Protein AF-A0AAW2H650-F1 (afdb_monomer_lite)

Radius of gyration: 24.69 Å; chains: 1; bounding box: 56×72×64 Å

Structure (mmCIF, N/CA/C/O backbone):
data_AF-A0AAW2H650-F1
#
_entry.id   AF-A0AAW2H650-F1
#
loop_
_atom_site.group_PDB
_atom_site.id
_atom_site.type_symbol
_atom_site.label_atom_id
_atom_site.lab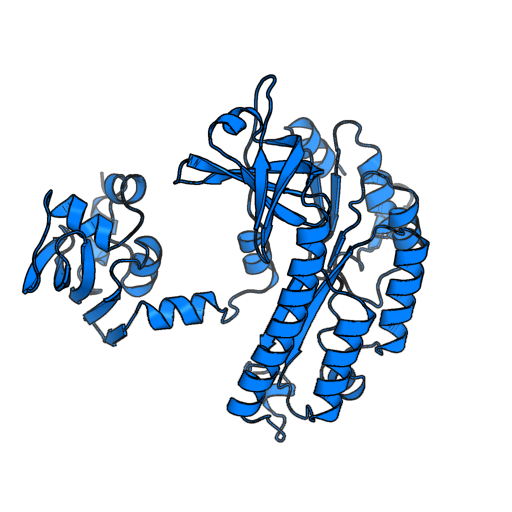el_alt_id
_atom_site.label_comp_id
_atom_site.label_asym_id
_atom_site.label_entity_id
_atom_site.label_seq_id
_atom_site.pdbx_PDB_ins_code
_atom_site.Cartn_x
_atom_site.Cartn_y
_atom_site.Cartn_z
_atom_site.occupancy
_atom_site.B_iso_or_equiv
_atom_site.auth_seq_id
_atom_site.auth_comp_id
_atom_site.auth_asym_id
_atom_site.auth_atom_id
_atom_site.pdbx_PDB_model_num
ATOM 1 N N . MET A 1 1 ? -2.030 -16.110 15.839 1.00 84.00 1 MET A N 1
ATOM 2 C CA . MET A 1 1 ? -3.203 -16.243 16.740 1.00 84.00 1 MET A CA 1
ATOM 3 C C . MET A 1 1 ? -2.916 -15.781 18.161 1.00 84.00 1 MET A C 1
ATOM 5 O O . MET A 1 1 ? -3.439 -14.735 18.487 1.00 84.00 1 MET A O 1
ATOM 9 N N . LEU A 1 2 ? -2.105 -16.467 18.986 1.00 85.56 2 LEU A N 1
ATOM 10 C CA . LEU A 1 2 ? -1.894 -16.082 20.402 1.00 85.56 2 LEU A CA 1
ATOM 11 C C . LEU A 1 2 ? -1.539 -14.591 20.595 1.00 85.56 2 LEU A C 1
ATOM 13 O O . LEU A 1 2 ? -2.184 -13.894 21.368 1.00 85.56 2 LEU A O 1
ATOM 17 N N . GLU A 1 3 ? -0.560 -14.110 19.835 1.00 87.19 3 GLU A N 1
ATOM 18 C CA . GLU A 1 3 ? -0.136 -12.707 19.761 1.00 87.19 3 GLU A CA 1
ATOM 19 C C . GLU A 1 3 ? -1.269 -11.756 19.338 1.00 87.19 3 GLU A C 1
ATOM 21 O O . GLU A 1 3 ? -1.586 -10.817 20.058 1.00 87.19 3 GLU A O 1
ATOM 26 N N . ALA A 1 4 ? -1.957 -12.049 18.230 1.00 85.62 4 ALA A N 1
ATOM 27 C CA . ALA A 1 4 ? -3.130 -11.293 17.785 1.00 85.62 4 ALA A CA 1
ATOM 28 C C . ALA A 1 4 ? -4.230 -11.212 18.863 1.00 85.62 4 ALA A C 1
ATOM 30 O O . ALA A 1 4 ? -4.793 -10.145 19.092 1.00 85.62 4 ALA A O 1
ATOM 31 N N . SER A 1 5 ? -4.506 -12.315 19.568 1.00 86.62 5 SER A N 1
ATOM 32 C CA . SER A 1 5 ? -5.451 -12.343 20.690 1.00 86.62 5 SER A CA 1
ATOM 33 C C . SER A 1 5 ? -4.983 -11.487 21.871 1.00 86.62 5 SER A C 1
ATOM 35 O O . SER A 1 5 ? -5.823 -10.886 22.536 1.00 86.62 5 SER A O 1
ATOM 37 N N . LYS A 1 6 ? -3.667 -11.413 22.125 1.00 90.50 6 LYS A N 1
ATOM 38 C CA . LYS A 1 6 ? -3.063 -10.553 23.152 1.00 90.50 6 LYS A CA 1
ATOM 39 C C . LYS A 1 6 ? -3.248 -9.071 22.793 1.00 90.50 6 LYS A C 1
ATOM 41 O O . LYS A 1 6 ? -3.895 -8.357 23.549 1.00 90.50 6 LYS A O 1
ATOM 46 N N . LEU A 1 7 ? -2.812 -8.651 21.603 1.00 87.06 7 LEU A N 1
ATOM 47 C CA . LEU A 1 7 ? -2.932 -7.264 21.122 1.00 87.06 7 LEU A CA 1
ATOM 48 C C . LEU A 1 7 ? -4.394 -6.774 21.115 1.00 87.06 7 LEU A C 1
ATOM 50 O O . LEU A 1 7 ? -4.699 -5.656 21.529 1.00 87.06 7 LEU A O 1
ATOM 54 N N . VAL A 1 8 ? -5.330 -7.635 20.704 1.00 91.06 8 VAL A N 1
ATOM 55 C CA . VAL A 1 8 ? -6.777 -7.345 20.687 1.00 91.06 8 VAL A CA 1
ATOM 56 C C . VAL A 1 8 ? -7.400 -7.333 22.094 1.00 91.06 8 VAL A C 1
ATOM 58 O O . VAL A 1 8 ? -8.424 -6.679 22.314 1.00 91.06 8 VAL A O 1
ATOM 61 N N . ALA A 1 9 ? -6.798 -8.021 23.069 1.00 89.25 9 ALA A N 1
ATOM 62 C CA . ALA A 1 9 ? -7.175 -7.904 24.476 1.00 89.25 9 ALA A CA 1
ATOM 63 C C . ALA A 1 9 ? -6.639 -6.609 25.110 1.00 89.25 9 ALA A C 1
ATOM 65 O O . ALA A 1 9 ? -7.365 -5.995 25.891 1.00 89.25 9 ALA A O 1
ATOM 66 N N . GLU A 1 10 ? -5.425 -6.192 24.734 1.00 90.56 10 GLU A N 1
ATOM 67 C CA . GLU A 1 10 ? -4.754 -4.960 25.181 1.00 90.56 10 GLU A CA 1
ATOM 68 C C . GLU A 1 10 ? -5.386 -3.692 24.585 1.00 90.56 10 GLU A C 1
ATOM 70 O O . GLU A 1 10 ? -5.426 -2.661 25.247 1.00 90.56 10 GLU A O 1
ATOM 75 N N . GLY A 1 11 ? -5.989 -3.779 23.394 1.00 89.19 11 GLY A N 1
ATOM 76 C CA . GLY A 1 11 ? -6.900 -2.745 22.889 1.00 89.19 11 GLY A CA 1
ATOM 77 C C . GLY A 1 11 ? -6.999 -2.618 21.369 1.00 89.19 11 GLY A C 1
ATOM 78 O O . GLY A 1 11 ? -7.921 -1.946 20.896 1.00 89.19 11 GLY A O 1
ATOM 79 N N . ALA A 1 12 ? -6.101 -3.254 20.611 1.00 88.94 12 ALA A N 1
ATOM 80 C CA . ALA A 1 12 ? -5.905 -3.020 19.181 1.00 88.94 12 ALA A CA 1
ATOM 81 C C . ALA A 1 12 ? -7.189 -3.209 18.347 1.00 88.94 12 ALA A C 1
ATOM 83 O O . ALA A 1 12 ? -7.848 -4.251 18.412 1.00 88.94 12 ALA A O 1
ATOM 84 N N . LYS A 1 13 ? -7.540 -2.198 17.536 1.00 91.75 13 LYS A N 1
ATOM 85 C CA . LYS A 1 13 ? -8.708 -2.242 16.629 1.00 91.75 13 LYS A CA 1
ATOM 86 C C . LYS A 1 13 ? -8.370 -2.812 15.253 1.00 91.75 13 LYS A C 1
ATOM 88 O O . LYS A 1 13 ? -9.243 -3.395 14.612 1.00 91.75 13 LYS A O 1
ATOM 93 N N . GLU A 1 14 ? -7.129 -2.634 14.809 1.00 93.81 14 GLU A N 1
ATOM 94 C CA . GLU A 1 14 ? -6.616 -3.065 13.509 1.00 93.81 14 GLU A CA 1
ATOM 95 C C . GLU A 1 14 ? -5.401 -3.981 13.708 1.00 93.81 14 GLU A C 1
ATOM 97 O O . GLU A 1 14 ? -4.569 -3.726 14.577 1.00 93.81 14 GLU A O 1
ATOM 102 N N . ILE A 1 15 ? -5.306 -5.049 12.913 1.00 92.00 15 ILE A N 1
ATOM 103 C CA . ILE A 1 15 ? -4.093 -5.865 12.767 1.00 92.00 15 ILE A CA 1
ATOM 104 C C . ILE A 1 15 ? -3.615 -5.740 11.326 1.00 92.00 15 ILE A C 1
ATOM 106 O O . ILE A 1 15 ? -4.370 -6.012 10.390 1.00 92.00 15 ILE A O 1
ATOM 110 N N . ILE A 1 16 ? -2.349 -5.367 11.157 1.00 93.00 16 ILE A N 1
ATOM 111 C CA . ILE A 1 16 ? -1.663 -5.351 9.866 1.00 93.00 16 ILE A CA 1
ATOM 112 C C . ILE A 1 16 ? -0.696 -6.537 9.846 1.00 93.00 16 ILE A C 1
ATOM 114 O O . ILE A 1 16 ? 0.168 -6.650 10.710 1.00 93.00 16 ILE A O 1
ATOM 118 N N . LEU A 1 17 ? -0.864 -7.444 8.885 1.00 87.38 17 LEU A N 1
ATOM 119 C CA . LEU A 1 17 ? 0.044 -8.569 8.665 1.00 87.38 17 LEU A CA 1
ATOM 120 C C . LEU A 1 17 ? 1.217 -8.125 7.781 1.00 87.38 17 LEU A C 1
ATOM 122 O O . LEU A 1 17 ? 1.014 -7.481 6.749 1.00 87.38 17 LEU A O 1
ATOM 126 N N . LEU A 1 18 ? 2.435 -8.462 8.207 1.00 84.19 18 LEU A N 1
ATOM 127 C CA . LEU A 1 18 ? 3.695 -7.910 7.699 1.00 84.19 18 LEU A CA 1
ATOM 128 C C . LEU A 1 18 ? 4.737 -9.014 7.472 1.00 84.19 18 LEU A C 1
ATOM 130 O O . LEU A 1 18 ? 4.644 -10.102 8.041 1.00 84.19 18 LEU A O 1
ATOM 134 N N . GLY A 1 19 ? 5.720 -8.733 6.616 1.00 73.12 19 GLY A N 1
ATOM 135 C CA . GLY A 1 19 ? 6.784 -9.660 6.229 1.00 73.12 19 GLY A CA 1
ATOM 136 C C . GLY A 1 19 ? 7.293 -9.392 4.810 1.00 73.12 19 GLY A C 1
ATOM 137 O O . GLY A 1 19 ? 6.791 -8.509 4.120 1.00 73.12 19 GLY A O 1
ATOM 138 N N . GLN A 1 20 ? 8.275 -10.175 4.351 1.00 71.56 20 GLN A N 1
ATOM 139 C CA . GLN A 1 20 ? 8.916 -9.989 3.035 1.00 71.56 20 GLN A CA 1
ATOM 140 C C . GLN A 1 20 ? 8.000 -10.311 1.835 1.00 71.56 20 GLN A C 1
ATOM 142 O O . GLN A 1 20 ? 8.214 -9.796 0.741 1.00 71.56 20 GLN A O 1
ATOM 147 N N . ASN A 1 21 ? 7.001 -11.179 2.024 1.00 78.06 21 ASN A N 1
ATOM 148 C CA . ASN A 1 21 ? 5.918 -11.454 1.073 1.00 78.06 21 ASN A CA 1
ATOM 149 C C . ASN A 1 21 ? 4.772 -12.148 1.826 1.00 78.06 21 ASN A C 1
ATOM 151 O O . ASN A 1 21 ? 4.746 -13.374 1.953 1.00 78.06 21 ASN A O 1
ATOM 155 N N . VAL A 1 22 ? 3.834 -11.364 2.354 1.00 83.94 22 VAL A N 1
ATOM 156 C CA . VAL A 1 22 ? 2.770 -11.860 3.241 1.00 83.94 22 VAL A CA 1
ATOM 157 C C . VAL A 1 22 ? 1.765 -12.729 2.487 1.00 83.94 22 VAL A C 1
ATOM 159 O O . VAL A 1 22 ? 1.269 -13.707 3.039 1.00 83.94 22 VAL A O 1
ATOM 162 N N . SER A 1 23 ? 1.520 -12.445 1.204 1.00 82.69 23 SER A N 1
ATOM 163 C CA . SER A 1 23 ? 0.672 -13.287 0.345 1.00 82.69 23 SER A CA 1
ATOM 164 C C . SER A 1 23 ? 1.218 -14.708 0.162 1.00 82.69 23 SER A C 1
ATOM 166 O O . SER A 1 23 ? 0.433 -15.644 0.094 1.00 82.69 23 SER A O 1
ATOM 168 N N . SER A 1 24 ? 2.542 -14.902 0.199 1.00 86.44 24 SER A N 1
ATOM 169 C CA . SER A 1 24 ? 3.152 -16.242 0.164 1.00 86.44 24 SER A CA 1
ATOM 170 C C . SER A 1 24 ? 3.111 -17.008 1.498 1.00 86.44 24 SER A C 1
ATOM 172 O O . SER A 1 24 ? 3.719 -18.075 1.602 1.00 86.44 24 SER A O 1
ATOM 174 N N . TYR A 1 25 ? 2.412 -16.509 2.529 1.00 86.88 25 TYR A N 1
ATOM 175 C CA . TYR A 1 25 ? 2.301 -17.195 3.820 1.00 86.88 25 TYR A CA 1
ATOM 176 C C . TYR A 1 25 ? 1.688 -18.595 3.671 1.00 86.88 25 TYR A C 1
ATOM 178 O O . TYR A 1 25 ? 0.523 -18.739 3.299 1.00 86.88 25 TYR A O 1
ATOM 186 N N . HIS A 1 26 ? 2.475 -19.606 4.040 1.00 86.56 26 HIS A N 1
ATOM 187 C CA . HIS A 1 26 ? 2.055 -20.995 4.190 1.00 86.56 26 HIS A CA 1
ATOM 188 C C . HIS A 1 26 ? 2.441 -21.474 5.594 1.00 86.56 26 HIS A C 1
ATOM 190 O O . HIS A 1 26 ? 3.575 -21.277 6.037 1.00 86.56 26 HIS A O 1
ATOM 196 N N . GLY A 1 27 ? 1.506 -22.099 6.308 1.00 84.81 27 GLY A N 1
ATOM 197 C CA . GLY A 1 27 ? 1.730 -22.609 7.661 1.00 84.81 27 GLY A CA 1
ATOM 198 C C . GLY A 1 27 ? 0.955 -23.892 7.943 1.00 84.81 27 GLY A C 1
ATOM 199 O O . GLY A 1 27 ? -0.164 -24.068 7.466 1.00 84.81 27 GLY A O 1
ATOM 200 N N . ILE A 1 28 ? 1.540 -24.791 8.737 1.00 86.75 28 ILE A N 1
ATOM 201 C CA . ILE A 1 28 ? 0.868 -26.012 9.199 1.00 86.75 28 ILE A CA 1
ATOM 202 C C . ILE A 1 28 ? 0.089 -25.704 10.482 1.00 86.75 28 ILE A C 1
ATOM 204 O O . ILE A 1 28 ? 0.648 -25.166 11.438 1.00 86.75 28 ILE A O 1
ATOM 208 N N . ASP A 1 29 ? -1.200 -26.043 10.514 1.00 84.69 29 ASP A N 1
ATOM 209 C CA . ASP A 1 29 ? -2.042 -25.875 11.698 1.00 84.69 29 ASP A CA 1
ATOM 210 C C . ASP A 1 29 ? -1.940 -27.046 12.697 1.00 84.69 29 ASP A C 1
ATOM 212 O O . ASP A 1 29 ? -1.278 -28.059 12.470 1.00 84.69 29 ASP A O 1
ATOM 216 N N . HIS A 1 30 ? -2.646 -26.927 13.824 1.00 83.62 30 HIS A N 1
ATOM 217 C CA . HIS A 1 30 ? -2.691 -27.948 14.878 1.00 83.62 30 HIS A CA 1
ATOM 218 C C . HIS A 1 30 ? -3.344 -29.283 14.456 1.00 83.62 30 HIS A C 1
ATOM 220 O O . HIS A 1 30 ? -3.296 -30.244 15.219 1.00 83.62 30 HIS A O 1
ATOM 226 N N . THR A 1 31 ? -3.962 -29.354 13.271 1.00 89.44 31 THR A N 1
ATOM 227 C CA . THR A 1 31 ? -4.502 -30.587 12.671 1.00 89.44 31 THR A CA 1
ATOM 228 C C . THR A 1 31 ? -3.524 -31.236 11.686 1.00 89.44 31 THR A C 1
ATOM 230 O O . THR A 1 31 ? -3.812 -32.304 11.149 1.00 89.44 31 THR A O 1
ATOM 233 N N . GLY A 1 32 ? -2.362 -30.614 11.452 1.00 89.19 32 GLY A N 1
ATOM 234 C CA . GLY A 1 32 ? -1.382 -31.044 10.457 1.00 89.19 32 GLY A CA 1
ATOM 235 C C . GLY A 1 32 ? -1.711 -30.597 9.030 1.00 89.19 32 GLY A C 1
ATOM 236 O O . GLY A 1 32 ? -1.061 -31.064 8.096 1.00 89.19 32 GLY A O 1
ATOM 237 N N . LYS A 1 33 ? -2.701 -29.713 8.836 1.00 91.12 33 LYS A N 1
ATOM 238 C CA . LYS A 1 33 ? -3.082 -29.207 7.512 1.00 91.12 33 LYS A CA 1
ATOM 239 C C . LYS A 1 33 ? -2.348 -27.902 7.190 1.00 91.12 33 LYS A C 1
ATOM 241 O O . LYS A 1 33 ? -2.283 -26.998 8.017 1.00 91.12 33 LYS A O 1
ATOM 246 N N . GLU A 1 34 ? -1.868 -27.795 5.954 1.00 91.19 34 GLU A N 1
ATOM 247 C CA . GLU A 1 34 ? -1.319 -26.570 5.366 1.00 91.19 34 GLU A CA 1
ATOM 248 C C . GLU A 1 34 ? -2.400 -25.508 5.095 1.00 91.19 34 GLU A C 1
ATOM 250 O O . GLU A 1 34 ? -3.506 -25.823 4.638 1.00 91.19 34 GLU A O 1
ATOM 255 N N . ARG A 1 35 ? -2.074 -24.250 5.411 1.00 91.62 35 ARG A N 1
ATOM 256 C CA . ARG A 1 35 ? -2.962 -23.081 5.414 1.00 91.62 35 ARG A CA 1
ATOM 257 C C . ARG A 1 35 ? -2.289 -21.863 4.790 1.00 91.62 35 ARG A C 1
ATOM 259 O O . ARG A 1 35 ? -1.118 -21.614 5.065 1.00 91.62 35 ARG A O 1
ATOM 266 N N . THR A 1 36 ? -3.063 -21.096 4.030 1.00 94.06 36 THR A N 1
ATOM 267 C CA . THR A 1 36 ? -2.637 -19.889 3.306 1.00 94.06 36 THR A CA 1
ATOM 268 C C . THR A 1 36 ? -2.891 -18.607 4.110 1.00 94.06 36 THR A C 1
ATOM 270 O O . THR A 1 36 ? -3.476 -18.638 5.203 1.00 94.06 36 THR A O 1
ATOM 273 N N . LEU A 1 37 ? -2.520 -17.447 3.551 1.00 94.19 37 LEU A N 1
ATOM 274 C CA . LEU A 1 37 ? -2.909 -16.139 4.093 1.00 94.19 37 LEU A CA 1
ATOM 275 C C . LEU A 1 37 ? -4.438 -15.981 4.186 1.00 94.19 37 LEU A C 1
ATOM 277 O O . LEU A 1 37 ? -4.940 -15.450 5.180 1.00 94.19 37 LEU A O 1
ATOM 281 N N . GLY A 1 38 ? -5.184 -16.463 3.184 1.00 95.75 38 GLY A N 1
ATOM 282 C CA . GLY A 1 38 ? -6.647 -16.387 3.158 1.00 95.75 38 GLY A CA 1
ATOM 283 C C . GLY A 1 38 ? -7.282 -17.081 4.364 1.00 95.75 38 GLY A C 1
ATOM 284 O O . GLY A 1 38 ? -8.153 -16.511 5.026 1.00 95.75 38 GLY A O 1
ATOM 285 N N . TYR A 1 39 ? -6.777 -18.264 4.729 1.00 94.94 39 TYR A N 1
ATOM 286 C CA . TYR A 1 39 ? -7.185 -18.950 5.956 1.00 94.94 39 TYR A CA 1
ATOM 287 C C . TYR A 1 39 ? -6.830 -18.155 7.220 1.00 94.94 39 TYR A C 1
ATOM 289 O O . TYR A 1 39 ? -7.676 -17.988 8.098 1.00 94.94 39 TYR A O 1
ATOM 297 N N . LEU A 1 40 ? -5.601 -17.633 7.325 1.00 94.62 40 LEU A N 1
ATOM 298 C CA . LEU A 1 40 ? -5.165 -16.866 8.499 1.00 94.62 40 LEU A CA 1
ATOM 299 C C . LEU A 1 40 ? -6.052 -15.631 8.738 1.00 94.62 40 LEU A C 1
ATOM 301 O O . LEU A 1 40 ? -6.428 -15.360 9.879 1.00 94.62 40 LEU A O 1
ATOM 305 N N . ILE A 1 41 ? -6.450 -14.923 7.678 1.00 97.19 41 ILE A N 1
ATOM 306 C CA . ILE A 1 41 ? -7.387 -13.792 7.760 1.00 97.19 41 ILE A CA 1
ATOM 307 C C . ILE A 1 41 ? -8.778 -14.258 8.226 1.00 97.19 41 ILE A C 1
ATOM 309 O O . ILE A 1 41 ? -9.357 -13.645 9.128 1.00 97.19 41 ILE A O 1
ATOM 313 N N . LYS A 1 42 ? -9.296 -15.366 7.673 1.00 96.81 42 LYS A N 1
ATOM 314 C CA . LYS A 1 42 ? -10.576 -15.976 8.086 1.00 96.81 42 LYS A CA 1
ATOM 315 C C . LYS A 1 42 ? -10.565 -16.425 9.562 1.00 96.81 42 LYS A C 1
ATOM 317 O O . LYS A 1 42 ? -11.599 -16.347 10.223 1.00 96.81 42 LYS A O 1
ATOM 322 N N . GLU A 1 43 ? -9.419 -16.837 10.115 1.00 95.38 43 GLU A N 1
ATOM 323 C CA . GLU A 1 43 ? -9.261 -17.136 11.550 1.00 95.38 43 GLU A CA 1
ATOM 324 C C . GLU A 1 43 ? -9.151 -15.875 12.423 1.00 95.38 43 GLU A C 1
ATOM 326 O O . GLU A 1 43 ? -9.817 -15.788 13.456 1.00 95.38 43 GLU A O 1
ATOM 331 N N . LEU A 1 44 ? -8.364 -14.873 12.013 1.00 95.38 44 LEU A N 1
ATOM 332 C CA . LEU A 1 44 ? -8.222 -13.599 12.737 1.00 95.38 44 LEU A CA 1
ATOM 333 C C . LEU A 1 44 ? -9.554 -12.850 12.862 1.00 95.38 44 LEU A C 1
ATOM 335 O O . LEU A 1 44 ? -9.838 -12.260 13.904 1.00 95.38 44 LEU A O 1
ATOM 339 N N . ALA A 1 45 ? -10.408 -12.923 11.839 1.00 97.50 45 ALA A N 1
ATOM 340 C CA . ALA A 1 45 ? -11.717 -12.274 11.831 1.00 97.50 45 ALA A CA 1
ATOM 341 C C . ALA A 1 45 ? -12.647 -12.725 12.975 1.00 97.50 45 ALA A C 1
ATOM 343 O O . ALA A 1 45 ? -13.513 -11.953 13.403 1.00 97.50 45 ALA A O 1
ATOM 344 N N . LYS A 1 46 ? -12.438 -13.937 13.510 1.00 96.38 46 LYS A N 1
ATOM 345 C CA . LYS A 1 46 ? -13.198 -14.513 14.633 1.00 96.38 46 LYS A CA 1
ATOM 346 C C . LYS A 1 46 ? -12.888 -13.863 15.985 1.00 96.38 46 LYS A C 1
ATOM 348 O O . LYS A 1 46 ? -13.566 -14.155 16.962 1.00 96.38 46 LYS A O 1
ATOM 353 N N . LEU A 1 47 ? -11.871 -13.003 16.074 1.00 95.31 47 LEU A N 1
ATOM 354 C CA . LEU A 1 47 ? -11.599 -12.223 17.281 1.00 95.31 47 LEU A CA 1
ATOM 355 C C . LEU A 1 47 ? -12.634 -11.092 17.385 1.00 95.31 47 LEU A C 1
ATOM 357 O O . LEU A 1 47 ? -12.537 -10.101 16.663 1.00 95.31 47 LEU A O 1
ATOM 361 N N . ASP A 1 48 ? -13.629 -11.230 18.267 1.00 93.31 48 ASP A N 1
ATOM 362 C CA . ASP A 1 48 ? -14.794 -10.327 18.354 1.00 93.31 48 ASP A CA 1
ATOM 363 C C . ASP A 1 48 ? -14.418 -8.838 18.398 1.00 93.31 48 ASP A C 1
ATOM 365 O O . ASP A 1 48 ? -14.935 -8.041 17.615 1.00 93.31 48 ASP A O 1
ATOM 369 N N . LYS A 1 49 ? -13.469 -8.477 19.273 1.00 93.88 49 LYS A N 1
ATOM 370 C CA . LYS A 1 49 ? -13.001 -7.095 19.473 1.00 93.88 49 LYS A CA 1
ATOM 371 C C . LYS A 1 49 ? -12.192 -6.529 18.297 1.00 93.88 49 LYS A C 1
ATOM 373 O O . LYS A 1 49 ? -12.147 -5.308 18.153 1.00 93.88 49 LYS A O 1
ATOM 378 N N . LEU A 1 50 ? -11.576 -7.369 17.461 1.00 95.75 50 LEU A N 1
ATOM 379 C CA . LEU A 1 50 ? -10.824 -6.921 16.284 1.00 95.75 50 LEU A CA 1
ATOM 380 C C . LEU A 1 50 ? -11.797 -6.350 15.247 1.00 95.75 50 LEU A C 1
ATOM 382 O O . LEU A 1 50 ? -12.751 -7.034 14.883 1.00 95.75 50 LEU A O 1
ATOM 386 N N . GLN A 1 51 ? -11.558 -5.132 14.762 1.00 95.94 51 GLN A N 1
ATOM 387 C CA . GLN A 1 51 ? -12.446 -4.458 13.806 1.00 95.94 51 GLN A CA 1
ATOM 388 C C . GLN A 1 51 ? -11.904 -4.506 12.376 1.00 95.94 51 GLN A C 1
ATOM 390 O O . GLN A 1 51 ? -12.670 -4.703 11.437 1.00 95.94 51 GLN A O 1
ATOM 395 N N . ARG A 1 52 ? -10.586 -4.356 12.206 1.00 97.06 52 ARG A N 1
ATOM 396 C CA . ARG A 1 52 ? -9.928 -4.270 10.897 1.00 97.06 52 ARG A CA 1
ATOM 397 C C . ARG A 1 52 ? -8.760 -5.247 10.773 1.00 97.06 52 ARG A C 1
ATOM 399 O O . ARG A 1 52 ? -8.018 -5.480 11.723 1.00 97.06 52 ARG A O 1
ATOM 406 N N . ILE A 1 53 ? -8.583 -5.788 9.576 1.00 97.12 53 ILE A N 1
ATOM 407 C CA . ILE A 1 53 ? -7.457 -6.619 9.159 1.00 97.12 53 ILE A CA 1
ATOM 408 C C . ILE A 1 53 ? -6.898 -6.018 7.872 1.00 97.12 53 ILE A C 1
ATOM 410 O O . ILE A 1 53 ? -7.652 -5.656 6.965 1.00 97.12 53 ILE A O 1
ATOM 414 N N . ARG A 1 54 ? -5.573 -5.945 7.782 1.00 95.38 54 ARG A N 1
ATOM 415 C CA . ARG A 1 54 ? -4.827 -5.621 6.563 1.00 95.38 54 ARG A CA 1
ATOM 416 C C . ARG A 1 54 ? -3.671 -6.593 6.391 1.00 95.38 54 ARG A C 1
ATOM 418 O O . ARG A 1 54 ? -3.262 -7.266 7.334 1.00 95.38 54 ARG A O 1
ATOM 425 N N . TYR A 1 55 ? -3.100 -6.597 5.198 1.00 89.56 55 TYR A N 1
ATOM 426 C CA . TYR A 1 55 ? -1.759 -7.101 4.952 1.00 89.56 55 TYR A CA 1
ATOM 427 C C . TYR A 1 55 ? -1.037 -6.134 4.010 1.00 89.56 55 TYR A C 1
ATOM 429 O O . TYR A 1 55 ? -1.668 -5.510 3.155 1.00 89.56 55 TYR A O 1
ATOM 437 N N . ILE A 1 56 ? 0.269 -5.983 4.200 1.00 81.31 56 ILE A N 1
ATOM 438 C CA . ILE A 1 56 ? 1.159 -5.195 3.333 1.00 81.31 56 ILE A CA 1
ATOM 439 C C . ILE A 1 56 ? 2.193 -6.167 2.734 1.00 81.31 56 ILE A C 1
ATOM 441 O O . ILE A 1 56 ? 2.265 -7.326 3.142 1.00 81.31 56 ILE A O 1
ATOM 445 N N . THR A 1 57 ? 2.938 -5.738 1.715 1.00 75.31 57 THR A N 1
ATOM 446 C CA . THR A 1 57 ? 3.951 -6.554 1.024 1.00 75.31 57 THR A CA 1
ATOM 447 C C . THR A 1 57 ? 3.353 -7.817 0.392 1.00 75.31 57 THR A C 1
ATOM 449 O O . THR A 1 57 ? 3.598 -8.947 0.825 1.00 75.31 57 THR A O 1
ATOM 452 N N . SER A 1 58 ? 2.539 -7.622 -0.651 1.00 84.38 58 SER A N 1
ATOM 453 C CA . SER A 1 58 ? 1.969 -8.712 -1.451 1.00 84.38 58 SER A CA 1
ATOM 454 C C . SER A 1 58 ? 2.623 -8.832 -2.834 1.00 84.38 58 SER A C 1
ATOM 456 O O . SER A 1 58 ? 3.321 -7.923 -3.281 1.00 84.38 58 SER A O 1
ATOM 458 N N . HIS A 1 59 ? 2.423 -9.959 -3.521 1.00 87.94 59 HIS A N 1
ATOM 459 C CA . HIS A 1 59 ? 2.982 -10.217 -4.850 1.00 87.94 59 HIS A CA 1
ATOM 460 C C . HIS A 1 59 ? 1.919 -10.820 -5.793 1.00 87.94 59 HIS A C 1
ATOM 462 O O . HIS A 1 59 ? 1.232 -11.756 -5.383 1.00 87.94 59 HIS A O 1
ATOM 468 N N . PRO A 1 60 ? 1.792 -10.358 -7.059 1.00 89.88 60 PRO A N 1
ATOM 469 C CA . PRO A 1 60 ? 0.713 -10.763 -7.975 1.00 89.88 60 PRO A CA 1
ATOM 470 C C . PRO A 1 60 ? 0.504 -12.271 -8.155 1.00 89.88 60 PRO A C 1
ATOM 472 O O . PRO A 1 60 ? -0.632 -12.711 -8.291 1.00 89.88 60 PRO A O 1
ATOM 475 N N . ASN A 1 61 ? 1.575 -13.068 -8.132 1.00 89.94 61 ASN A N 1
ATOM 476 C CA . ASN A 1 61 ? 1.492 -14.520 -8.341 1.00 89.94 61 ASN A CA 1
ATOM 477 C C . ASN A 1 61 ? 1.000 -15.292 -7.108 1.00 89.94 61 ASN A C 1
ATOM 479 O O . ASN A 1 61 ? 0.630 -16.453 -7.240 1.00 89.94 61 ASN A O 1
ATOM 483 N N . GLU A 1 62 ? 1.015 -14.665 -5.932 1.00 91.19 62 GLU A N 1
ATOM 484 C CA . GLU A 1 62 ? 0.700 -15.301 -4.646 1.00 91.19 62 GLU A CA 1
ATOM 485 C C . GLU A 1 62 ? -0.719 -14.936 -4.169 1.00 91.19 62 GLU A C 1
ATOM 487 O O . GLU A 1 62 ? -1.082 -15.165 -3.018 1.00 91.19 62 GLU A O 1
ATOM 492 N N . ILE A 1 63 ? -1.533 -14.333 -5.044 1.00 94.56 63 ILE A N 1
ATOM 493 C CA . ILE A 1 63 ? -2.952 -14.086 -4.787 1.00 94.56 63 ILE A CA 1
ATOM 494 C C . ILE A 1 63 ? -3.741 -15.351 -5.144 1.00 94.56 63 ILE A C 1
ATOM 496 O O . ILE A 1 63 ? -4.233 -15.512 -6.264 1.00 94.56 63 ILE A O 1
ATOM 500 N N . ASP A 1 64 ? -3.816 -16.271 -4.183 1.00 94.62 64 ASP A N 1
ATOM 501 C CA . ASP A 1 64 ? -4.591 -17.505 -4.306 1.00 94.62 64 ASP A CA 1
ATOM 502 C C . ASP A 1 64 ? -6.116 -17.279 -4.206 1.00 94.62 64 ASP A C 1
ATOM 504 O O . ASP A 1 64 ? -6.607 -16.199 -3.865 1.00 94.62 64 ASP A O 1
ATOM 508 N N . GLU A 1 65 ? -6.889 -18.322 -4.523 1.00 95.81 65 GLU A N 1
ATOM 509 C CA . GLU A 1 65 ? -8.352 -18.251 -4.490 1.00 95.81 65 GLU A CA 1
ATOM 510 C C . GLU A 1 65 ? -8.899 -18.100 -3.056 1.00 95.81 65 GLU A C 1
ATOM 512 O O . GLU A 1 65 ? -9.873 -17.383 -2.869 1.00 95.81 65 GLU A O 1
ATOM 517 N N . GLU A 1 66 ? -8.269 -18.683 -2.025 1.00 96.12 66 GLU A N 1
ATOM 518 C CA . GLU A 1 66 ? -8.719 -18.565 -0.625 1.00 96.12 66 GLU A CA 1
ATOM 519 C C . GLU A 1 66 ? -8.543 -17.132 -0.081 1.00 96.12 66 GLU A C 1
ATOM 521 O O . GLU A 1 66 ? -9.331 -16.681 0.757 1.00 96.12 66 GLU A O 1
ATOM 526 N N . LEU A 1 67 ? -7.553 -16.392 -0.589 1.00 97.12 67 LEU A N 1
ATOM 527 C CA . LEU A 1 67 ? -7.343 -14.967 -0.335 1.00 97.12 67 LEU A CA 1
ATOM 528 C C . LEU A 1 67 ? -8.346 -14.085 -1.099 1.00 97.12 67 LEU A C 1
ATOM 530 O O . LEU A 1 67 ? -8.852 -13.112 -0.539 1.00 97.12 67 LEU A O 1
ATOM 534 N N . ILE A 1 68 ? -8.696 -14.444 -2.338 1.00 97.81 68 ILE A N 1
ATOM 535 C CA . ILE A 1 68 ? -9.770 -13.781 -3.103 1.00 97.81 68 ILE A CA 1
ATOM 536 C C . ILE A 1 68 ? -11.127 -13.990 -2.407 1.00 97.81 68 ILE A C 1
ATOM 538 O O . ILE A 1 68 ? -11.897 -13.042 -2.253 1.00 97.81 68 ILE A O 1
ATOM 542 N N . GLU A 1 69 ? -11.396 -15.193 -1.893 1.00 98.12 69 GLU A N 1
ATOM 543 C CA . GLU A 1 69 ? -12.547 -15.450 -1.023 1.00 98.12 69 GLU A CA 1
ATOM 544 C C . GLU A 1 69 ? -12.510 -14.622 0.264 1.00 98.12 69 GLU A C 1
ATOM 546 O O . GLU A 1 69 ? -13.550 -14.142 0.704 1.00 98.12 69 GLU A O 1
ATOM 551 N N . ALA A 1 70 ? -11.340 -14.425 0.880 1.00 98.19 70 ALA A N 1
ATOM 552 C CA . ALA A 1 70 ? -11.238 -13.604 2.084 1.00 98.19 70 ALA A CA 1
ATOM 553 C C . ALA A 1 70 ? -11.657 -12.143 1.817 1.00 98.19 70 ALA A C 1
ATOM 555 O O . ALA A 1 70 ? -12.372 -11.569 2.635 1.00 98.19 70 ALA A O 1
ATOM 556 N N . HIS A 1 71 ? -11.308 -11.569 0.657 1.00 98.06 71 HIS A N 1
ATOM 557 C CA . HIS A 1 71 ? -11.777 -10.232 0.232 1.00 98.06 71 HIS A CA 1
ATOM 558 C C . HIS A 1 71 ? -13.293 -10.152 -0.001 1.00 98.06 71 HIS A C 1
ATOM 560 O O . HIS A 1 71 ? -13.880 -9.084 0.184 1.00 98.06 71 HIS A O 1
ATOM 566 N N . ARG A 1 72 ? -13.930 -11.267 -0.376 1.00 98.12 72 ARG A N 1
ATOM 567 C CA . ARG A 1 72 ? -15.387 -11.386 -0.560 1.00 98.12 72 ARG A CA 1
ATOM 568 C C . ARG A 1 72 ? -16.139 -11.560 0.763 1.00 98.12 72 ARG A C 1
ATOM 570 O O . ARG A 1 72 ? -17.158 -10.911 0.979 1.00 98.12 72 ARG A O 1
ATOM 577 N N . ASP A 1 73 ? -15.650 -12.452 1.624 1.00 97.88 73 ASP A N 1
ATOM 578 C CA . ASP A 1 73 ? -16.414 -13.003 2.751 1.00 97.88 73 ASP A CA 1
ATOM 579 C C . ASP A 1 73 ? -16.065 -12.369 4.110 1.00 97.88 73 ASP A C 1
ATOM 581 O O . ASP A 1 73 ? -16.853 -12.449 5.056 1.00 97.88 73 ASP A O 1
ATOM 585 N N . VAL A 1 74 ? -14.883 -11.755 4.252 1.00 98.38 74 VAL A N 1
ATOM 586 C CA . VAL A 1 74 ? -14.394 -11.236 5.538 1.00 98.38 74 VAL A CA 1
ATOM 587 C C . VAL A 1 74 ? -14.581 -9.722 5.611 1.00 98.38 74 VAL A C 1
ATOM 589 O O . VAL A 1 74 ? -13.677 -8.961 5.295 1.00 98.38 74 VAL A O 1
ATOM 592 N N . ASN A 1 75 ? -15.722 -9.271 6.143 1.00 96.31 75 ASN A N 1
ATOM 593 C CA . ASN A 1 75 ? -16.036 -7.840 6.336 1.00 96.31 75 ASN A CA 1
ATOM 594 C C . ASN A 1 75 ? -14.979 -7.042 7.136 1.00 96.31 75 ASN A C 1
ATOM 596 O O . ASN A 1 75 ? -14.946 -5.818 7.056 1.00 96.31 75 ASN A O 1
ATOM 600 N N . LYS A 1 76 ? -14.141 -7.721 7.934 1.00 97.88 76 LYS A N 1
ATOM 601 C CA . LYS A 1 76 ? -13.035 -7.105 8.686 1.00 97.88 76 LYS A CA 1
ATOM 602 C C . LYS A 1 76 ? -11.777 -6.896 7.834 1.00 97.88 76 LYS A C 1
ATOM 604 O O . LYS A 1 76 ? -10.936 -6.090 8.217 1.00 97.88 76 LYS A O 1
ATOM 609 N N . LEU A 1 77 ? -11.615 -7.599 6.711 1.00 98.19 77 LEU A N 1
ATOM 610 C CA . LEU A 1 77 ? -10.520 -7.364 5.772 1.00 98.19 77 LEU A CA 1
ATOM 611 C C . LEU A 1 77 ? -10.812 -6.070 5.011 1.00 98.19 77 LEU A C 1
ATOM 613 O O . LEU A 1 77 ? -11.858 -5.924 4.382 1.00 98.19 77 LEU A O 1
ATOM 617 N N . MET A 1 78 ? -9.909 -5.100 5.116 1.00 97.38 78 MET A N 1
ATOM 618 C CA . MET A 1 78 ? -10.150 -3.774 4.558 1.00 97.38 78 MET A CA 1
ATOM 619 C C . MET A 1 78 ? -10.078 -3.782 3.023 1.00 97.38 78 MET A C 1
ATOM 621 O O . MET A 1 78 ? -9.189 -4.432 2.469 1.00 97.38 78 MET A O 1
ATOM 625 N N . PRO A 1 79 ? -10.954 -3.030 2.322 1.00 97.06 79 PRO A N 1
ATOM 626 C CA . PRO A 1 79 ? -11.028 -2.980 0.859 1.00 97.06 79 PRO A CA 1
ATOM 627 C C . PRO A 1 79 ? -9.905 -2.122 0.246 1.00 97.06 79 PRO A C 1
ATOM 629 O O . PRO A 1 79 ? -10.139 -1.262 -0.601 1.00 97.06 79 PRO A O 1
ATOM 632 N N . PHE A 1 80 ? -8.666 -2.366 0.666 1.00 95.75 80 PHE A N 1
ATOM 633 C CA . PHE A 1 80 ? -7.451 -1.760 0.140 1.00 95.75 80 PHE A CA 1
ATOM 634 C C . PHE A 1 80 ? -6.365 -2.826 0.022 1.00 95.75 80 PHE A C 1
ATOM 636 O O . PHE A 1 80 ? -6.048 -3.496 1.006 1.00 95.75 80 PHE A O 1
ATOM 643 N N . LEU A 1 81 ? -5.766 -2.948 -1.162 1.00 95.62 81 LEU A N 1
ATOM 644 C CA . LEU A 1 81 ? -4.657 -3.860 -1.409 1.00 95.62 81 LEU A CA 1
ATOM 645 C C . LEU A 1 81 ? -3.495 -3.142 -2.098 1.00 95.62 81 LEU A C 1
ATOM 647 O O . LEU A 1 81 ? -3.622 -2.641 -3.213 1.00 95.62 81 LEU A O 1
ATOM 651 N N . HIS A 1 82 ? -2.333 -3.178 -1.453 1.00 93.25 82 HIS A N 1
ATOM 652 C CA . HIS A 1 82 ? -1.061 -2.804 -2.053 1.00 93.25 82 HIS A CA 1
ATOM 653 C C . HIS A 1 82 ? -0.430 -4.030 -2.739 1.00 93.25 82 HIS A C 1
ATOM 655 O O . HIS A 1 82 ? -0.002 -4.977 -2.071 1.00 93.25 82 HIS A O 1
ATOM 661 N N . LEU A 1 83 ? -0.425 -4.019 -4.076 1.00 94.44 83 LEU A N 1
ATOM 662 C CA . LEU A 1 83 ? -0.035 -5.111 -4.973 1.00 94.44 83 LEU A CA 1
ATOM 663 C C . LEU A 1 83 ? 0.954 -4.596 -6.040 1.00 94.44 83 LEU A C 1
ATOM 665 O O . LEU A 1 83 ? 0.532 -4.257 -7.150 1.00 94.44 83 LEU A O 1
ATOM 669 N N . PRO A 1 84 ? 2.262 -4.507 -5.741 1.00 92.00 84 PRO A N 1
ATOM 670 C CA . PRO A 1 84 ? 3.227 -3.891 -6.647 1.00 92.00 84 PRO A CA 1
ATOM 671 C C . PRO A 1 84 ? 3.444 -4.641 -7.964 1.00 92.00 84 PRO A C 1
ATOM 673 O O . PRO A 1 84 ? 3.813 -5.818 -7.963 1.00 92.00 84 PRO A O 1
ATOM 676 N N . ILE A 1 85 ? 3.319 -3.924 -9.087 1.00 95.50 85 ILE A N 1
ATOM 677 C CA . ILE A 1 85 ? 3.745 -4.401 -10.414 1.00 95.50 85 ILE A CA 1
ATOM 678 C C . ILE A 1 85 ? 5.122 -3.863 -10.835 1.00 95.50 85 ILE A C 1
ATOM 680 O O . ILE A 1 85 ? 5.833 -4.530 -11.577 1.00 95.50 85 ILE A O 1
ATOM 684 N N . GLN A 1 86 ? 5.558 -2.700 -10.334 1.00 93.75 86 GLN A N 1
ATOM 685 C CA . GLN A 1 86 ? 6.815 -2.008 -10.688 1.00 93.75 86 GLN A CA 1
ATOM 686 C C . GLN A 1 86 ? 6.880 -1.421 -12.115 1.00 93.75 86 GLN A C 1
ATOM 688 O O . GLN A 1 86 ? 7.484 -0.368 -12.302 1.00 93.75 86 GLN A O 1
ATOM 693 N N . SER A 1 87 ? 6.278 -2.047 -13.130 1.00 97.69 87 SER A N 1
ATOM 694 C CA . SER A 1 87 ? 6.212 -1.517 -14.504 1.00 97.69 87 SER A CA 1
ATOM 695 C C . SER A 1 87 ? 5.006 -2.073 -15.265 1.00 97.69 87 SER A C 1
ATOM 697 O O . SER A 1 87 ? 4.595 -3.204 -15.030 1.00 97.69 87 SER A O 1
ATOM 699 N N . GLY A 1 88 ? 4.462 -1.307 -16.214 1.00 97.94 88 GLY A N 1
ATOM 700 C CA . GLY A 1 88 ? 3.422 -1.775 -17.135 1.00 97.94 88 GLY A CA 1
ATOM 701 C C . GLY A 1 88 ? 3.956 -2.294 -18.471 1.00 97.94 88 GLY A C 1
ATOM 702 O O . GLY A 1 88 ? 3.219 -2.280 -19.449 1.00 97.94 88 GLY A O 1
ATOM 703 N N . SER A 1 89 ? 5.219 -2.730 -18.553 1.00 98.50 89 SER A N 1
ATOM 704 C CA . SER A 1 89 ? 5.750 -3.409 -19.742 1.00 98.50 89 SER A CA 1
ATOM 705 C C . SER A 1 89 ? 6.332 -4.780 -19.414 1.00 98.50 89 SER A C 1
ATOM 707 O O . SER A 1 89 ? 7.311 -4.878 -18.675 1.00 98.50 89 SER A O 1
ATOM 709 N N . ASP A 1 90 ? 5.813 -5.831 -20.054 1.00 98.31 90 ASP A N 1
ATOM 710 C CA . ASP A 1 90 ? 6.321 -7.210 -19.959 1.00 98.31 90 ASP A CA 1
ATOM 711 C C . ASP A 1 90 ? 7.828 -7.320 -20.255 1.00 98.31 90 ASP A C 1
ATOM 713 O O . ASP A 1 90 ? 8.528 -8.151 -19.675 1.00 98.31 90 ASP A O 1
ATOM 717 N N . ASN A 1 91 ? 8.351 -6.459 -21.132 1.00 97.06 91 ASN A N 1
ATOM 718 C CA . ASN A 1 91 ? 9.775 -6.384 -21.451 1.00 97.06 91 ASN A CA 1
ATOM 719 C C . ASN A 1 91 ? 10.613 -5.886 -20.257 1.00 97.06 91 ASN A C 1
ATOM 721 O O . ASN A 1 91 ? 11.680 -6.436 -19.979 1.00 97.06 91 ASN A O 1
ATOM 725 N N . VAL A 1 92 ? 10.126 -4.886 -19.519 1.00 96.38 92 VAL A N 1
ATOM 726 C CA . VAL A 1 92 ? 10.788 -4.367 -18.309 1.00 96.38 92 VAL A CA 1
ATOM 727 C C . VAL A 1 92 ? 10.575 -5.319 -17.132 1.00 96.38 92 VAL A C 1
ATOM 729 O O . VAL A 1 92 ? 11.544 -5.673 -16.466 1.00 96.38 92 VAL A O 1
ATOM 732 N N . LEU A 1 93 ? 9.356 -5.832 -16.935 1.00 95.94 93 LEU A N 1
ATOM 733 C CA . LEU A 1 93 ? 9.025 -6.842 -15.920 1.00 95.94 93 LEU A CA 1
ATOM 734 C C . LEU A 1 93 ? 9.943 -8.069 -16.016 1.00 95.94 93 LEU A C 1
ATOM 736 O O . LEU A 1 93 ? 10.545 -8.485 -15.023 1.00 95.94 93 LEU A O 1
ATOM 740 N N . LYS A 1 94 ? 10.134 -8.601 -17.228 1.00 94.69 94 LYS A N 1
ATOM 741 C CA . LYS A 1 94 ? 11.046 -9.719 -17.491 1.00 94.69 94 LYS A CA 1
ATOM 742 C C . LYS A 1 94 ? 12.505 -9.382 -17.166 1.00 94.69 94 LYS A C 1
ATOM 744 O O . LYS A 1 94 ? 13.206 -10.225 -16.609 1.00 94.69 94 LYS A O 1
ATOM 749 N N . GLN A 1 95 ? 12.971 -8.169 -17.474 1.00 91.44 95 GLN A N 1
ATOM 750 C CA . GLN A 1 95 ? 14.329 -7.721 -17.129 1.00 91.44 95 GLN A CA 1
ATOM 751 C C . GLN A 1 95 ? 14.505 -7.457 -15.619 1.00 91.44 95 GLN A C 1
ATOM 753 O O . GLN A 1 95 ? 15.587 -7.678 -15.080 1.00 91.44 95 GLN A O 1
ATOM 758 N N . MET A 1 96 ? 13.430 -7.094 -14.913 1.00 90.44 96 MET A N 1
ATOM 759 C CA . MET A 1 96 ? 13.341 -7.070 -13.446 1.00 90.44 96 MET A CA 1
ATOM 760 C C . MET A 1 96 ? 13.201 -8.475 -12.817 1.00 90.44 96 MET A C 1
ATOM 762 O O . MET A 1 96 ? 13.007 -8.582 -11.607 1.00 90.44 96 MET A O 1
ATOM 766 N N . ASN A 1 97 ? 13.286 -9.556 -13.607 1.00 89.38 97 ASN A N 1
ATOM 767 C CA . ASN A 1 97 ? 13.096 -10.949 -13.178 1.00 89.38 97 ASN A CA 1
ATOM 768 C C . ASN A 1 97 ? 11.717 -11.229 -12.532 1.00 89.38 97 ASN A C 1
ATOM 770 O O . ASN A 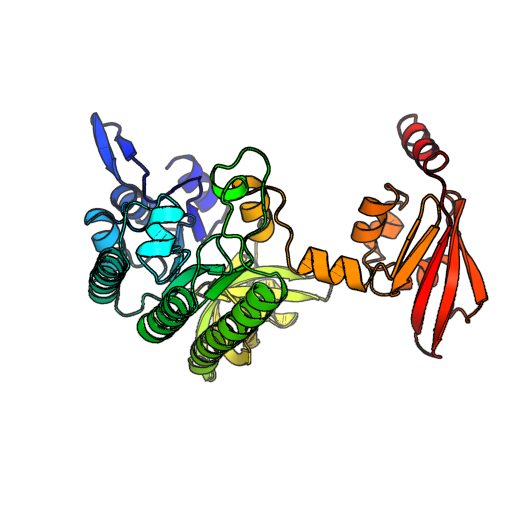1 97 ? 11.571 -12.136 -11.707 1.00 89.38 97 ASN A O 1
ATOM 774 N N . ARG A 1 98 ? 10.682 -10.462 -12.905 1.00 92.38 98 ARG A N 1
ATOM 775 C CA . ARG A 1 98 ? 9.292 -10.734 -12.514 1.00 92.38 98 ARG A CA 1
ATOM 776 C C . ARG A 1 98 ? 8.762 -11.938 -13.293 1.00 92.38 98 ARG A C 1
ATOM 778 O O . ARG A 1 98 ? 9.052 -12.115 -14.474 1.00 92.38 98 ARG A O 1
ATOM 785 N N . LYS A 1 99 ? 7.977 -12.777 -12.613 1.00 92.81 99 LYS A N 1
ATOM 786 C CA . LYS A 1 99 ? 7.395 -14.021 -13.154 1.00 92.81 99 LYS A CA 1
ATOM 787 C C . LYS A 1 99 ? 5.921 -13.845 -13.551 1.00 92.81 99 LYS A C 1
ATOM 789 O O . LYS A 1 99 ? 5.137 -14.780 -13.416 1.00 92.81 99 LYS A O 1
ATOM 794 N N . HIS A 1 100 ? 5.553 -12.644 -13.989 1.00 94.12 100 HIS A N 1
ATOM 795 C CA . HIS A 1 100 ? 4.214 -12.280 -14.450 1.00 94.12 100 HIS A CA 1
ATOM 796 C C . HIS A 1 100 ? 4.288 -11.271 -15.591 1.00 94.12 100 HIS A C 1
ATOM 798 O O . HIS A 1 100 ? 5.256 -10.518 -15.714 1.00 94.12 100 HIS A O 1
ATOM 804 N N . THR A 1 101 ? 3.227 -11.258 -16.385 1.00 97.69 101 THR A N 1
ATOM 805 C CA . THR A 1 101 ? 2.904 -10.227 -17.370 1.00 97.69 101 THR A CA 1
ATOM 806 C C . THR A 1 101 ? 1.882 -9.237 -16.813 1.00 97.69 101 THR A C 1
ATOM 808 O O . THR A 1 101 ? 1.198 -9.505 -15.820 1.00 97.69 101 THR A O 1
ATOM 811 N N . VAL A 1 102 ? 1.698 -8.117 -17.508 1.00 98.25 102 VAL A N 1
ATOM 812 C CA . VAL A 1 102 ? 0.585 -7.185 -17.277 1.00 98.25 102 VAL A CA 1
ATOM 813 C C . VAL A 1 102 ? -0.772 -7.893 -17.415 1.00 98.25 102 VAL A C 1
ATOM 815 O O . VAL A 1 102 ? -1.689 -7.627 -16.641 1.00 98.25 102 VAL A O 1
ATOM 818 N N . ALA A 1 103 ? -0.896 -8.862 -18.328 1.00 98.25 103 ALA A N 1
ATOM 819 C CA . ALA A 1 103 ? -2.116 -9.653 -18.501 1.00 98.25 103 ALA A CA 1
ATOM 820 C C . ALA A 1 103 ? -2.382 -10.641 -17.345 1.00 98.25 103 ALA A C 1
ATOM 822 O O . ALA A 1 103 ? -3.532 -10.991 -17.083 1.00 98.25 103 ALA A O 1
ATOM 823 N N . ASP A 1 104 ? -1.355 -11.098 -16.625 1.00 97.31 104 ASP A N 1
ATOM 824 C CA . ASP A 1 104 ? -1.537 -11.858 -15.379 1.0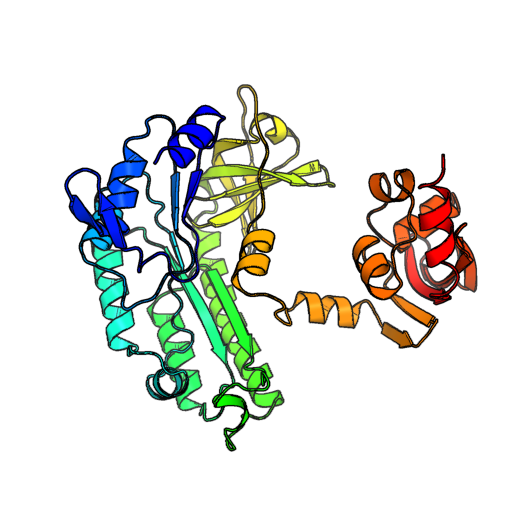0 97.31 104 ASP A CA 1
ATOM 825 C C . ASP A 1 104 ? -2.025 -10.934 -14.260 1.00 97.31 104 ASP A C 1
ATOM 827 O O . ASP A 1 104 ? -3.015 -11.231 -13.591 1.00 97.31 104 ASP A O 1
ATOM 831 N N . TYR A 1 105 ? -1.381 -9.773 -14.122 1.00 98.06 105 TYR A N 1
ATOM 832 C CA . TYR A 1 105 ? -1.712 -8.756 -13.126 1.00 98.06 105 TYR A CA 1
ATOM 833 C C . TYR A 1 105 ? -3.158 -8.249 -13.247 1.00 98.06 105 TYR A C 1
ATOM 835 O O . TYR A 1 105 ? -3.902 -8.239 -12.265 1.00 98.06 105 TYR A O 1
ATOM 843 N N . LEU A 1 106 ? -3.589 -7.893 -14.462 1.00 98.25 106 LEU A N 1
ATOM 844 C CA . LEU A 1 106 ? -4.951 -7.422 -14.726 1.00 98.25 106 LEU A CA 1
ATOM 845 C C . LEU A 1 106 ? -6.009 -8.488 -14.405 1.00 98.25 106 LEU A C 1
ATOM 847 O O . LEU A 1 106 ? -7.034 -8.153 -13.821 1.00 98.25 106 LEU A O 1
ATOM 851 N N . ARG A 1 107 ? -5.744 -9.773 -14.686 1.00 97.94 107 ARG A N 1
ATOM 852 C CA . ARG A 1 107 ? -6.654 -10.884 -14.334 1.00 97.94 107 ARG A CA 1
ATOM 853 C C . ARG A 1 107 ? -6.770 -11.107 -12.824 1.00 97.94 107 ARG A C 1
ATOM 855 O O . ARG A 1 107 ? -7.842 -11.466 -12.340 1.00 97.94 107 ARG A O 1
ATOM 862 N N . VAL A 1 108 ? -5.694 -10.875 -12.069 1.00 97.38 108 VAL A N 1
ATOM 863 C CA . VAL A 1 108 ? -5.729 -10.898 -10.596 1.00 97.38 108 VAL A CA 1
ATOM 864 C C . VAL A 1 108 ? -6.572 -9.735 -10.061 1.00 97.38 108 VAL A C 1
ATOM 866 O O . VAL A 1 108 ? -7.442 -9.954 -9.219 1.00 97.38 108 VAL A O 1
ATOM 869 N N . ILE A 1 109 ? -6.398 -8.522 -10.598 1.00 97.81 109 ILE A N 1
ATOM 870 C CA . ILE A 1 109 ? -7.226 -7.359 -10.234 1.00 97.81 109 ILE A CA 1
ATOM 871 C C . ILE A 1 109 ? -8.695 -7.546 -10.631 1.00 97.81 109 ILE A C 1
ATOM 873 O O . ILE A 1 109 ? -9.570 -7.180 -9.850 1.00 97.81 109 ILE A O 1
ATOM 877 N N . GLU A 1 110 ? -8.989 -8.132 -11.793 1.00 97.88 110 GLU A N 1
ATOM 878 C CA . GLU A 1 110 ? -10.355 -8.438 -12.233 1.00 97.88 110 GLU A CA 1
ATOM 879 C C . GLU A 1 110 ? -11.055 -9.366 -11.232 1.00 97.88 110 GLU A C 1
ATOM 881 O O . GLU A 1 110 ? -12.101 -9.002 -10.693 1.00 97.88 110 GLU A O 1
ATOM 886 N N . LYS A 1 111 ? -10.445 -10.515 -10.900 1.00 98.19 111 LYS A N 1
ATOM 887 C CA . LYS A 1 111 ? -10.973 -11.433 -9.876 1.00 98.19 111 LYS A CA 1
ATOM 888 C C . LYS A 1 111 ? -11.210 -10.734 -8.538 1.00 98.19 111 LYS A C 1
ATOM 890 O O . LYS A 1 111 ? -12.269 -10.898 -7.937 1.00 98.19 111 LYS A O 1
ATOM 895 N N . LEU A 1 112 ? -10.236 -9.951 -8.076 1.00 97.88 112 LEU A N 1
ATOM 896 C CA . LEU A 1 112 ? -10.313 -9.250 -6.798 1.00 97.88 112 LEU A CA 1
ATOM 897 C C . LEU A 1 112 ? -11.400 -8.161 -6.782 1.00 97.88 112 LEU A C 1
ATOM 899 O O . LEU A 1 112 ? -12.121 -8.056 -5.794 1.00 97.88 112 LEU A O 1
ATOM 903 N N . LYS A 1 113 ? -11.582 -7.393 -7.867 1.00 97.62 113 LYS A N 1
ATOM 904 C CA . LYS A 1 113 ? -12.669 -6.402 -7.992 1.00 97.62 113 LYS A CA 1
ATOM 905 C C . LYS A 1 113 ? -14.047 -7.061 -8.179 1.00 97.62 113 LYS A C 1
ATOM 907 O O . LYS A 1 113 ? -15.045 -6.484 -7.762 1.00 97.62 113 LYS A O 1
ATOM 912 N N . VAL A 1 114 ? -14.127 -8.273 -8.736 1.00 98.12 114 VAL A N 1
ATOM 913 C CA . VAL A 1 114 ? -15.367 -9.080 -8.751 1.00 98.12 114 VAL A CA 1
ATOM 914 C C . VAL A 1 114 ? -15.704 -9.610 -7.351 1.00 98.12 114 VAL A C 1
ATOM 916 O O . VAL A 1 114 ? -16.865 -9.571 -6.948 1.00 98.12 114 VAL A O 1
ATOM 919 N N . ALA A 1 115 ? -14.704 -10.071 -6.596 1.00 98.06 115 ALA A N 1
ATOM 920 C CA . ALA A 1 115 ? -14.862 -10.531 -5.216 1.00 98.06 115 ALA A CA 1
ATOM 921 C C . ALA A 1 115 ? -15.213 -9.387 -4.247 1.00 98.06 115 ALA A C 1
ATOM 923 O O . ALA A 1 115 ? -16.066 -9.554 -3.378 1.00 98.06 115 ALA A O 1
ATOM 924 N N . GLN A 1 116 ? -14.584 -8.223 -4.423 1.00 97.69 116 GLN A N 1
ATOM 925 C CA . GLN A 1 116 ? -14.763 -7.034 -3.598 1.00 97.69 116 GLN A CA 1
ATOM 926 C C . GLN A 1 116 ? -14.886 -5.777 -4.483 1.00 97.69 116 GLN A C 1
ATOM 928 O O . GLN A 1 116 ? -13.886 -5.115 -4.761 1.00 97.69 116 GLN A O 1
ATOM 933 N N . PRO A 1 117 ? -16.108 -5.388 -4.901 1.00 97.19 117 PRO A N 1
ATOM 934 C CA . PRO A 1 117 ? -16.326 -4.250 -5.805 1.00 97.19 117 PRO A CA 1
ATOM 935 C C . PRO A 1 117 ? -15.873 -2.882 -5.280 1.00 97.19 117 PRO A C 1
ATOM 937 O O . PRO A 1 117 ? -15.779 -1.935 -6.057 1.00 97.19 117 PRO A O 1
ATOM 940 N N . LYS A 1 118 ? -15.593 -2.758 -3.975 1.00 95.75 118 LYS A N 1
ATOM 941 C CA . LYS A 1 118 ? -15.019 -1.547 -3.366 1.00 95.75 118 LYS A CA 1
ATOM 942 C C . LYS A 1 118 ? -13.486 -1.554 -3.304 1.00 95.75 118 LYS A C 1
ATOM 944 O O . LYS A 1 118 ? -12.919 -0.595 -2.793 1.00 95.75 118 LYS A O 1
ATOM 949 N N . LEU A 1 119 ? -12.814 -2.617 -3.757 1.00 97.50 119 LEU A N 1
ATOM 950 C CA . LEU A 1 119 ? -11.376 -2.787 -3.558 1.00 97.50 119 LEU A CA 1
ATOM 951 C C . LEU A 1 119 ? -10.564 -1.712 -4.289 1.00 97.50 119 LEU A C 1
ATOM 953 O O . LEU A 1 119 ? -10.477 -1.685 -5.520 1.00 97.50 119 LEU A O 1
ATOM 957 N N . ALA A 1 120 ? -9.911 -0.874 -3.495 1.00 97.06 120 ALA A N 1
ATOM 958 C CA . ALA A 1 120 ? -8.934 0.091 -3.952 1.00 97.06 120 ALA A CA 1
ATOM 959 C C . ALA A 1 120 ? -7.547 -0.567 -4.080 1.00 97.06 120 ALA A C 1
ATOM 961 O O . ALA A 1 120 ? -7.145 -1.349 -3.216 1.00 97.06 120 ALA A O 1
ATOM 962 N N . ILE A 1 121 ? -6.812 -0.253 -5.152 1.00 96.81 121 ILE A N 1
ATOM 963 C CA . ILE A 1 121 ? -5.500 -0.851 -5.444 1.00 96.81 121 ILE A CA 1
ATOM 964 C C . ILE A 1 121 ? -4.388 0.194 -5.315 1.00 96.81 121 ILE A C 1
ATOM 966 O O . ILE A 1 121 ? -4.516 1.322 -5.797 1.00 96.81 121 ILE A O 1
ATOM 970 N N . SER A 1 122 ? -3.276 -0.222 -4.712 1.00 94.69 122 SER A N 1
ATOM 971 C CA . SER A 1 122 ? -2.007 0.503 -4.652 1.00 94.69 122 SER A CA 1
ATOM 972 C C . SER A 1 122 ? -0.874 -0.320 -5.283 1.00 94.69 122 SER A C 1
ATOM 974 O O . SER A 1 122 ? -0.941 -1.548 -5.299 1.00 94.69 122 SER A O 1
ATOM 976 N N . SER A 1 123 ? 0.157 0.335 -5.823 1.00 93.94 123 SER A N 1
ATOM 977 C CA . SER A 1 123 ? 1.341 -0.308 -6.421 1.00 93.94 123 SER A CA 1
ATOM 978 C C . SER A 1 123 ? 2.561 0.612 -6.363 1.00 93.94 123 SER A C 1
ATOM 980 O O . SER A 1 123 ? 2.417 1.834 -6.398 1.00 93.94 123 SER A O 1
ATOM 982 N N . ASP A 1 124 ? 3.755 0.020 -6.372 1.00 90.38 124 ASP A N 1
ATOM 983 C CA . ASP A 1 124 ? 4.997 0.724 -6.700 1.00 90.38 124 ASP A CA 1
ATOM 984 C C . ASP A 1 124 ? 5.222 0.792 -8.215 1.00 90.38 124 ASP A C 1
ATOM 986 O O . ASP A 1 124 ? 4.752 -0.076 -8.967 1.00 90.38 124 ASP A O 1
ATOM 990 N N . PHE A 1 125 ? 6.044 1.754 -8.635 1.00 91.81 125 PHE A N 1
ATOM 991 C CA . PHE A 1 125 ? 6.586 1.883 -9.985 1.00 91.81 125 PHE A CA 1
ATOM 992 C C . PHE A 1 125 ? 8.073 2.256 -9.966 1.00 91.81 125 PHE A C 1
ATOM 994 O O . PHE A 1 125 ? 8.508 3.068 -9.150 1.00 91.81 125 PHE A O 1
ATOM 1001 N N . ILE A 1 126 ? 8.853 1.711 -10.903 1.00 90.44 126 ILE A N 1
ATOM 1002 C CA . ILE A 1 126 ? 10.269 2.045 -11.106 1.00 90.44 126 ILE A CA 1
ATOM 1003 C C . ILE A 1 126 ? 10.470 2.462 -12.564 1.00 90.44 126 ILE A C 1
ATOM 1005 O O . ILE A 1 126 ? 10.443 1.617 -13.457 1.00 90.44 126 ILE A O 1
ATOM 1009 N N . VAL A 1 127 ? 10.721 3.754 -12.792 1.00 92.06 127 VAL A N 1
ATOM 1010 C CA . VAL A 1 127 ? 11.036 4.308 -14.120 1.00 92.06 127 VAL A CA 1
ATOM 1011 C C . VAL A 1 127 ? 12.540 4.345 -14.377 1.00 92.06 127 VAL A C 1
ATOM 1013 O O . VAL A 1 127 ? 13.360 4.417 -13.457 1.00 92.06 127 VAL A O 1
ATOM 1016 N N . GLY A 1 128 ? 12.935 4.346 -15.647 1.00 92.81 128 GLY A N 1
ATOM 1017 C CA . GLY A 1 128 ? 14.332 4.472 -16.050 1.00 92.81 128 GLY A CA 1
ATOM 1018 C C . GLY A 1 128 ? 15.166 3.213 -15.822 1.00 92.81 128 GLY A C 1
ATOM 1019 O O . GLY A 1 128 ? 16.395 3.307 -15.727 1.00 92.81 128 GLY A O 1
ATOM 1020 N N . PHE A 1 129 ? 14.520 2.048 -15.698 1.00 94.19 129 PHE A N 1
ATOM 1021 C CA . PHE A 1 129 ? 15.206 0.759 -15.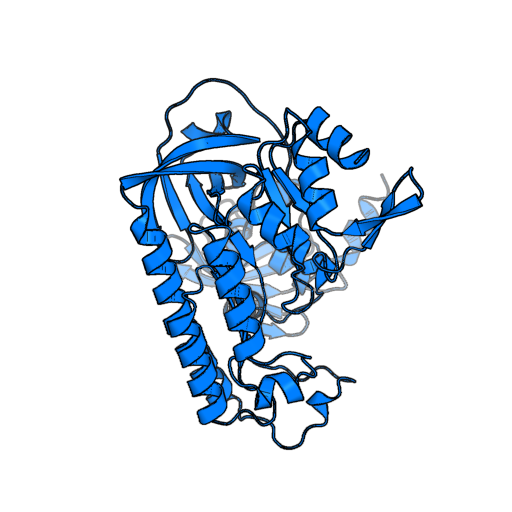614 1.00 94.19 129 PHE A CA 1
ATOM 1022 C C . PHE A 1 129 ? 16.092 0.547 -16.863 1.00 94.19 129 PHE A C 1
ATOM 1024 O O . PHE A 1 129 ? 15.702 0.973 -17.953 1.00 94.19 129 PHE A O 1
ATOM 1031 N N . PRO A 1 130 ? 17.286 -0.075 -16.771 1.00 92.25 130 PRO A N 1
ATOM 1032 C CA . PRO A 1 130 ? 18.185 -0.178 -17.919 1.00 92.25 130 PRO A CA 1
ATOM 1033 C C . PRO A 1 130 ? 17.532 -0.980 -19.052 1.00 92.25 130 PRO A C 1
ATOM 1035 O O . PRO A 1 130 ? 17.148 -2.130 -18.860 1.00 92.25 130 PRO A O 1
ATOM 1038 N N . GLY A 1 131 ? 17.391 -0.356 -20.222 1.00 93.38 131 GLY A N 1
ATOM 1039 C CA . GLY A 1 131 ? 16.660 -0.894 -21.370 1.00 93.38 131 GLY A CA 1
ATOM 1040 C C . GLY A 1 131 ? 15.211 -0.427 -21.531 1.00 93.38 131 GLY A C 1
ATOM 1041 O O . GLY A 1 131 ? 14.598 -0.799 -22.526 1.00 93.38 131 GLY A O 1
ATOM 1042 N N . GLU A 1 132 ? 14.665 0.386 -20.620 1.00 97.31 132 GLU A N 1
ATOM 1043 C CA . GLU A 1 132 ? 13.311 0.948 -20.738 1.00 97.31 132 GLU A CA 1
ATOM 1044 C C . GLU A 1 132 ? 13.215 1.950 -21.904 1.00 97.31 132 GLU A C 1
ATOM 1046 O O . GLU A 1 132 ? 13.771 3.056 -21.863 1.00 97.31 132 GLU A O 1
ATOM 1051 N N . THR A 1 133 ? 12.476 1.573 -22.945 1.00 98.06 133 THR A N 1
ATOM 1052 C CA . THR A 1 133 ? 12.162 2.425 -24.100 1.00 98.06 133 THR A CA 1
ATOM 1053 C C . THR A 1 133 ? 10.974 3.347 -23.817 1.00 98.06 133 THR A C 1
ATOM 1055 O O . THR A 1 133 ? 10.225 3.155 -22.859 1.00 98.06 133 THR A O 1
ATOM 1058 N N . ASP A 1 134 ? 10.740 4.332 -24.686 1.00 98.19 134 ASP A N 1
ATOM 1059 C CA . ASP A 1 134 ? 9.557 5.192 -24.570 1.00 98.19 134 ASP A CA 1
ATOM 1060 C C . ASP A 1 134 ? 8.250 4.403 -24.741 1.00 98.19 134 ASP A C 1
ATOM 1062 O O . ASP A 1 134 ? 7.231 4.779 -24.166 1.00 98.19 134 ASP A O 1
ATOM 1066 N N . GLN A 1 135 ? 8.259 3.276 -25.463 1.00 98.56 135 GLN A N 1
ATOM 1067 C CA . GLN A 1 135 ? 7.092 2.393 -25.538 1.00 98.56 135 GLN A CA 1
ATOM 1068 C C . GLN A 1 135 ? 6.858 1.659 -24.210 1.00 98.56 135 GLN A C 1
ATOM 1070 O O . GLN A 1 135 ? 5.714 1.548 -23.781 1.00 98.56 135 GLN A O 1
ATOM 1075 N N . ASP A 1 136 ? 7.915 1.209 -23.524 1.00 98.69 136 ASP A N 1
ATOM 1076 C CA . ASP A 1 136 ? 7.793 0.572 -22.204 1.00 98.69 136 ASP A CA 1
ATOM 1077 C C . ASP A 1 136 ? 7.211 1.540 -21.158 1.00 98.69 136 ASP A C 1
ATOM 1079 O O . ASP A 1 136 ? 6.343 1.175 -20.357 1.00 98.69 136 ASP A O 1
ATOM 1083 N N . PHE A 1 137 ? 7.650 2.801 -21.203 1.00 98.69 137 PHE A N 1
ATOM 1084 C CA . PHE A 1 137 ? 7.118 3.860 -20.352 1.00 98.69 137 PHE A CA 1
ATOM 1085 C C . PHE A 1 137 ? 5.662 4.211 -20.704 1.00 98.69 137 PHE A C 1
ATOM 1087 O O . PHE A 1 137 ? 4.811 4.267 -19.816 1.00 98.69 137 PHE A O 1
ATOM 1094 N N . ASN A 1 138 ? 5.328 4.345 -21.993 1.00 98.75 138 ASN A N 1
ATOM 1095 C CA . ASN A 1 138 ? 3.947 4.565 -22.439 1.00 98.75 138 ASN A CA 1
ATOM 1096 C C . ASN A 1 138 ? 3.004 3.417 -22.038 1.00 98.75 138 ASN A C 1
ATOM 1098 O O . ASN A 1 138 ? 1.871 3.680 -21.634 1.00 98.75 138 ASN A O 1
ATOM 1102 N N . ASN A 1 139 ? 3.467 2.162 -22.075 1.00 98.81 139 ASN A N 1
ATOM 1103 C CA . ASN A 1 139 ? 2.699 1.015 -21.580 1.00 98.81 139 ASN A CA 1
ATOM 1104 C C . ASN A 1 139 ? 2.462 1.116 -20.057 1.00 98.81 139 ASN A C 1
ATOM 1106 O O . ASN A 1 139 ? 1.367 0.829 -19.578 1.00 98.81 139 ASN A O 1
ATOM 1110 N N . THR A 1 140 ? 3.447 1.612 -19.298 1.00 98.75 140 THR A N 1
ATOM 1111 C CA . THR A 1 140 ? 3.300 1.892 -17.857 1.00 98.75 140 THR A CA 1
ATOM 1112 C C . THR A 1 140 ? 2.255 2.982 -17.592 1.00 98.75 140 THR A C 1
ATOM 1114 O O . THR A 1 140 ? 1.359 2.781 -16.774 1.00 98.75 140 THR A O 1
ATOM 1117 N N . LEU A 1 141 ? 2.278 4.087 -18.344 1.00 98.69 141 LEU A N 1
ATOM 1118 C CA . LEU A 1 141 ? 1.241 5.126 -18.269 1.00 98.69 141 LEU A CA 1
ATOM 1119 C C . LEU A 1 141 ? -0.147 4.631 -18.712 1.00 98.69 141 LEU A C 1
ATOM 1121 O O . LEU A 1 141 ? -1.155 5.163 -18.245 1.00 98.69 141 LEU A O 1
ATOM 1125 N N . ALA A 1 142 ? -0.226 3.652 -19.618 1.00 98.69 142 ALA A N 1
ATOM 1126 C CA . ALA A 1 142 ? -1.484 3.033 -20.033 1.00 98.69 142 ALA A CA 1
ATOM 1127 C C . ALA A 1 142 ? -2.073 2.153 -18.919 1.00 98.69 142 ALA A C 1
ATOM 1129 O O . ALA A 1 142 ? -3.229 2.349 -18.551 1.00 98.69 142 ALA A O 1
ATOM 1130 N N . LEU A 1 143 ? -1.264 1.277 -18.311 1.00 98.62 143 LEU A N 1
ATOM 1131 C CA . LEU A 1 143 ? -1.687 0.429 -17.193 1.00 98.62 143 LEU A CA 1
ATOM 1132 C C . LEU A 1 143 ? -2.183 1.251 -15.993 1.00 98.62 143 LEU A C 1
ATOM 1134 O O . LEU A 1 143 ? -3.190 0.913 -15.373 1.00 98.62 143 LEU A O 1
ATOM 1138 N N . VAL A 1 144 ? -1.502 2.357 -15.679 1.00 98.38 144 VAL A N 1
ATOM 1139 C CA . VAL A 1 144 ? -1.925 3.273 -14.609 1.00 98.38 144 VAL A CA 1
ATOM 1140 C C . VAL A 1 144 ? -3.313 3.860 -14.895 1.00 98.38 144 VAL A C 1
ATOM 1142 O O . VAL A 1 144 ? -4.176 3.863 -14.014 1.00 98.38 144 VAL A O 1
ATOM 1145 N N . LYS A 1 145 ? -3.579 4.279 -16.141 1.00 98.31 145 LYS A N 1
ATOM 1146 C CA . LYS A 1 145 ? -4.904 4.766 -16.579 1.00 98.31 145 LYS A CA 1
ATOM 1147 C C . LYS A 1 145 ? -5.984 3.681 -16.515 1.00 98.31 145 LYS A C 1
ATOM 1149 O O . LYS A 1 145 ? -7.120 4.005 -16.188 1.00 98.31 145 LYS A O 1
ATOM 1154 N N . GLU A 1 146 ? -5.636 2.431 -16.814 1.00 97.69 146 GLU A N 1
ATOM 1155 C CA . GLU A 1 146 ? -6.558 1.288 -16.837 1.00 97.69 146 GLU A CA 1
ATOM 1156 C C . GLU A 1 146 ? -6.968 0.811 -15.433 1.00 97.69 146 GLU A C 1
ATOM 1158 O O . GLU A 1 146 ? -8.151 0.597 -15.170 1.00 97.69 146 GLU A O 1
ATOM 1163 N N . VAL A 1 147 ? -6.012 0.665 -14.508 1.00 97.69 147 VAL A N 1
ATOM 1164 C CA . VAL A 1 147 ? -6.284 0.113 -13.167 1.00 97.69 147 VAL A CA 1
ATOM 1165 C C . VAL A 1 147 ? -6.953 1.128 -12.237 1.00 97.69 147 VAL A C 1
ATOM 1167 O O . VAL A 1 147 ? -7.815 0.736 -11.437 1.00 97.69 147 VAL A O 1
ATOM 1170 N N . GLY A 1 148 ? -6.556 2.403 -12.335 1.00 96.38 148 GLY A N 1
ATOM 1171 C CA . GLY A 1 148 ? -6.966 3.467 -11.414 1.00 96.38 148 GLY A CA 1
ATOM 1172 C C . GLY A 1 148 ? -6.358 3.280 -10.024 1.00 96.38 148 GLY A C 1
ATOM 1173 O O . GLY A 1 148 ? -7.069 2.937 -9.081 1.00 96.38 148 GLY A O 1
ATOM 1174 N N . PHE A 1 149 ? -5.039 3.457 -9.905 1.00 95.62 149 PHE A N 1
ATOM 1175 C CA . PHE A 1 149 ? -4.345 3.339 -8.620 1.00 95.62 149 PHE A CA 1
ATOM 1176 C C . PHE A 1 149 ? -4.712 4.505 -7.696 1.00 95.62 149 PHE A C 1
ATOM 1178 O O . PHE A 1 149 ? -4.734 5.657 -8.123 1.00 95.62 149 PHE A O 1
ATOM 1185 N N . VAL A 1 150 ? -5.003 4.202 -6.429 1.00 91.81 150 VAL A N 1
ATOM 1186 C CA . VAL A 1 150 ? -5.498 5.203 -5.460 1.00 91.81 150 VAL A CA 1
ATOM 1187 C C . VAL A 1 150 ? -4.403 5.787 -4.574 1.00 91.81 150 VAL A C 1
ATOM 1189 O O . VAL A 1 150 ? -4.578 6.850 -3.992 1.00 91.81 150 VAL A O 1
ATOM 1192 N N . GLN A 1 151 ? -3.304 5.046 -4.439 1.00 88.31 151 GLN A N 1
ATOM 1193 C CA . GLN A 1 151 ? -2.090 5.381 -3.704 1.00 88.31 151 GLN A CA 1
ATOM 1194 C C . GLN A 1 151 ? -0.935 4.644 -4.374 1.00 88.31 151 GLN A C 1
ATOM 1196 O O . GLN A 1 151 ? -1.088 3.482 -4.761 1.00 88.31 151 GLN A O 1
ATOM 1201 N N . SER A 1 152 ? 0.230 5.262 -4.495 1.00 87.06 152 SER A N 1
ATOM 1202 C CA . SER A 1 152 ? 1.353 4.649 -5.211 1.00 87.06 152 SER A CA 1
ATOM 1203 C C . SER A 1 152 ? 2.682 5.276 -4.843 1.00 87.06 152 SER A C 1
ATOM 1205 O O . SER A 1 152 ? 2.757 6.492 -4.684 1.00 87.06 152 SER A O 1
ATOM 1207 N N . PHE A 1 153 ? 3.732 4.463 -4.837 1.00 82.06 153 PHE A N 1
ATOM 1208 C CA . PHE A 1 153 ? 5.108 4.937 -4.750 1.00 82.06 153 PHE A CA 1
ATOM 1209 C C . PHE A 1 153 ? 5.760 4.871 -6.134 1.00 82.06 153 PHE A C 1
ATOM 1211 O O . PHE A 1 153 ? 5.483 3.967 -6.924 1.00 82.06 153 PHE A O 1
ATOM 1218 N N . SER A 1 154 ? 6.606 5.842 -6.467 1.00 83.19 154 SER A N 1
ATOM 1219 C CA . SER A 1 154 ? 7.231 5.933 -7.790 1.00 83.19 154 SER A CA 1
ATOM 1220 C C . SER A 1 154 ? 8.687 6.354 -7.665 1.00 83.19 154 SER A C 1
ATOM 1222 O O . SER A 1 154 ? 8.976 7.442 -7.169 1.00 83.19 154 SER A O 1
ATOM 1224 N N . PHE A 1 155 ? 9.597 5.516 -8.149 1.00 84.25 155 PHE A N 1
ATOM 1225 C CA . PHE A 1 155 ? 11.036 5.682 -7.975 1.00 84.25 155 PHE A CA 1
ATOM 1226 C C . PHE A 1 155 ? 11.754 5.740 -9.326 1.00 84.25 155 PHE A C 1
ATOM 1228 O O . PHE A 1 155 ? 11.330 5.126 -10.304 1.00 84.25 155 PHE A O 1
ATOM 1235 N N . MET A 1 156 ? 12.899 6.423 -9.381 1.00 85.88 156 MET A N 1
ATOM 1236 C CA . MET A 1 156 ? 13.850 6.237 -10.481 1.00 85.88 156 MET A CA 1
ATOM 1237 C C . MET A 1 156 ? 14.761 5.049 -10.178 1.00 85.88 156 MET A C 1
ATOM 1239 O O . MET A 1 156 ? 15.277 4.926 -9.068 1.00 85.88 156 MET A O 1
ATOM 1243 N N . TYR A 1 157 ? 15.041 4.212 -11.178 1.00 86.69 157 TYR A N 1
ATOM 1244 C CA . TYR A 1 157 ? 16.038 3.154 -11.044 1.00 86.69 157 TYR A CA 1
ATOM 1245 C C . TYR A 1 157 ? 17.419 3.737 -10.696 1.00 86.69 157 TYR A C 1
ATOM 1247 O O . TYR A 1 157 ? 18.033 4.448 -11.503 1.00 86.69 157 TYR A O 1
ATOM 1255 N N . SER A 1 158 ? 17.932 3.371 -9.520 1.00 78.88 158 SER A N 1
ATOM 1256 C CA . SER A 1 158 ? 19.296 3.659 -9.073 1.00 78.88 158 SER A CA 1
ATOM 1257 C C . SER A 1 158 ? 20.167 2.400 -9.133 1.00 78.88 158 SER A C 1
ATOM 1259 O O . SER A 1 158 ? 19.716 1.292 -8.829 1.00 78.88 158 SER A O 1
ATOM 1261 N N . LYS A 1 159 ? 21.439 2.555 -9.521 1.00 77.00 159 LYS A N 1
ATOM 1262 C CA . LYS A 1 159 ? 22.397 1.443 -9.588 1.00 77.00 159 LYS A CA 1
ATOM 1263 C C . LYS A 1 159 ? 22.840 1.027 -8.185 1.00 77.00 159 LYS A C 1
ATOM 1265 O O . LYS A 1 159 ? 23.680 1.692 -7.588 1.00 77.00 159 LYS A O 1
ATOM 1270 N N . ARG A 1 160 ? 22.367 -0.123 -7.700 1.00 74.44 160 ARG A N 1
ATOM 1271 C CA . ARG A 1 160 ? 22.893 -0.762 -6.479 1.00 74.44 160 ARG A CA 1
ATOM 1272 C C . ARG A 1 160 ? 24.058 -1.711 -6.831 1.00 74.44 160 ARG A C 1
ATOM 1274 O O . ARG A 1 160 ? 23.836 -2.629 -7.630 1.00 74.44 160 ARG A O 1
ATOM 1281 N N . PRO A 1 161 ? 25.282 -1.525 -6.292 1.00 74.69 161 PRO A N 1
ATOM 1282 C CA . PRO A 1 161 ? 26.409 -2.437 -6.514 1.00 74.69 161 PRO A CA 1
ATOM 1283 C C . PRO A 1 161 ? 26.054 -3.902 -6.218 1.00 74.69 161 PRO A C 1
ATOM 1285 O O . PRO A 1 161 ? 25.226 -4.188 -5.359 1.00 74.69 161 PRO A O 1
ATOM 1288 N N . GLY A 1 162 ? 26.647 -4.839 -6.960 1.00 71.81 162 GLY A N 1
ATOM 1289 C CA . GLY A 1 162 ? 26.367 -6.277 -6.829 1.00 71.81 162 GLY A CA 1
ATOM 1290 C C . GLY A 1 162 ? 25.051 -6.763 -7.460 1.00 71.81 162 GLY A C 1
ATOM 1291 O O . GLY A 1 162 ? 24.902 -7.964 -7.672 1.00 71.81 162 GLY A O 1
ATOM 1292 N N . THR A 1 163 ? 24.117 -5.877 -7.826 1.00 72.75 163 THR A N 1
ATOM 1293 C CA . THR A 1 163 ? 22.878 -6.288 -8.517 1.00 72.75 163 THR A CA 1
ATOM 1294 C C . THR A 1 163 ? 23.111 -6.595 -10.006 1.00 72.75 163 THR A C 1
ATOM 1296 O O . THR A 1 163 ? 23.918 -5.917 -10.647 1.00 72.75 163 THR A O 1
ATOM 1299 N N . PRO A 1 164 ? 22.377 -7.551 -10.619 1.00 75.50 164 PRO A N 1
ATOM 1300 C CA . PRO A 1 164 ? 22.520 -7.858 -12.047 1.00 75.50 164 PRO A CA 1
ATOM 1301 C C . PRO A 1 164 ? 22.313 -6.640 -12.964 1.00 75.50 164 PRO A C 1
ATOM 1303 O O . PRO A 1 164 ? 23.087 -6.435 -13.897 1.00 75.50 164 PRO A O 1
ATOM 1306 N N . ALA A 1 165 ? 21.319 -5.797 -12.659 1.00 74.12 165 ALA A N 1
ATOM 1307 C CA . ALA A 1 165 ? 20.967 -4.615 -13.450 1.00 74.12 165 ALA A CA 1
ATOM 1308 C C . ALA A 1 165 ? 22.035 -3.499 -13.424 1.00 74.12 165 ALA A C 1
ATOM 1310 O O . ALA A 1 165 ? 22.104 -2.690 -14.351 1.00 74.12 165 ALA A O 1
ATOM 1311 N N . ALA A 1 166 ? 22.919 -3.461 -12.417 1.00 73.94 166 ALA A N 1
ATOM 1312 C CA . ALA A 1 166 ? 24.011 -2.482 -12.373 1.00 73.94 166 ALA A CA 1
ATOM 1313 C C . ALA A 1 166 ? 25.030 -2.675 -13.517 1.00 73.94 166 ALA A C 1
ATOM 1315 O O . ALA A 1 166 ? 25.634 -1.696 -13.977 1.00 73.94 166 ALA A O 1
ATOM 1316 N N . ASN A 1 167 ? 25.156 -3.920 -13.998 1.00 77.81 167 ASN A N 1
ATOM 1317 C CA . ASN A 1 167 ? 26.037 -4.348 -15.089 1.00 77.81 167 ASN A CA 1
ATOM 1318 C C . ASN A 1 167 ? 25.392 -4.223 -16.484 1.00 77.81 167 ASN A C 1
ATOM 1320 O O . ASN A 1 167 ? 26.020 -4.572 -17.482 1.00 77.81 167 ASN A O 1
ATOM 1324 N N . TYR A 1 168 ? 24.139 -3.766 -16.585 1.00 81.81 168 TYR A N 1
ATOM 1325 C CA . TYR A 1 168 ? 23.464 -3.605 -17.875 1.00 81.81 168 TYR A CA 1
ATOM 1326 C C . TYR A 1 168 ? 24.004 -2.350 -18.585 1.00 81.81 168 TYR A C 1
ATOM 1328 O O . TYR A 1 168 ? 24.050 -1.268 -17.998 1.00 81.81 168 TYR A O 1
ATOM 1336 N N . ASN A 1 169 ? 24.423 -2.475 -19.848 1.00 81.44 169 ASN A N 1
ATOM 1337 C CA . ASN A 1 169 ? 25.077 -1.381 -20.588 1.00 81.44 169 ASN A CA 1
ATOM 1338 C C . ASN A 1 169 ? 24.092 -0.307 -21.094 1.00 81.44 169 ASN A C 1
ATOM 1340 O O . ASN A 1 169 ? 24.462 0.851 -21.263 1.00 81.44 169 ASN A O 1
ATOM 1344 N N . ASN A 1 170 ? 22.832 -0.682 -21.315 1.00 87.56 170 ASN A N 1
ATOM 1345 C CA . ASN A 1 170 ? 21.732 0.136 -21.840 1.00 87.56 170 ASN A CA 1
ATOM 1346 C C . ASN A 1 170 ? 21.068 1.011 -20.754 1.00 87.56 170 ASN A C 1
ATOM 1348 O O . ASN A 1 170 ? 19.851 1.007 -20.585 1.00 87.56 170 ASN A O 1
ATOM 1352 N N . GLN A 1 171 ? 21.868 1.749 -19.986 1.00 88.19 171 GLN A N 1
ATOM 1353 C CA . GLN A 1 171 ? 21.370 2.633 -18.927 1.00 88.19 171 GLN A CA 1
ATOM 1354 C C . GLN A 1 171 ? 20.588 3.822 -19.507 1.00 88.19 171 GLN A C 1
ATOM 1356 O O . GLN A 1 171 ? 21.056 4.475 -20.437 1.00 88.19 171 GLN A O 1
ATOM 1361 N N . VAL A 1 172 ? 19.424 4.127 -18.928 1.00 92.00 172 VAL A N 1
ATOM 1362 C CA . VAL A 1 172 ? 18.612 5.293 -19.318 1.00 92.00 172 VAL A CA 1
ATOM 1363 C C . VAL A 1 172 ? 19.275 6.590 -18.807 1.00 92.00 172 VAL A C 1
ATOM 1365 O O . VAL A 1 172 ? 19.651 6.631 -17.630 1.00 92.00 172 VAL A O 1
ATOM 1368 N N . PRO A 1 173 ? 19.426 7.638 -19.645 1.00 93.06 173 PRO A N 1
ATOM 1369 C CA . PRO A 1 173 ? 19.902 8.964 -19.235 1.00 93.06 173 PRO A CA 1
ATOM 1370 C C . PRO A 1 173 ? 19.086 9.580 -18.090 1.00 93.06 173 PRO A C 1
ATOM 1372 O O . PRO A 1 173 ? 17.872 9.396 -18.016 1.00 93.06 173 PRO A O 1
ATOM 1375 N N . GLN A 1 174 ? 19.753 10.303 -17.186 1.00 89.94 174 GLN A N 1
ATOM 1376 C CA . GLN A 1 174 ? 19.151 10.790 -15.937 1.00 89.94 174 GLN A CA 1
ATOM 1377 C C . GLN A 1 174 ? 18.007 11.789 -16.171 1.00 89.94 174 GLN A C 1
ATOM 1379 O O . GLN A 1 174 ? 16.970 11.692 -15.523 1.00 89.94 174 GLN A O 1
ATOM 1384 N N . ASP A 1 175 ? 18.162 12.680 -17.145 1.00 91.94 175 ASP A N 1
ATOM 1385 C CA . ASP A 1 175 ? 17.142 13.618 -17.616 1.00 91.94 175 ASP A CA 1
ATOM 1386 C C . ASP A 1 175 ? 15.884 12.896 -18.127 1.00 91.94 175 ASP A C 1
ATOM 1388 O O . ASP A 1 175 ? 14.762 13.287 -17.808 1.00 91.94 175 ASP A O 1
ATOM 1392 N N . ILE A 1 176 ? 16.050 11.783 -18.849 1.00 94.75 176 ILE A N 1
ATOM 1393 C CA . ILE A 1 176 ? 14.926 10.950 -19.295 1.00 94.75 176 ILE A CA 1
ATOM 1394 C C . ILE A 1 176 ? 14.232 10.294 -18.092 1.00 94.75 176 ILE A C 1
ATOM 1396 O O . ILE A 1 176 ? 13.003 10.268 -18.054 1.00 94.75 176 ILE A O 1
ATOM 1400 N N . LYS A 1 177 ? 14.975 9.823 -17.078 1.00 89.75 177 LYS A N 1
ATOM 1401 C CA . LYS A 1 177 ? 14.363 9.280 -15.849 1.00 89.75 177 LYS A CA 1
ATOM 1402 C C . LYS A 1 177 ? 13.564 10.332 -15.083 1.00 89.75 177 LYS A C 1
ATOM 1404 O O . LYS A 1 177 ? 12.476 10.027 -14.607 1.00 89.75 177 LYS A O 1
ATOM 1409 N N . GLU A 1 178 ? 14.090 11.549 -14.969 1.00 88.94 178 GLU A N 1
ATOM 1410 C CA . GLU A 1 178 ? 13.444 12.647 -14.243 1.00 88.94 178 GLU A CA 1
ATOM 1411 C C . GLU A 1 178 ? 12.170 13.117 -14.950 1.00 88.94 178 GLU A C 1
ATOM 1413 O O . GLU A 1 178 ? 11.137 13.264 -14.299 1.00 88.94 178 GLU A O 1
ATOM 1418 N N . ASN A 1 179 ? 12.201 13.247 -16.280 1.00 92.06 179 ASN A N 1
ATOM 1419 C CA . ASN A 1 179 ? 11.010 13.539 -17.083 1.00 92.06 179 ASN A CA 1
ATOM 1420 C C . ASN A 1 179 ? 9.947 12.429 -16.952 1.00 92.06 179 ASN A C 1
ATOM 1422 O O . ASN A 1 179 ? 8.778 12.724 -16.698 1.00 92.06 179 ASN A O 1
ATOM 1426 N N . ARG A 1 180 ? 10.350 11.151 -17.058 1.00 97.25 180 ARG A N 1
ATOM 1427 C CA . ARG A 1 180 ? 9.448 9.995 -16.892 1.00 97.25 180 ARG A CA 1
ATOM 1428 C C . ARG A 1 180 ? 8.849 9.925 -15.484 1.00 97.25 180 ARG A C 1
ATOM 1430 O O . ARG A 1 180 ? 7.658 9.655 -15.347 1.00 97.25 180 ARG A O 1
ATOM 1437 N N . LEU A 1 181 ? 9.635 10.208 -14.441 1.00 92.12 181 LEU A N 1
ATOM 1438 C CA . LEU A 1 181 ? 9.140 10.260 -13.063 1.00 92.12 181 LEU A CA 1
ATOM 1439 C C . LEU A 1 181 ? 8.091 11.368 -12.901 1.00 92.12 181 LEU A C 1
ATOM 1441 O O . LEU A 1 181 ? 7.012 11.093 -12.389 1.00 92.12 181 LEU A O 1
ATOM 1445 N N . GLN A 1 182 ? 8.370 12.585 -13.379 1.00 89.06 182 GLN A N 1
ATOM 1446 C CA . GLN A 1 182 ? 7.445 13.719 -13.265 1.00 89.06 182 GLN A CA 1
ATOM 1447 C C . GLN A 1 182 ? 6.123 13.481 -14.011 1.00 89.06 182 GLN A C 1
ATOM 1449 O O . GLN A 1 182 ? 5.056 13.806 -13.488 1.00 89.06 182 GLN A O 1
ATOM 1454 N N . GLU A 1 183 ? 6.160 12.901 -15.216 1.00 95.75 183 GLU A N 1
ATOM 1455 C CA . GLU A 1 183 ? 4.940 12.574 -15.967 1.00 95.75 183 GLU A CA 1
ATOM 1456 C C . GLU A 1 183 ? 4.115 11.476 -15.273 1.00 95.75 183 GLU A C 1
ATOM 1458 O O . GLU A 1 183 ? 2.891 11.597 -15.163 1.00 95.75 183 GLU A O 1
ATOM 1463 N N . LEU A 1 184 ? 4.779 10.444 -14.741 1.00 94.25 184 LEU A N 1
ATOM 1464 C CA . LEU A 1 184 ? 4.133 9.370 -13.988 1.00 94.25 184 LEU A CA 1
ATOM 1465 C C . LEU A 1 184 ? 3.530 9.875 -12.665 1.00 94.25 184 LEU A C 1
ATOM 1467 O O . LEU A 1 184 ? 2.350 9.638 -12.413 1.00 94.25 184 LEU A O 1
ATOM 1471 N N . GLN A 1 185 ? 4.294 10.622 -11.859 1.00 89.31 185 GLN A N 1
ATOM 1472 C CA . GLN A 1 185 ? 3.821 11.253 -10.619 1.00 89.31 185 GLN A CA 1
ATOM 1473 C C . GLN A 1 185 ? 2.616 12.161 -10.886 1.00 89.31 185 GLN A C 1
ATOM 1475 O O . GLN A 1 185 ? 1.630 12.102 -10.160 1.00 89.31 185 GLN A O 1
ATOM 1480 N N . LYS A 1 186 ? 2.636 12.960 -11.961 1.00 89.62 186 LYS A N 1
ATOM 1481 C CA . LYS A 1 186 ? 1.507 13.825 -12.337 1.00 89.62 186 LYS A CA 1
ATOM 1482 C C . LYS A 1 186 ? 0.222 13.035 -12.619 1.00 89.62 186 LYS A C 1
ATOM 1484 O O . LYS A 1 186 ? -0.859 13.493 -12.255 1.00 89.62 186 LYS A O 1
ATOM 1489 N N . LEU A 1 187 ? 0.329 11.872 -13.263 1.00 94.31 187 LEU A N 1
ATOM 1490 C CA . LEU A 1 187 ? -0.808 10.989 -13.536 1.00 94.31 187 LEU A CA 1
ATOM 1491 C C . LEU A 1 187 ? -1.327 10.308 -12.259 1.00 94.31 187 LEU A C 1
ATOM 1493 O O . LEU A 1 187 ? -2.534 10.307 -12.022 1.00 94.31 187 LEU A O 1
ATOM 1497 N N . LEU A 1 188 ? -0.423 9.765 -11.440 1.00 89.69 188 LEU A N 1
ATOM 1498 C CA . LEU A 1 188 ? -0.754 9.078 -10.188 1.00 89.69 188 LEU A CA 1
ATOM 1499 C C . LEU A 1 188 ? -1.384 10.039 -9.170 1.00 89.69 188 LEU A C 1
ATOM 1501 O O . LEU A 1 188 ? -2.471 9.769 -8.665 1.00 89.69 188 LEU A O 1
ATOM 1505 N N . ASN A 1 189 ? -0.776 11.209 -8.958 1.00 86.19 189 ASN A N 1
ATOM 1506 C CA . ASN A 1 189 ? -1.295 12.243 -8.060 1.00 86.19 189 ASN A CA 1
ATOM 1507 C C . ASN A 1 189 ? -2.687 12.723 -8.492 1.00 86.19 189 ASN A C 1
ATOM 1509 O O . ASN A 1 189 ? -3.539 12.946 -7.639 1.00 86.19 189 ASN A O 1
ATOM 1513 N N . TYR A 1 190 ? -2.947 12.835 -9.801 1.00 87.88 190 TYR A N 1
ATOM 1514 C CA . TYR A 1 190 ? -4.279 13.161 -10.312 1.00 87.88 190 TYR A CA 1
ATOM 1515 C C . TYR A 1 190 ? -5.303 12.057 -10.000 1.00 87.88 190 TYR A C 1
ATOM 1517 O O . TYR A 1 190 ? -6.393 12.361 -9.524 1.00 87.88 190 TYR A O 1
ATOM 1525 N N . GLN A 1 191 ? -4.969 10.777 -10.208 1.00 91.62 191 GLN A N 1
ATOM 1526 C CA . GLN A 1 191 ? -5.872 9.666 -9.866 1.00 91.62 191 GLN A CA 1
ATOM 1527 C C . GLN A 1 191 ? -6.152 9.585 -8.358 1.00 91.62 191 GLN A C 1
ATOM 1529 O O . GLN A 1 191 ? -7.309 9.439 -7.961 1.00 91.62 191 GLN A O 1
ATOM 1534 N N . GLN A 1 192 ? -5.122 9.756 -7.528 1.00 89.44 192 GLN A N 1
ATOM 1535 C CA . GLN A 1 192 ? -5.224 9.817 -6.069 1.00 89.44 192 GLN A CA 1
ATOM 1536 C C . GLN A 1 192 ? -6.059 11.023 -5.602 1.00 89.44 192 GLN A C 1
ATOM 1538 O O . GLN A 1 192 ? -6.917 10.875 -4.735 1.00 89.44 192 GLN A O 1
ATOM 1543 N N . GLU A 1 193 ? -5.902 12.198 -6.222 1.00 85.50 193 GLU A N 1
ATOM 1544 C CA . GLU A 1 193 ? -6.752 13.367 -5.964 1.00 85.50 193 GLU A CA 1
ATOM 1545 C C . GLU A 1 193 ? -8.218 13.102 -6.333 1.00 85.50 193 GLU A C 1
ATOM 1547 O O . GLU A 1 193 ? -9.097 13.353 -5.513 1.00 85.50 193 GLU A O 1
ATOM 1552 N N . GLN A 1 194 ? -8.509 12.542 -7.515 1.00 91.31 194 GLN A N 1
ATOM 1553 C CA . GLN A 1 194 ? -9.891 12.207 -7.890 1.00 91.31 194 GLN A CA 1
ATOM 1554 C C . GLN A 1 194 ? -10.502 11.162 -6.939 1.00 91.31 194 GLN A C 1
ATOM 1556 O O . GLN A 1 194 ? -11.658 11.303 -6.535 1.00 91.31 194 GLN A O 1
ATOM 1561 N N . PHE A 1 195 ? -9.727 10.148 -6.532 1.00 93.38 195 PHE A N 1
ATOM 1562 C CA . PHE A 1 195 ? -10.169 9.147 -5.560 1.00 93.38 195 PHE A CA 1
ATOM 1563 C C . PHE A 1 195 ? -10.434 9.755 -4.175 1.00 93.38 195 PHE A C 1
ATOM 1565 O O . PHE A 1 195 ? -11.395 9.364 -3.518 1.00 93.38 195 PHE A O 1
ATOM 1572 N N . ASN A 1 196 ? -9.632 10.722 -3.733 1.00 87.56 196 ASN A N 1
ATOM 1573 C CA . ASN A 1 196 ? -9.818 11.400 -2.450 1.00 87.56 196 ASN A CA 1
ATOM 1574 C C . ASN A 1 196 ? -11.014 12.366 -2.480 1.00 87.56 196 ASN A C 1
ATOM 1576 O O . ASN A 1 196 ? -11.859 12.337 -1.584 1.00 87.56 196 ASN A O 1
ATOM 1580 N N . CYS A 1 197 ? -11.135 13.173 -3.534 1.00 88.88 197 CYS A N 1
ATOM 1581 C CA . CYS A 1 197 ? -12.188 14.177 -3.677 1.00 88.88 197 CYS A CA 1
ATOM 1582 C C . CYS A 1 197 ? -13.600 13.582 -3.807 1.00 88.88 197 CYS A C 1
ATOM 1584 O O . CYS A 1 197 ? -14.559 14.238 -3.405 1.00 88.88 197 CYS A O 1
ATOM 1586 N N . GLN A 1 198 ? -13.753 12.335 -4.279 1.00 94.31 198 GLN A N 1
ATOM 1587 C CA . GLN A 1 198 ? -15.066 11.667 -4.331 1.00 94.31 198 GLN A CA 1
ATOM 1588 C C . GLN A 1 198 ? -15.714 11.480 -2.943 1.00 94.31 198 GLN A C 1
ATOM 1590 O O . GLN A 1 198 ? -16.919 11.252 -2.859 1.00 94.31 198 GLN A O 1
ATOM 1595 N N . PHE A 1 199 ? -14.926 11.549 -1.861 1.00 89.94 199 PHE A N 1
ATOM 1596 C CA . PHE A 1 199 ? -15.409 11.382 -0.490 1.00 89.94 199 PHE A CA 1
ATOM 1597 C C . PHE A 1 199 ? -15.817 12.698 0.187 1.00 89.94 199 PHE A C 1
ATOM 1599 O O . PHE A 1 199 ? -16.387 12.642 1.278 1.00 89.94 199 PHE A O 1
ATOM 1606 N N . ILE A 1 200 ? -15.575 13.868 -0.418 1.00 86.94 200 ILE A N 1
ATOM 1607 C CA . ILE A 1 200 ? -15.990 15.160 0.153 1.00 86.94 200 ILE A CA 1
ATOM 1608 C C . ILE A 1 200 ? -17.520 15.183 0.318 1.00 86.94 200 ILE A C 1
ATOM 1610 O O . ILE A 1 200 ? -18.267 14.880 -0.610 1.00 86.94 200 ILE A O 1
ATOM 1614 N N . GLY A 1 201 ? -17.991 15.537 1.515 1.00 81.69 201 GLY A N 1
ATOM 1615 C CA . GLY A 1 201 ? -19.408 15.502 1.885 1.00 81.69 201 GLY A CA 1
ATOM 1616 C C . GLY A 1 201 ? -19.940 14.114 2.265 1.00 81.69 201 GLY A C 1
ATOM 1617 O O . GLY A 1 201 ? -21.113 14.002 2.615 1.00 81.69 201 GLY A O 1
ATOM 1618 N N . SER A 1 202 ? -19.107 13.068 2.231 1.00 86.75 202 SER A N 1
ATOM 1619 C CA . SER A 1 202 ? -19.454 11.724 2.709 1.00 86.75 202 SER A CA 1
ATOM 1620 C C . SER A 1 202 ? -18.928 11.459 4.124 1.00 86.75 202 SER A C 1
ATOM 1622 O O . SER A 1 202 ? -17.965 12.082 4.581 1.00 86.75 202 SER A O 1
ATOM 1624 N N . THR A 1 203 ? -19.556 10.505 4.812 1.00 86.94 203 THR A N 1
ATOM 1625 C CA . THR A 1 203 ? -19.081 9.977 6.095 1.00 86.94 203 THR A CA 1
ATOM 1626 C C . THR A 1 203 ? -18.160 8.780 5.857 1.00 86.94 203 THR A C 1
ATOM 1628 O O . THR A 1 203 ? -18.529 7.853 5.135 1.00 86.94 203 THR A O 1
ATOM 1631 N N . MET A 1 204 ? -16.981 8.770 6.480 1.00 90.00 204 MET A N 1
ATOM 1632 C CA . MET A 1 204 ? -16.012 7.672 6.407 1.00 90.00 204 MET A CA 1
ATOM 1633 C C . MET A 1 204 ? -15.623 7.164 7.796 1.00 90.00 204 MET A C 1
ATOM 1635 O O . MET A 1 204 ? -15.475 7.944 8.734 1.00 90.00 204 MET A O 1
ATOM 1639 N N . GLU A 1 205 ? -15.367 5.861 7.907 1.00 91.94 205 GLU A N 1
ATOM 1640 C CA . GLU A 1 205 ? -14.757 5.274 9.100 1.00 91.94 205 GLU A CA 1
ATOM 1641 C C . GLU A 1 205 ? -13.251 5.584 9.153 1.00 91.94 205 GLU A C 1
ATOM 1643 O O . GLU A 1 205 ? -12.469 5.119 8.311 1.00 91.94 205 GLU A O 1
ATOM 1648 N N . VAL A 1 206 ? -12.817 6.292 10.191 1.00 90.88 206 VAL A N 1
ATOM 1649 C CA . VAL A 1 206 ? -11.428 6.708 10.413 1.00 90.88 206 VAL A CA 1
ATOM 1650 C C . VAL A 1 206 ? -10.920 6.105 11.717 1.00 90.88 206 VAL A C 1
ATOM 1652 O O . VAL A 1 206 ? -11.515 6.332 12.765 1.00 90.88 206 VAL A O 1
ATOM 1655 N N . LEU A 1 207 ? -9.815 5.354 11.662 1.00 91.50 207 LEU A N 1
ATOM 1656 C CA . LEU A 1 207 ? -9.067 4.955 12.857 1.00 91.50 207 LEU A CA 1
ATOM 1657 C C . LEU A 1 207 ? -8.153 6.118 13.250 1.00 91.50 207 LEU A C 1
ATOM 1659 O O . LEU A 1 207 ? -7.182 6.366 12.541 1.00 91.50 207 LEU A O 1
ATOM 1663 N N . VAL A 1 208 ? -8.468 6.843 14.324 1.00 87.25 208 VAL A N 1
ATOM 1664 C CA . VAL A 1 208 ? -7.635 7.948 14.833 1.00 87.25 208 VAL A CA 1
ATOM 1665 C C . VAL A 1 208 ? -6.481 7.354 15.626 1.00 87.25 208 VAL A C 1
ATOM 1667 O O . VAL A 1 208 ? -6.700 6.584 16.561 1.00 87.25 208 VAL A O 1
ATOM 1670 N N . ASN A 1 209 ? -5.252 7.652 15.211 1.00 75.00 209 ASN A N 1
ATOM 1671 C CA . ASN A 1 209 ? -4.111 6.784 15.502 1.00 75.00 209 ASN A CA 1
ATOM 1672 C C . ASN A 1 209 ? -2.838 7.519 15.949 1.00 75.00 209 ASN A C 1
ATOM 1674 O O . ASN A 1 209 ? -1.885 6.859 16.347 1.00 75.00 209 ASN A O 1
ATOM 1678 N N . GLN A 1 210 ? -2.806 8.851 15.865 1.00 72.75 210 GLN A N 1
ATOM 1679 C CA . GLN A 1 210 ? -1.656 9.670 16.249 1.00 72.75 210 GLN A CA 1
ATOM 1680 C C . GLN A 1 210 ? -2.125 11.062 16.695 1.00 72.75 210 GLN A C 1
ATOM 1682 O O . GLN A 1 210 ? -2.978 11.663 16.041 1.00 72.75 210 GLN A O 1
ATOM 1687 N N . LEU A 1 211 ? -1.539 11.587 17.771 1.00 68.94 211 LEU A N 1
ATOM 1688 C CA . LEU A 1 211 ? -1.512 13.019 18.086 1.00 68.94 211 LEU A CA 1
ATOM 1689 C C . LEU A 1 211 ? -0.166 13.570 17.591 1.00 68.94 211 LEU A C 1
ATOM 1691 O O . LEU A 1 211 ? 0.859 12.926 17.803 1.00 68.94 211 LEU A O 1
ATOM 1695 N N . LYS A 1 212 ? -0.163 14.715 16.908 1.00 65.69 212 LYS A N 1
ATOM 1696 C CA . LYS A 1 212 ? 1.055 15.407 16.464 1.00 65.69 212 LYS A CA 1
ATOM 1697 C C . LYS A 1 212 ? 1.485 16.471 17.472 1.00 65.69 212 LYS A C 1
ATOM 1699 O O . LYS A 1 212 ? 0.662 16.957 18.248 1.00 65.69 212 LYS A O 1
ATOM 1704 N N . THR A 1 213 ? 2.761 16.858 17.414 1.00 56.84 213 THR A N 1
ATOM 1705 C CA . THR A 1 213 ? 3.345 17.946 18.221 1.00 56.84 213 THR A CA 1
ATOM 1706 C C . THR A 1 213 ? 2.580 19.262 18.050 1.00 56.84 213 THR A C 1
ATOM 1708 O O . THR A 1 213 ? 2.338 19.968 19.022 1.00 56.84 213 THR A O 1
ATOM 1711 N N . ASP A 1 214 ? 2.053 19.534 16.850 1.00 63.84 214 ASP A N 1
ATOM 1712 C CA . ASP A 1 214 ? 1.212 20.704 16.552 1.00 63.84 214 ASP A CA 1
ATOM 1713 C C . ASP A 1 214 ? -0.250 20.621 17.057 1.00 63.84 214 ASP A C 1
ATOM 1715 O O . ASP A 1 214 ? -1.113 21.377 16.600 1.00 63.84 214 ASP A O 1
ATOM 1719 N N . GLY A 1 215 ? -0.542 19.697 17.980 1.00 65.38 215 GLY A N 1
ATOM 1720 C CA . GLY A 1 215 ? -1.828 19.532 18.670 1.00 65.38 215 GLY A CA 1
ATOM 1721 C C . GLY A 1 215 ? -2.930 18.832 17.864 1.00 65.38 215 GLY A C 1
ATOM 1722 O O . GLY A 1 215 ? -3.945 18.426 18.438 1.00 65.38 215 GLY A O 1
ATOM 1723 N N . LYS A 1 216 ? -2.738 18.653 16.553 1.00 70.12 216 LYS A N 1
ATOM 1724 C CA . LYS A 1 216 ? -3.702 18.017 15.640 1.00 70.12 216 LYS A CA 1
ATOM 1725 C C . LYS A 1 216 ? -3.621 16.501 15.729 1.00 70.12 216 LYS A C 1
ATOM 1727 O O . LYS A 1 216 ? -2.568 15.946 16.039 1.00 70.12 216 LYS A O 1
ATOM 1732 N N . LEU A 1 217 ? -4.702 15.810 15.370 1.00 76.00 217 LEU A N 1
ATOM 1733 C CA . LEU A 1 217 ? -4.662 14.351 15.238 1.00 76.00 217 LEU A CA 1
ATOM 1734 C C . LEU A 1 217 ? -4.609 13.906 13.783 1.00 76.00 217 LEU A C 1
ATOM 1736 O O . LEU A 1 217 ? -5.119 14.565 12.876 1.00 76.00 217 LEU A O 1
ATOM 1740 N N . ASN A 1 218 ? -4.013 12.736 13.602 1.00 84.06 218 ASN A N 1
ATOM 1741 C CA . ASN A 1 218 ? -3.980 11.974 12.370 1.00 84.06 218 ASN A CA 1
ATOM 1742 C C . ASN A 1 218 ? -4.790 10.676 12.558 1.00 84.06 218 ASN A C 1
ATOM 1744 O O . ASN A 1 218 ? -4.809 10.069 13.635 1.00 84.06 218 ASN A O 1
ATOM 1748 N N . GLY A 1 219 ? -5.449 10.238 11.489 1.00 87.00 219 GLY A N 1
ATOM 1749 C CA . GLY A 1 219 ? -6.145 8.956 11.409 1.00 87.00 219 GLY A CA 1
ATOM 1750 C C . GLY A 1 219 ? -6.081 8.343 10.011 1.00 87.00 219 GLY A C 1
ATOM 1751 O O . GLY A 1 219 ? -5.671 9.006 9.058 1.00 87.00 219 GLY A O 1
ATOM 1752 N N . LYS A 1 220 ? -6.497 7.078 9.863 1.00 90.12 220 LYS A N 1
ATOM 1753 C CA . LYS A 1 220 ? -6.492 6.352 8.576 1.00 90.12 220 LYS A CA 1
ATOM 1754 C C . LYS A 1 220 ? -7.870 5.784 8.208 1.00 90.12 220 LYS A C 1
ATOM 1756 O O . LYS A 1 220 ? -8.528 5.108 9.013 1.00 90.12 220 LYS A O 1
ATOM 1761 N N . THR A 1 221 ? -8.314 6.045 6.975 1.00 93.38 221 THR A N 1
ATOM 1762 C CA . THR A 1 221 ? -9.579 5.506 6.436 1.00 93.38 221 THR A CA 1
ATOM 1763 C C . THR A 1 221 ? -9.500 3.993 6.190 1.00 93.38 221 THR A C 1
ATOM 1765 O O . THR A 1 221 ? -8.440 3.364 6.283 1.00 93.38 221 THR A O 1
ATOM 1768 N N . ILE A 1 222 ? -10.620 3.376 5.803 1.00 94.62 222 ILE A N 1
ATOM 1769 C CA . ILE A 1 222 ? -10.616 2.004 5.262 1.00 94.62 222 ILE A CA 1
ATOM 1770 C C . ILE A 1 222 ? -9.682 1.851 4.039 1.00 94.62 222 ILE A C 1
ATOM 1772 O O . ILE A 1 222 ? -9.132 0.769 3.841 1.00 94.62 222 ILE A O 1
ATOM 1776 N N . TYR A 1 223 ? -9.402 2.935 3.301 1.00 93.81 223 TYR A N 1
ATOM 1777 C CA . TYR A 1 223 ? -8.518 2.972 2.126 1.00 93.81 223 TYR A CA 1
ATOM 1778 C C . TYR A 1 223 ? -7.117 3.553 2.394 1.00 93.81 223 TYR A C 1
ATOM 1780 O O . TYR A 1 223 ? -6.475 4.019 1.460 1.00 93.81 223 TYR A O 1
ATOM 1788 N N . MET A 1 224 ? -6.643 3.563 3.648 1.00 89.44 224 MET A N 1
ATOM 1789 C CA . MET A 1 224 ? -5.297 4.048 4.028 1.00 89.44 224 MET A CA 1
ATOM 1790 C C . MET A 1 224 ? -5.022 5.536 3.739 1.00 89.44 224 MET A C 1
ATOM 1792 O O . MET A 1 224 ? -3.885 5.993 3.868 1.00 89.44 224 MET A O 1
ATOM 1796 N N . GLN A 1 225 ? -6.043 6.323 3.396 1.00 86.81 225 GLN A N 1
ATOM 1797 C CA . GLN A 1 225 ? -5.915 7.774 3.244 1.00 86.81 225 GLN A CA 1
ATOM 1798 C C . GLN A 1 225 ? -5.677 8.391 4.627 1.00 86.81 225 GLN A C 1
ATOM 1800 O O . GLN A 1 225 ? -6.384 8.034 5.577 1.00 86.81 225 GLN A O 1
ATOM 1805 N N . GLN A 1 226 ? -4.714 9.312 4.746 1.00 86.81 226 GLN A N 1
ATOM 1806 C CA . GLN A 1 226 ? -4.556 10.083 5.978 1.00 86.81 226 GLN A CA 1
ATOM 1807 C C . GLN A 1 226 ? -5.724 11.062 6.125 1.00 86.81 226 GLN A C 1
ATOM 1809 O O . GLN A 1 226 ? -6.097 11.751 5.175 1.00 86.81 226 GLN A O 1
ATOM 1814 N N . VAL A 1 227 ? -6.278 11.135 7.330 1.00 82.56 227 VAL A N 1
ATOM 1815 C CA . VAL A 1 227 ? -7.285 12.116 7.730 1.00 82.56 227 VAL A CA 1
ATOM 1816 C C . VAL A 1 227 ? -6.690 12.973 8.831 1.00 82.56 227 VAL A C 1
ATOM 1818 O O . VAL A 1 227 ? -6.287 12.443 9.864 1.00 82.56 227 VAL A O 1
ATOM 1821 N N . GLN A 1 228 ? -6.649 14.283 8.616 1.00 84.19 228 GLN A N 1
ATOM 1822 C CA . GLN A 1 228 ? -6.287 15.262 9.631 1.00 84.19 228 GLN A CA 1
ATOM 1823 C C . GLN A 1 228 ? -7.550 15.696 10.387 1.00 84.19 228 GLN A C 1
ATOM 1825 O O . GLN A 1 228 ? -8.564 16.051 9.774 1.00 84.19 228 GLN A O 1
ATOM 1830 N N . LEU A 1 229 ? -7.467 15.692 11.715 1.00 78.69 229 LEU A N 1
ATOM 1831 C CA . LEU A 1 229 ? -8.520 16.100 12.638 1.00 78.69 229 LEU A CA 1
ATOM 1832 C C . LEU A 1 229 ? -8.041 17.278 13.497 1.00 78.69 229 LEU A C 1
ATOM 1834 O O . LEU A 1 229 ? -6.840 17.453 13.719 1.00 78.69 229 LEU A O 1
ATOM 1838 N N . GLN A 1 230 ? -8.991 18.067 13.993 1.00 75.12 230 GLN A N 1
ATOM 1839 C CA . GLN A 1 230 ? -8.719 19.152 14.938 1.00 75.12 230 GLN A CA 1
ATOM 1840 C C . GLN A 1 230 ? -8.509 18.619 16.366 1.00 75.12 230 GLN A C 1
ATOM 1842 O O . GLN A 1 230 ? -8.826 17.464 16.659 1.00 75.12 230 GLN A O 1
ATOM 1847 N N . GLU A 1 231 ? -7.963 19.455 17.248 1.00 69.81 231 GLU A N 1
ATOM 1848 C CA . GLU A 1 231 ? -7.573 19.090 18.617 1.00 69.81 231 GLU A CA 1
ATOM 1849 C C . GLU A 1 231 ? -8.739 18.560 19.473 1.00 69.81 231 GLU A C 1
ATOM 1851 O O . GLU A 1 231 ? -8.552 17.656 20.288 1.00 69.81 231 GLU A O 1
ATOM 1856 N N . GLU A 1 232 ? -9.963 19.038 19.246 1.00 69.12 232 GLU A N 1
ATOM 1857 C CA . GLU A 1 232 ? -11.170 18.604 19.963 1.00 69.12 232 GLU A CA 1
ATOM 1858 C C . GLU A 1 232 ? -11.491 17.113 19.735 1.00 69.12 232 GLU A C 1
ATOM 1860 O O . GLU A 1 232 ? -12.290 16.519 20.454 1.00 69.12 232 GLU A O 1
ATOM 1865 N N . ALA A 1 233 ? -10.837 16.472 18.761 1.00 71.69 233 ALA A N 1
ATOM 1866 C CA . ALA A 1 233 ? -10.938 15.043 18.511 1.00 71.69 233 ALA A CA 1
ATOM 1867 C C . ALA A 1 233 ? -10.040 14.167 19.413 1.00 71.69 233 ALA A C 1
ATOM 1869 O O . ALA A 1 233 ? -10.083 12.944 19.247 1.00 71.69 233 ALA A O 1
ATOM 1870 N N . LYS A 1 234 ? -9.243 14.740 20.339 1.00 75.25 234 LYS A N 1
ATOM 1871 C CA . LYS A 1 234 ? -8.266 14.016 21.193 1.00 75.25 234 LYS A CA 1
ATOM 1872 C C . LYS A 1 234 ? -8.842 12.763 21.868 1.00 75.25 234 LYS A C 1
ATOM 1874 O O . LYS A 1 234 ? -8.204 11.712 21.831 1.00 75.25 234 LYS A O 1
ATOM 1879 N N . ASP A 1 235 ? -10.077 12.828 22.367 1.00 77.00 235 ASP A N 1
ATOM 1880 C CA . ASP A 1 235 ? -10.778 11.705 23.018 1.00 77.00 235 ASP A CA 1
ATOM 1881 C C . ASP A 1 235 ? -11.063 10.495 22.108 1.00 77.00 235 ASP A C 1
ATOM 1883 O O . ASP A 1 235 ? -11.551 9.463 22.579 1.00 77.00 235 ASP A O 1
ATOM 1887 N N . ASN A 1 236 ? -10.786 10.587 20.805 1.00 79.62 236 ASN A N 1
ATOM 1888 C CA . ASN A 1 236 ? -10.979 9.498 19.848 1.00 79.62 236 ASN A CA 1
ATOM 1889 C C . ASN A 1 236 ? -9.696 8.744 19.485 1.00 79.62 236 ASN A C 1
ATOM 1891 O O . ASN A 1 236 ? -9.766 7.791 18.709 1.00 79.62 236 ASN A O 1
ATOM 1895 N N . LEU A 1 237 ? -8.544 9.112 20.054 1.00 83.88 237 LEU A N 1
ATOM 1896 C CA . LEU A 1 237 ? -7.294 8.376 19.868 1.00 83.88 237 LEU A CA 1
ATOM 1897 C C . LEU A 1 237 ? -7.463 6.889 20.246 1.00 83.88 237 LEU A C 1
ATOM 1899 O O . LEU A 1 237 ? -7.980 6.557 21.313 1.00 83.88 237 LEU A O 1
ATOM 1903 N N . GLY A 1 238 ? -7.067 5.991 19.340 1.00 83.00 238 GLY A N 1
ATOM 1904 C CA . GLY A 1 238 ? -7.252 4.541 19.466 1.00 83.00 238 GLY A CA 1
ATOM 1905 C C . GLY A 1 238 ? -8.618 4.014 18.993 1.00 83.00 238 GLY A C 1
ATOM 1906 O O . GLY A 1 238 ? -8.854 2.802 19.042 1.00 83.00 238 GLY A O 1
ATOM 1907 N N . LYS A 1 239 ? -9.533 4.872 18.513 1.00 85.94 239 LYS A N 1
ATOM 1908 C CA . LYS A 1 239 ? -10.882 4.482 18.057 1.00 85.94 239 LYS A CA 1
ATOM 1909 C C . LYS A 1 239 ? -11.062 4.548 16.549 1.00 85.94 239 LYS A C 1
ATOM 1911 O O . LYS A 1 239 ? -10.455 5.363 15.861 1.00 85.94 239 LYS A O 1
ATOM 1916 N N . ILE A 1 240 ? -12.011 3.747 16.067 1.00 90.94 240 ILE A N 1
ATOM 1917 C CA . ILE A 1 240 ? -12.651 3.945 14.766 1.00 90.94 240 ILE A CA 1
ATOM 1918 C C . ILE A 1 240 ? -13.884 4.827 14.985 1.00 90.94 240 ILE A C 1
ATOM 1920 O O . ILE A 1 240 ? -14.751 4.478 15.784 1.00 90.94 240 ILE A O 1
ATOM 1924 N N . VAL A 1 241 ? -13.957 5.951 14.277 1.00 88.25 241 VAL A N 1
ATOM 1925 C CA . VAL A 1 241 ? -15.056 6.926 14.341 1.00 88.25 241 VAL A CA 1
ATOM 1926 C C . VAL A 1 241 ? -15.572 7.260 12.944 1.00 88.25 241 VAL A C 1
ATOM 1928 O O . VAL A 1 241 ? -14.824 7.220 11.969 1.00 88.25 241 VAL A O 1
ATOM 1931 N N . ASN A 1 242 ? -16.864 7.574 12.839 1.00 86.38 242 ASN A N 1
ATOM 1932 C CA . ASN A 1 242 ? -17.517 7.947 11.583 1.00 86.38 242 ASN A CA 1
ATOM 1933 C C . ASN A 1 242 ? -17.464 9.464 11.402 1.00 86.38 242 ASN A C 1
ATOM 1935 O O . ASN A 1 242 ? -18.160 10.191 12.108 1.00 86.38 242 ASN A O 1
ATOM 1939 N N . LEU A 1 243 ? -16.635 9.937 10.472 1.00 83.56 243 LEU A N 1
ATOM 1940 C CA . LEU A 1 243 ? -16.329 11.356 10.302 1.00 83.56 243 LEU A CA 1
ATOM 1941 C C . LEU A 1 243 ? -16.762 11.866 8.932 1.00 83.56 243 LEU A C 1
ATOM 1943 O O . LEU A 1 243 ? -16.566 11.193 7.922 1.00 83.56 243 LEU A O 1
ATOM 1947 N N . ASN A 1 244 ? -17.305 13.080 8.891 1.00 79.25 244 ASN A N 1
ATOM 1948 C CA . ASN A 1 244 ? -17.660 13.738 7.638 1.00 79.25 244 ASN A CA 1
ATOM 1949 C C . ASN A 1 244 ? -16.420 14.404 7.035 1.00 79.25 244 ASN A C 1
ATOM 1951 O O . ASN A 1 244 ? -15.832 15.293 7.658 1.00 79.25 244 ASN A O 1
ATOM 1955 N N . ILE A 1 245 ? -16.037 13.985 5.827 1.00 83.06 245 ILE A N 1
ATOM 1956 C CA . ILE A 1 245 ? -14.919 14.574 5.083 1.00 83.06 245 ILE A CA 1
ATOM 1957 C C . ILE A 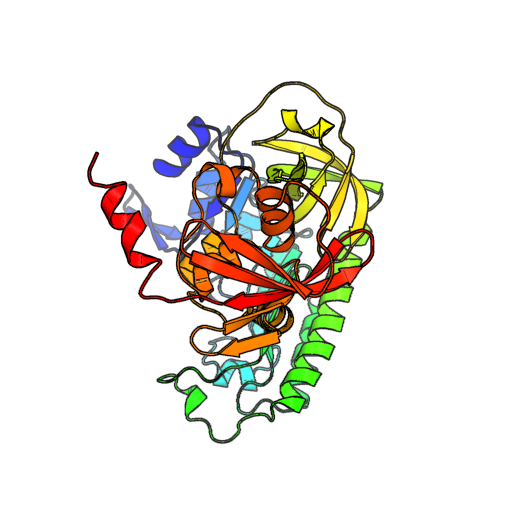1 245 ? -15.361 15.927 4.521 1.00 83.06 245 ILE A C 1
ATOM 1959 O O . ILE A 1 245 ? -16.340 16.009 3.777 1.00 83.06 245 ILE A O 1
ATOM 1963 N N . THR A 1 246 ? -14.650 16.996 4.872 1.00 75.50 246 THR A N 1
ATOM 1964 C CA . THR A 1 246 ? -15.003 18.377 4.500 1.00 75.50 246 THR A CA 1
ATOM 1965 C C . THR A 1 246 ? -14.135 18.947 3.383 1.00 75.50 246 THR A C 1
ATOM 1967 O O . THR A 1 246 ? -14.571 19.859 2.686 1.00 75.50 246 THR A O 1
ATOM 1970 N N . ASP A 1 247 ? -12.927 18.413 3.202 1.00 67.88 247 ASP A N 1
ATOM 1971 C CA . ASP A 1 247 ? -11.929 18.861 2.227 1.00 67.88 247 ASP A CA 1
ATOM 1972 C C . ASP A 1 247 ? -10.944 17.714 1.930 1.00 67.88 247 ASP A C 1
ATOM 1974 O O . ASP A 1 247 ? -10.760 16.818 2.761 1.00 67.88 247 ASP A O 1
ATOM 1978 N N . ALA A 1 248 ? -10.315 17.725 0.755 1.00 75.00 248 ALA A N 1
ATOM 1979 C CA . ALA A 1 248 ? -9.405 16.676 0.305 1.00 75.00 248 ALA A CA 1
ATOM 1980 C C . ALA A 1 248 ? -8.317 17.214 -0.634 1.00 75.00 248 ALA A C 1
ATOM 1982 O O . ALA A 1 248 ? -8.557 18.080 -1.469 1.00 75.00 248 ALA A O 1
ATOM 1983 N N . ASN A 1 249 ? -7.117 16.647 -0.527 1.00 67.75 249 ASN A N 1
ATOM 1984 C CA . ASN A 1 249 ? -6.037 16.780 -1.507 1.00 67.75 249 ASN A CA 1
ATOM 1985 C C . ASN A 1 249 ? -5.354 15.414 -1.708 1.00 67.75 249 ASN A C 1
ATOM 1987 O O . ASN A 1 249 ? -5.797 14.412 -1.145 1.00 67.75 249 ASN A O 1
ATOM 1991 N N . VAL A 1 250 ? -4.271 15.361 -2.492 1.00 51.97 250 VAL A N 1
ATOM 1992 C CA . VAL A 1 250 ? -3.505 14.128 -2.770 1.00 51.97 250 VAL A CA 1
ATOM 1993 C C . VAL A 1 250 ? -3.109 13.386 -1.482 1.00 51.97 250 VAL A C 1
ATOM 1995 O O . VAL A 1 250 ? -3.305 12.176 -1.385 1.00 51.97 250 VAL A O 1
ATOM 1998 N N . ASN A 1 251 ? -2.597 14.097 -0.474 1.00 53.12 251 ASN A N 1
ATOM 1999 C CA . ASN A 1 251 ? -1.939 13.480 0.682 1.00 53.12 251 ASN A CA 1
ATOM 2000 C C . ASN A 1 251 ? -2.857 13.353 1.909 1.00 53.12 251 ASN A C 1
ATOM 2002 O O . ASN A 1 251 ? -2.669 12.447 2.719 1.00 53.12 251 ASN A O 1
ATOM 2006 N N . VAL A 1 252 ? -3.820 14.269 2.069 1.00 54.66 252 VAL A N 1
ATOM 2007 C CA . VAL A 1 252 ? -4.608 14.432 3.303 1.00 54.66 252 VAL A CA 1
ATOM 2008 C C . VAL A 1 252 ? -6.078 14.738 2.997 1.00 54.66 252 VAL A C 1
ATOM 2010 O O . VAL A 1 252 ? -6.391 15.664 2.247 1.00 54.66 252 VAL A O 1
ATOM 2013 N N . LEU A 1 253 ? -6.981 14.007 3.651 1.00 52.03 253 LEU A N 1
ATOM 2014 C CA . LEU A 1 253 ? -8.381 14.387 3.858 1.00 52.03 253 LEU A CA 1
ATOM 2015 C C . LEU A 1 253 ? -8.504 15.223 5.142 1.00 52.03 253 LEU A C 1
ATOM 2017 O O . LEU A 1 253 ? -7.773 14.986 6.102 1.00 52.03 253 LEU A O 1
ATOM 2021 N N . LYS A 1 254 ? -9.458 16.152 5.216 1.00 48.66 254 LYS A N 1
ATOM 2022 C CA . LYS A 1 254 ? -9.815 16.848 6.467 1.00 48.66 254 LYS A CA 1
ATOM 2023 C C . LYS A 1 254 ? -11.221 16.454 6.890 1.00 48.66 254 LYS A C 1
ATOM 2025 O O . LYS A 1 254 ? -12.098 16.292 6.042 1.00 48.66 254 LYS A O 1
ATOM 2030 N N . ALA A 1 255 ? -11.438 16.323 8.194 1.00 48.72 255 ALA A N 1
ATOM 2031 C CA . ALA A 1 255 ? -12.736 15.954 8.741 1.00 48.72 255 ALA A CA 1
ATOM 2032 C C . ALA A 1 255 ? -13.071 16.717 10.029 1.00 48.72 255 ALA A C 1
ATOM 2034 O O . ALA A 1 255 ? -12.187 17.222 10.722 1.00 48.72 255 ALA A O 1
ATOM 2035 N N . MET A 1 256 ? -14.364 16.777 10.351 1.00 39.84 256 MET A N 1
ATOM 2036 C CA . MET A 1 256 ? -14.877 17.295 11.624 1.00 39.84 256 MET A CA 1
ATOM 2037 C C . MET A 1 256 ? -15.445 16.165 12.486 1.00 39.84 256 MET A C 1
ATOM 2039 O O . MET A 1 256 ? -15.924 15.155 11.967 1.00 39.84 256 MET A O 1
ATOM 2043 N N . VAL A 1 257 ? -15.395 16.365 13.803 1.00 48.41 257 VAL A N 1
ATOM 2044 C CA . VAL A 1 257 ? -15.752 15.379 14.831 1.00 48.41 257 VAL A CA 1
ATOM 2045 C C . VAL A 1 257 ? -16.910 15.895 15.686 1.00 48.41 257 VAL A C 1
ATOM 2047 O O . VAL A 1 257 ? -17.057 17.099 15.882 1.00 48.41 257 VAL A O 1
ATOM 2050 N N . VAL A 1 258 ? -17.722 14.963 16.181 1.00 42.97 258 VAL A N 1
ATOM 2051 C CA . VAL A 1 258 ? -18.705 15.138 17.259 1.00 42.97 258 VAL A CA 1
ATOM 2052 C C . VAL A 1 258 ? -18.466 13.969 18.224 1.00 42.97 258 VAL A C 1
ATOM 2054 O O . VAL A 1 258 ? -18.154 12.871 17.755 1.00 42.97 258 VAL A O 1
ATOM 2057 N N . ASP A 1 259 ? -18.480 14.206 19.535 1.00 37.97 259 ASP A N 1
ATOM 2058 C CA . ASP A 1 259 ? -17.871 13.298 20.517 1.00 37.97 259 ASP A CA 1
ATOM 2059 C C . ASP A 1 259 ? -18.813 12.231 21.110 1.00 37.97 259 ASP A C 1
ATOM 2061 O O . ASP A 1 259 ? -20.028 12.301 20.952 1.00 37.97 259 ASP A O 1
ATOM 2065 N N . GLU A 1 260 ? -18.209 11.222 21.758 1.00 29.45 260 GLU A N 1
ATOM 2066 C CA . GLU A 1 260 ? -18.548 10.797 23.132 1.00 29.45 260 GLU A CA 1
ATOM 2067 C C . GLU A 1 260 ? -17.488 9.776 23.669 1.00 29.45 260 GLU A C 1
ATOM 2069 O O . GLU A 1 260 ? -17.276 8.696 23.114 1.00 29.45 260 GLU A O 1
ATOM 2074 N N . PHE A 1 261 ? -16.805 10.142 24.768 1.00 30.69 261 PHE A N 1
ATOM 2075 C CA . PHE A 1 261 ? -16.028 9.322 25.741 1.00 30.69 261 PHE A CA 1
ATOM 2076 C C . PHE A 1 261 ? -14.799 8.459 25.337 1.00 30.69 261 PHE A C 1
ATOM 2078 O O . PHE A 1 261 ? -14.937 7.313 24.911 1.00 30.69 261 PHE A O 1
ATOM 2085 N N . GLY A 1 262 ? -13.576 8.929 25.647 1.00 30.23 262 GLY A N 1
ATOM 2086 C CA . GLY A 1 262 ? -12.481 8.139 26.283 1.00 30.23 262 GLY A CA 1
ATOM 2087 C C . GLY A 1 262 ? -11.544 7.235 25.442 1.00 30.23 262 GLY A C 1
ATOM 2088 O O . GLY A 1 262 ? -12.006 6.387 24.685 1.00 30.23 262 GLY A O 1
ATOM 2089 N N . GLY A 1 263 ? -10.220 7.370 25.636 1.00 26.33 263 GLY A N 1
ATOM 2090 C CA . GLY A 1 263 ? -9.153 6.596 24.957 1.00 26.33 263 GLY A CA 1
ATOM 2091 C C . GLY A 1 263 ? -8.931 5.151 25.462 1.00 26.33 263 GLY A C 1
ATOM 2092 O O . GLY A 1 263 ? -9.746 4.607 26.204 1.00 26.33 263 GLY A O 1
ATOM 2093 N N . ILE A 1 264 ? -7.840 4.458 25.111 1.00 34.69 264 ILE A N 1
ATOM 2094 C CA . ILE A 1 264 ? -6.621 4.881 24.376 1.00 34.69 264 ILE A CA 1
ATOM 2095 C C . ILE A 1 264 ? -6.183 3.724 23.403 1.00 34.69 264 ILE A C 1
ATOM 2097 O O . ILE A 1 264 ? -7.073 2.991 22.966 1.00 34.69 264 ILE A O 1
ATOM 2101 N N . ASP A 1 265 ? -4.949 3.444 22.938 1.00 24.44 265 ASP A N 1
ATOM 2102 C CA . ASP A 1 265 ? -3.563 3.801 23.331 1.00 24.44 265 ASP A CA 1
ATOM 2103 C C . ASP A 1 265 ? -2.543 3.619 22.160 1.00 24.44 265 ASP A C 1
ATOM 2105 O O . ASP A 1 265 ? -2.953 3.308 21.040 1.00 24.44 265 ASP A O 1
ATOM 2109 N N . GLY A 1 266 ? -1.242 3.811 22.449 1.00 25.48 266 GLY A N 1
ATOM 2110 C CA . GLY A 1 266 ? 0.003 3.631 21.664 1.00 25.48 266 GLY A CA 1
ATOM 2111 C C . GLY A 1 266 ? -0.003 2.944 20.282 1.00 25.48 266 GLY A C 1
ATOM 2112 O O . GLY A 1 266 ? -0.537 1.848 20.105 1.00 25.48 266 GLY A O 1
ATOM 2113 N N . LEU A 1 267 ? 0.713 3.543 19.312 1.00 28.84 267 LEU A N 1
ATOM 2114 C CA . LEU A 1 267 ? 0.896 2.999 17.957 1.00 28.84 267 LEU A CA 1
ATOM 2115 C C . LEU A 1 267 ? 2.244 3.387 17.305 1.00 28.84 267 LEU A C 1
ATOM 2117 O O . LEU A 1 267 ? 2.735 4.492 17.506 1.00 28.84 267 LEU A O 1
ATOM 2121 N N . ILE A 1 268 ? 2.773 2.487 16.468 1.00 26.19 268 ILE A N 1
ATOM 2122 C CA . ILE A 1 268 ? 3.922 2.666 15.555 1.00 26.19 268 ILE A CA 1
ATOM 2123 C C . ILE A 1 268 ? 3.404 3.082 14.160 1.00 26.19 268 ILE A C 1
ATOM 2125 O O . ILE A 1 268 ? 2.268 2.753 13.797 1.00 26.19 268 ILE A O 1
ATOM 2129 N N . THR A 1 269 ? 4.186 3.833 13.382 1.00 37.12 269 THR A N 1
ATOM 2130 C CA . THR A 1 269 ? 3.787 4.361 12.065 1.00 37.12 269 THR A CA 1
ATOM 2131 C C . THR A 1 269 ? 3.887 3.309 10.945 1.00 37.12 269 THR A C 1
ATOM 2133 O O . THR A 1 269 ? 3.989 2.108 11.189 1.00 37.12 269 THR A O 1
ATOM 2136 N N . ILE A 1 270 ? 3.765 3.743 9.683 1.00 38.28 270 ILE A N 1
ATOM 2137 C CA . ILE A 1 270 ? 4.068 2.900 8.511 1.00 38.28 270 ILE A CA 1
ATOM 2138 C C . ILE A 1 270 ? 5.408 3.288 7.879 1.00 38.28 270 ILE A C 1
ATOM 2140 O O . ILE A 1 270 ? 5.981 2.467 7.170 1.00 38.28 270 ILE A O 1
ATOM 2144 N N . GLU A 1 271 ? 5.940 4.472 8.190 1.00 37.28 271 GLU A N 1
ATOM 2145 C CA . GLU A 1 271 ? 7.312 4.834 7.851 1.00 37.28 271 GLU A CA 1
ATOM 2146 C C . GLU A 1 271 ? 8.291 3.857 8.550 1.00 37.28 271 GLU A C 1
ATOM 2148 O O . GLU A 1 271 ? 9.037 3.158 7.860 1.00 37.28 271 GLU A O 1
ATOM 2153 N N . ASP A 1 272 ? 8.139 3.646 9.868 1.00 32.38 272 ASP A N 1
ATOM 2154 C CA . ASP A 1 272 ? 8.924 2.682 10.678 1.00 32.38 272 ASP A CA 1
ATOM 2155 C C . ASP A 1 272 ? 8.910 1.245 10.105 1.00 32.38 272 ASP A C 1
ATOM 2157 O O . ASP A 1 272 ? 9.879 0.491 10.181 1.00 32.38 272 ASP A O 1
ATOM 2161 N N . LEU A 1 273 ? 7.775 0.842 9.520 1.00 36.38 273 LEU A N 1
ATOM 2162 C CA . LEU A 1 273 ? 7.565 -0.506 8.979 1.00 36.38 273 LEU A CA 1
ATOM 2163 C C . LEU A 1 273 ? 8.117 -0.686 7.561 1.00 36.38 273 LEU A C 1
ATOM 2165 O O . LEU A 1 273 ? 8.274 -1.821 7.110 1.00 36.38 273 LEU A O 1
ATOM 2169 N N . ILE A 1 274 ? 8.380 0.405 6.843 1.00 41.28 274 ILE A N 1
ATOM 2170 C CA . ILE A 1 274 ? 9.043 0.373 5.536 1.00 41.28 274 ILE A CA 1
ATOM 2171 C C . ILE A 1 274 ? 10.561 0.338 5.737 1.00 41.28 274 ILE A C 1
ATOM 2173 O O . ILE A 1 274 ? 11.241 -0.412 5.037 1.00 41.28 274 ILE A O 1
ATOM 2177 N N . GLU A 1 275 ? 11.081 1.066 6.724 1.00 36.03 275 GLU A N 1
ATOM 2178 C CA . GLU A 1 275 ? 12.511 1.113 7.037 1.00 36.03 275 GLU A CA 1
ATOM 2179 C C . GLU A 1 275 ? 13.069 -0.274 7.415 1.00 36.03 275 GLU A C 1
ATOM 2181 O O . GLU A 1 275 ? 13.971 -0.773 6.740 1.00 36.03 275 GLU A O 1
ATOM 2186 N N . GLU A 1 276 ? 12.440 -0.974 8.368 1.00 31.91 276 GLU A N 1
ATOM 2187 C CA . GLU A 1 276 ? 12.793 -2.355 8.763 1.00 31.91 276 GLU A CA 1
ATOM 2188 C C . GLU A 1 276 ? 12.658 -3.396 7.627 1.00 31.91 276 GLU A C 1
ATOM 2190 O O . GLU A 1 276 ? 13.382 -4.394 7.592 1.00 31.91 276 GLU A O 1
ATOM 2195 N N . ILE A 1 277 ? 11.734 -3.202 6.675 1.00 36.62 277 ILE A N 1
ATOM 2196 C CA . ILE A 1 277 ? 11.494 -4.167 5.581 1.00 36.62 277 ILE A CA 1
ATOM 2197 C C . ILE A 1 277 ? 12.422 -3.931 4.378 1.00 36.62 277 ILE A C 1
ATOM 2199 O O . ILE A 1 277 ? 12.722 -4.878 3.642 1.00 36.62 277 ILE A O 1
ATOM 2203 N N . VAL A 1 278 ? 12.858 -2.689 4.145 1.00 35.28 278 VAL A N 1
ATOM 2204 C CA . VAL A 1 278 ? 13.483 -2.274 2.878 1.00 35.28 278 VAL A CA 1
ATOM 2205 C C . VAL A 1 278 ? 14.921 -1.761 3.048 1.00 35.28 278 VAL A C 1
ATOM 2207 O O . VAL A 1 278 ? 15.738 -1.968 2.140 1.00 35.28 278 VAL A O 1
ATOM 2210 N N . GLY A 1 279 ? 15.242 -1.147 4.193 1.00 38.78 279 GLY A N 1
ATOM 2211 C CA . GLY A 1 279 ? 16.491 -0.418 4.447 1.00 38.78 279 GLY A CA 1
ATOM 2212 C C . GLY A 1 279 ? 16.683 0.806 3.539 1.00 38.78 279 GLY A C 1
ATOM 2213 O O . GLY A 1 279 ? 15.936 0.991 2.576 1.00 38.78 279 GLY A O 1
ATOM 2214 N N . ASP A 1 280 ? 17.713 1.613 3.823 1.00 29.59 280 ASP A N 1
ATOM 2215 C CA . ASP A 1 280 ? 18.033 2.900 3.181 1.00 29.59 280 ASP A CA 1
ATOM 2216 C C . ASP A 1 280 ? 17.614 2.999 1.698 1.00 29.59 280 ASP A C 1
ATOM 2218 O O . ASP A 1 280 ? 18.296 2.530 0.769 1.00 29.59 280 ASP A O 1
ATOM 2222 N N . ILE A 1 281 ? 16.483 3.667 1.456 1.00 36.59 281 ILE A N 1
ATOM 2223 C CA . ILE A 1 281 ? 16.088 4.138 0.131 1.00 36.59 281 ILE A CA 1
ATOM 2224 C C . ILE A 1 281 ? 16.298 5.645 0.074 1.00 36.59 281 ILE A C 1
ATOM 2226 O O . ILE A 1 281 ? 15.883 6.398 0.944 1.00 36.59 281 ILE A O 1
ATOM 2230 N N . THR A 1 282 ? 16.944 6.072 -1.006 1.00 35.19 282 THR A N 1
ATOM 2231 C CA . THR A 1 282 ? 17.226 7.467 -1.351 1.00 35.19 282 THR A CA 1
ATOM 2232 C C . THR A 1 282 ? 15.917 8.184 -1.727 1.00 35.19 282 THR A C 1
ATOM 2234 O O . THR A 1 282 ? 15.584 8.303 -2.909 1.00 35.19 282 THR A O 1
ATOM 2237 N N . ASP A 1 283 ? 15.138 8.569 -0.717 1.00 42.28 283 ASP A N 1
ATOM 2238 C CA . ASP A 1 283 ? 13.773 9.094 -0.848 1.00 42.28 283 ASP A CA 1
ATOM 2239 C C . ASP A 1 283 ? 13.705 10.565 -1.334 1.00 42.28 283 ASP A C 1
ATOM 2241 O O . ASP A 1 283 ? 14.719 11.250 -1.507 1.00 42.28 283 ASP A O 1
ATOM 2245 N N . GLU A 1 284 ? 12.499 11.090 -1.569 1.00 41.19 284 GLU A N 1
ATOM 2246 C CA . GLU A 1 284 ? 12.282 12.524 -1.756 1.00 41.19 284 GLU A CA 1
ATOM 2247 C C . GLU A 1 284 ? 12.552 13.354 -0.484 1.00 41.19 284 GLU A C 1
ATOM 2249 O O . GLU A 1 284 ? 12.988 14.500 -0.631 1.00 41.19 284 GLU A O 1
ATOM 2254 N N . TYR A 1 285 ? 12.459 12.788 0.729 1.00 39.69 285 TYR A N 1
ATOM 2255 C CA . TYR A 1 285 ? 13.041 13.385 1.947 1.00 39.69 285 TYR A CA 1
ATOM 2256 C C . TYR A 1 285 ? 14.546 13.634 1.792 1.00 39.69 285 TYR A C 1
ATOM 2258 O O . TYR A 1 285 ? 15.025 14.745 2.015 1.00 39.69 285 TYR A O 1
ATOM 2266 N N . ASP A 1 286 ? 15.290 12.668 1.251 1.00 40.38 286 ASP A N 1
ATOM 2267 C CA . ASP A 1 286 ? 16.727 12.798 0.979 1.00 40.38 286 ASP A CA 1
ATOM 2268 C C . ASP A 1 286 ? 17.036 13.765 -0.201 1.00 40.38 286 ASP A C 1
ATOM 2270 O O . ASP A 1 286 ? 18.187 14.132 -0.464 1.00 40.38 286 ASP A O 1
ATOM 2274 N N . LYS A 1 287 ? 16.010 14.271 -0.905 1.00 41.03 287 LYS A N 1
ATOM 2275 C CA . LYS A 1 287 ? 16.096 15.452 -1.797 1.00 41.03 287 LYS A CA 1
ATOM 2276 C C . LYS A 1 287 ? 15.624 16.753 -1.136 1.00 41.03 287 LYS A C 1
ATOM 2278 O O . LYS A 1 287 ? 15.968 17.828 -1.632 1.00 41.03 287 LYS A O 1
ATOM 2283 N N . PHE A 1 288 ? 14.823 16.684 -0.077 1.00 38.06 288 PHE A N 1
ATOM 2284 C CA . PHE A 1 288 ? 14.368 17.824 0.720 1.00 38.06 288 PHE A CA 1
ATOM 2285 C C . PHE A 1 288 ? 15.483 18.284 1.669 1.00 38.06 288 PHE A C 1
ATOM 2287 O O . PHE A 1 288 ? 15.893 19.444 1.602 1.00 38.06 288 PHE A O 1
ATOM 2294 N N . LEU A 1 289 ? 16.102 17.343 2.386 1.00 38.88 289 LEU A N 1
ATOM 2295 C CA . LEU A 1 289 ? 17.351 17.511 3.135 1.00 38.88 289 LEU A CA 1
ATOM 2296 C C . LEU A 1 289 ? 18.454 18.146 2.275 1.00 38.88 289 LEU A C 1
ATOM 2298 O O . LEU A 1 289 ? 19.023 19.166 2.650 1.00 38.88 289 LEU A O 1
ATOM 2302 N N . LYS A 1 290 ? 18.685 17.649 1.050 1.00 46.28 290 LYS A N 1
ATOM 2303 C CA . LYS A 1 290 ? 19.653 18.240 0.094 1.00 46.28 290 LYS A CA 1
ATOM 2304 C C . LYS A 1 290 ? 19.268 19.625 -0.462 1.00 46.28 290 LYS A C 1
ATOM 2306 O O . LYS A 1 290 ? 20.055 20.214 -1.201 1.00 46.28 290 LYS A O 1
ATOM 2311 N N . LYS A 1 291 ? 18.079 20.152 -0.148 1.00 49.72 291 LYS A N 1
ATOM 2312 C CA . LYS A 1 291 ? 17.690 21.556 -0.399 1.00 49.72 291 LYS A CA 1
ATOM 2313 C C . LYS A 1 291 ? 17.788 22.417 0.861 1.00 49.72 291 LYS A C 1
ATOM 2315 O O . LYS A 1 291 ? 18.002 23.620 0.732 1.00 49.72 291 LYS A O 1
ATOM 2320 N N . MET A 1 292 ? 17.624 21.823 2.044 1.00 57.72 292 MET A N 1
ATOM 2321 C CA . MET A 1 292 ? 17.786 22.505 3.329 1.00 57.72 292 MET A CA 1
ATOM 2322 C C . MET A 1 292 ? 19.252 22.621 3.745 1.00 57.72 292 MET A C 1
ATOM 2324 O O . MET A 1 292 ? 19.637 23.672 4.238 1.00 57.72 292 MET A O 1
ATOM 2328 N N . VAL A 1 293 ? 20.091 21.617 3.483 1.00 64.44 293 VAL A N 1
ATOM 2329 C CA . VAL A 1 293 ? 21.550 21.680 3.658 1.00 64.44 293 VAL A CA 1
ATOM 2330 C C . VAL A 1 293 ? 22.176 22.254 2.385 1.00 64.44 293 VAL A C 1
ATOM 2332 O O . VAL A 1 293 ? 22.411 21.554 1.401 1.00 64.44 293 VAL A O 1
ATOM 2335 N N . ILE A 1 294 ? 22.423 23.562 2.400 1.00 69.25 294 ILE A N 1
ATOM 2336 C CA . ILE A 1 294 ? 22.866 24.365 1.251 1.00 69.25 294 ILE A CA 1
ATOM 2337 C C . ILE A 1 294 ? 24.376 24.210 1.013 1.00 69.25 294 ILE A C 1
ATOM 2339 O O . ILE A 1 294 ? 24.841 24.222 -0.128 1.00 69.25 294 ILE A O 1
ATOM 2343 N N . VAL A 1 295 ? 25.151 24.037 2.089 1.00 73.75 295 VAL A N 1
ATOM 2344 C CA . VAL A 1 295 ? 26.584 23.714 2.045 1.00 73.75 295 VAL A CA 1
ATOM 2345 C C . VAL A 1 295 ? 26.881 22.659 3.106 1.00 73.75 295 VAL A C 1
ATOM 2347 O O . VAL A 1 295 ? 26.479 22.809 4.253 1.00 73.75 295 VAL A O 1
ATOM 2350 N N . ASN A 1 296 ? 27.646 21.628 2.747 1.00 76.94 296 ASN A N 1
ATOM 2351 C CA . ASN A 1 296 ? 28.214 20.674 3.698 1.00 76.94 296 ASN A CA 1
ATOM 2352 C C . ASN A 1 296 ? 29.729 20.572 3.463 1.00 76.94 296 ASN A C 1
ATOM 2354 O O . ASN A 1 296 ? 30.175 20.269 2.352 1.00 76.94 296 ASN A O 1
ATOM 2358 N N . LYS A 1 297 ? 30.521 20.893 4.490 1.00 75.88 297 LYS A N 1
ATOM 2359 C CA . LYS A 1 297 ? 31.986 20.807 4.518 1.00 75.88 297 LYS A CA 1
ATOM 2360 C C . LYS A 1 297 ? 32.435 20.309 5.901 1.00 75.88 297 LYS A C 1
ATOM 2362 O O . LYS A 1 297 ? 31.745 20.560 6.887 1.00 75.88 297 LYS A O 1
ATOM 2367 N N . PRO A 1 298 ? 33.611 19.666 6.027 1.00 73.50 298 PRO A N 1
ATOM 2368 C CA . PRO A 1 298 ? 34.133 19.259 7.331 1.00 73.50 298 PRO A CA 1
ATOM 2369 C C . PRO A 1 298 ? 34.239 20.448 8.303 1.00 73.50 298 PRO A C 1
ATOM 2371 O O . PRO A 1 298 ? 35.020 21.369 8.072 1.00 73.50 298 PRO A O 1
ATOM 2374 N N . GLY A 1 299 ? 33.438 20.422 9.373 1.00 76.00 299 GLY A N 1
ATOM 2375 C CA . GLY A 1 299 ? 33.385 21.470 10.401 1.00 76.00 299 GLY A CA 1
ATOM 2376 C C . GLY A 1 299 ? 32.581 22.728 10.039 1.00 76.00 299 GLY A C 1
ATOM 2377 O O . GLY A 1 299 ? 32.597 23.684 10.815 1.00 76.00 299 GLY A O 1
ATOM 2378 N 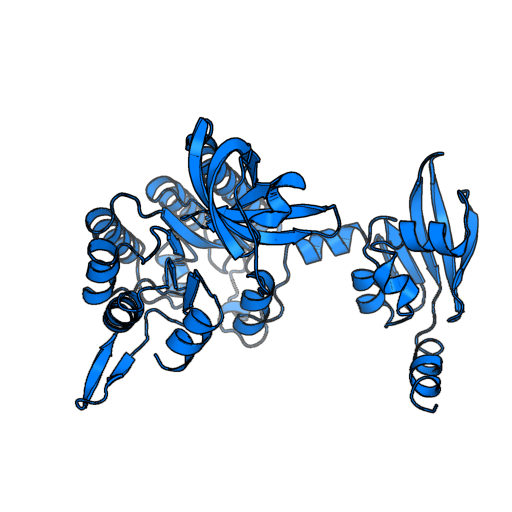N . TYR A 1 300 ? 31.885 22.750 8.893 1.00 85.50 300 TYR A N 1
ATOM 2379 C CA . TYR A 1 300 ? 30.973 23.838 8.525 1.00 85.50 300 TYR A CA 1
ATOM 2380 C C . TYR A 1 300 ? 29.780 23.367 7.684 1.00 85.50 300 TYR A C 1
ATOM 2382 O O . TYR A 1 300 ? 29.960 22.855 6.573 1.00 85.50 300 TYR A O 1
ATOM 2390 N N . LEU A 1 301 ? 28.565 23.632 8.165 1.00 88.25 301 LEU A N 1
ATOM 2391 C CA . LEU A 1 301 ? 27.339 23.546 7.367 1.00 88.25 301 LEU A CA 1
ATOM 2392 C C . LEU A 1 301 ? 26.800 24.946 7.047 1.00 88.25 301 LEU A C 1
ATOM 2394 O O . LEU A 1 301 ? 26.999 25.882 7.814 1.00 88.25 301 LEU A O 1
ATOM 2398 N N . GLU A 1 302 ? 26.046 25.067 5.958 1.00 87.19 302 GLU A N 1
ATOM 2399 C CA . GLU A 1 302 ? 25.036 26.117 5.801 1.00 87.19 302 GLU A CA 1
ATOM 2400 C C . GLU A 1 302 ? 23.672 25.453 5.614 1.00 87.19 302 GLU A C 1
ATOM 2402 O O . GLU A 1 302 ? 23.532 24.585 4.748 1.00 87.19 302 GLU A O 1
ATOM 2407 N N . VAL A 1 303 ? 22.677 25.875 6.397 1.00 86.75 303 VAL A N 1
ATOM 2408 C CA . VAL A 1 303 ? 21.332 25.287 6.414 1.00 86.75 303 VAL A CA 1
ATOM 2409 C C . VAL A 1 303 ? 20.219 26.338 6.324 1.00 86.75 303 VAL A C 1
ATOM 2411 O O . VAL A 1 303 ? 20.397 27.499 6.704 1.00 86.75 303 VAL A O 1
ATOM 2414 N N . ASP A 1 304 ? 19.054 25.928 5.829 1.00 88.50 304 ASP A N 1
ATOM 2415 C CA . ASP A 1 304 ? 17.778 26.625 6.018 1.00 88.50 304 ASP A CA 1
ATOM 2416 C C . ASP A 1 304 ? 17.345 26.518 7.489 1.00 88.50 304 ASP A C 1
ATOM 2418 O O . ASP A 1 304 ? 17.488 25.467 8.112 1.00 88.50 304 ASP A O 1
ATOM 2422 N N . ALA A 1 305 ? 16.792 27.592 8.053 1.00 83.75 305 ALA A N 1
ATOM 2423 C CA . ALA A 1 305 ? 16.406 27.641 9.466 1.00 83.75 305 ALA A CA 1
ATOM 2424 C C . ALA A 1 305 ? 15.270 26.676 9.868 1.00 83.75 305 ALA A C 1
ATOM 2426 O O . ALA A 1 305 ? 14.978 26.546 11.055 1.00 83.75 305 ALA A O 1
ATOM 2427 N N . ARG A 1 306 ? 14.623 26.026 8.893 1.00 84.56 306 ARG A N 1
ATOM 2428 C CA . ARG A 1 306 ? 13.542 25.047 9.088 1.00 84.56 306 ARG A CA 1
ATOM 2429 C C . ARG A 1 306 ? 14.006 23.585 9.060 1.00 84.56 306 ARG A C 1
ATOM 2431 O O . ARG A 1 306 ? 13.144 22.719 9.134 1.00 84.56 306 ARG A O 1
ATOM 2438 N N . LEU A 1 307 ? 15.309 23.322 8.915 1.00 85.00 307 LEU A N 1
ATOM 2439 C CA . LEU A 1 307 ? 15.878 21.994 9.177 1.00 85.00 307 LEU A CA 1
ATOM 2440 C C . LEU A 1 307 ? 15.520 21.580 10.616 1.00 85.00 307 LEU A C 1
ATOM 2442 O O . LEU A 1 307 ? 15.548 22.439 11.512 1.00 85.00 307 LEU A O 1
ATOM 2446 N N . SER A 1 308 ? 15.175 20.313 10.838 1.00 88.12 308 SER A N 1
ATOM 2447 C CA . SER A 1 308 ? 14.860 19.832 12.182 1.00 88.12 308 SER A CA 1
ATOM 2448 C C . SER A 1 308 ? 16.111 19.767 13.066 1.00 88.12 308 SER A C 1
ATOM 2450 O O . SER A 1 308 ? 17.255 19.804 12.597 1.00 88.12 308 SER A O 1
ATOM 2452 N N . THR A 1 309 ? 15.896 19.736 14.376 1.00 85.69 309 THR A N 1
ATOM 2453 C CA . THR A 1 309 ? 16.942 19.482 15.375 1.00 85.69 309 THR A CA 1
ATOM 2454 C C . THR A 1 309 ? 17.525 18.074 15.222 1.00 85.69 309 THR A C 1
ATOM 2456 O O . THR A 1 309 ? 18.746 17.930 15.179 1.00 85.69 309 THR A O 1
ATOM 2459 N N . GLU A 1 310 ? 16.675 17.065 15.028 1.00 81.75 310 GLU A N 1
ATOM 2460 C CA . GLU A 1 310 ? 17.049 15.661 14.792 1.00 81.75 310 GLU A CA 1
ATOM 2461 C C . GLU A 1 310 ? 17.877 15.496 13.501 1.00 81.75 310 GLU A C 1
ATOM 2463 O O . GLU A 1 310 ? 18.986 14.960 13.538 1.00 81.75 310 GLU A O 1
ATOM 2468 N N . GLU A 1 311 ? 17.407 16.064 12.380 1.00 81.25 311 GLU A N 1
ATOM 2469 C CA . GLU A 1 311 ? 18.105 16.083 11.082 1.00 81.25 311 GLU A CA 1
ATOM 2470 C C . GLU A 1 311 ? 19.502 16.728 11.192 1.00 81.25 311 GLU A C 1
ATOM 2472 O O . GLU A 1 311 ? 20.417 16.400 10.432 1.00 81.25 311 GLU A O 1
ATOM 2477 N N . LEU A 1 312 ? 19.701 17.658 12.136 1.00 84.38 312 LEU A N 1
ATOM 2478 C CA . LEU A 1 312 ? 21.013 18.237 12.417 1.00 84.38 312 LEU A CA 1
ATOM 2479 C C . LEU A 1 312 ? 21.886 17.309 13.281 1.00 84.38 312 LEU A C 1
ATOM 2481 O O . LEU A 1 312 ? 23.075 17.161 12.967 1.00 84.38 312 LEU A O 1
ATOM 2485 N N . GLU A 1 313 ? 21.330 16.680 14.327 1.00 85.00 313 GLU A N 1
ATOM 2486 C CA . GLU A 1 313 ? 22.039 15.699 15.169 1.00 85.00 313 GLU A CA 1
ATOM 2487 C C . GLU A 1 313 ? 22.577 14.520 14.332 1.00 85.00 313 GLU A C 1
ATOM 2489 O O . GLU A 1 313 ? 23.713 14.092 14.550 1.00 85.00 313 GLU A O 1
ATOM 2494 N N . GLU A 1 314 ? 21.853 14.063 13.303 1.00 80.31 314 GLU A N 1
ATOM 2495 C CA . GLU A 1 314 ? 22.344 13.051 12.348 1.00 80.31 314 GLU A CA 1
ATOM 2496 C C . GLU A 1 314 ? 23.624 13.486 11.607 1.00 80.31 314 GLU A C 1
ATOM 2498 O O . GLU A 1 314 ? 24.584 12.720 11.460 1.00 80.31 314 GLU A O 1
ATOM 2503 N N . ILE A 1 315 ? 23.672 14.735 11.127 1.00 80.31 315 ILE A N 1
ATOM 2504 C CA . ILE A 1 315 ? 24.763 15.223 10.269 1.00 80.31 315 ILE A CA 1
ATOM 2505 C C . ILE A 1 315 ? 26.032 15.497 11.092 1.00 80.31 315 ILE A C 1
ATOM 2507 O O . ILE A 1 315 ? 27.154 15.121 10.698 1.00 80.31 315 ILE A O 1
ATOM 2511 N N . ILE A 1 316 ? 25.894 16.183 12.232 1.00 82.94 316 ILE A N 1
ATOM 2512 C CA . ILE A 1 316 ? 27.047 16.630 13.030 1.00 82.94 316 ILE A CA 1
ATOM 2513 C C . ILE A 1 316 ? 27.415 15.656 14.157 1.00 82.94 316 ILE A C 1
ATOM 2515 O O . ILE A 1 316 ? 28.610 15.519 14.443 1.00 82.94 316 ILE A O 1
ATOM 2519 N N . GLY A 1 317 ? 26.448 14.888 14.660 1.00 83.19 317 GLY A N 1
ATOM 2520 C CA . GLY A 1 317 ? 26.493 14.103 15.896 1.00 83.19 317 GLY A CA 1
ATOM 2521 C C . GLY A 1 317 ? 25.560 14.717 16.954 1.00 83.19 317 GLY A C 1
ATOM 2522 O O . GLY A 1 317 ? 25.328 15.926 16.897 1.00 83.19 317 GLY A O 1
ATOM 2523 N N . PRO A 1 318 ? 25.045 13.929 17.918 1.00 84.06 318 PRO A N 1
ATOM 2524 C CA . PRO A 1 318 ? 24.167 14.449 18.960 1.00 84.06 318 PRO A CA 1
ATOM 2525 C C . PRO A 1 318 ? 24.876 15.498 19.823 1.00 84.06 318 PRO A C 1
ATOM 2527 O O . PRO A 1 318 ? 26.083 15.416 20.072 1.00 84.06 318 PRO A O 1
ATOM 2530 N N . PHE A 1 319 ? 24.114 16.505 20.236 1.00 88.69 319 PHE A N 1
ATOM 2531 C CA . PHE A 1 319 ? 24.583 17.688 20.949 1.00 88.69 319 PHE A CA 1
ATOM 2532 C C . PHE A 1 319 ? 23.505 18.379 21.806 1.00 88.69 319 PHE A C 1
ATOM 2534 O O . PHE A 1 319 ? 23.865 19.247 22.598 1.00 88.69 319 PHE A O 1
ATOM 2541 N N . LEU A 1 320 ? 22.222 18.035 21.645 1.00 85.88 320 LEU A N 1
ATOM 2542 C CA . LEU A 1 320 ? 21.116 18.603 22.420 1.00 85.88 320 LEU A CA 1
ATOM 2543 C C . LEU A 1 320 ? 20.941 17.872 23.752 1.00 85.88 320 LEU A C 1
ATOM 2545 O O . LEU A 1 320 ? 21.151 16.655 23.835 1.00 85.88 320 LEU A O 1
ATOM 2549 N N . ASN A 1 321 ? 20.529 18.618 24.775 1.00 86.88 321 ASN A N 1
ATOM 2550 C CA . ASN A 1 321 ? 20.062 18.055 26.041 1.00 86.88 321 ASN A CA 1
ATOM 2551 C C . ASN A 1 321 ? 18.545 17.768 26.007 1.00 86.88 321 ASN A C 1
ATOM 2553 O O . ASN A 1 321 ? 17.855 18.153 25.066 1.00 86.88 321 ASN A O 1
ATOM 2557 N N . GLU A 1 322 ? 18.017 17.087 27.024 1.00 75.69 322 GLU A N 1
ATOM 2558 C CA . GLU A 1 322 ? 16.616 16.637 27.030 1.00 75.69 322 GLU A CA 1
ATOM 2559 C C . GLU A 1 322 ? 15.597 17.798 27.044 1.00 75.69 322 GLU A C 1
ATOM 2561 O O . GLU A 1 322 ? 14.592 17.711 26.348 1.00 75.69 322 GLU A O 1
ATOM 2566 N N . GLU A 1 323 ? 15.873 18.918 27.731 1.00 79.25 323 GLU A N 1
ATOM 2567 C CA . GLU A 1 323 ? 15.011 20.121 27.711 1.00 79.25 323 GLU A CA 1
ATOM 2568 C C . GLU A 1 323 ? 14.982 20.752 26.307 1.00 79.25 323 GLU A C 1
ATOM 2570 O O . GLU A 1 323 ? 13.935 21.171 25.817 1.00 79.25 323 GLU A O 1
ATOM 2575 N N . GLU A 1 324 ? 16.123 20.750 25.610 1.00 82.94 324 GLU A N 1
ATOM 2576 C CA . GLU A 1 324 ? 16.214 21.210 24.219 1.00 82.94 324 GLU A CA 1
ATOM 2577 C C . GLU A 1 324 ? 15.515 20.254 23.237 1.00 82.94 324 GLU A C 1
ATOM 2579 O O . GLU A 1 324 ? 14.984 20.720 22.232 1.00 82.94 324 GLU A O 1
ATOM 2584 N N . ARG A 1 325 ? 15.478 18.940 23.509 1.00 81.38 325 ARG A N 1
ATOM 2585 C CA . ARG A 1 325 ? 14.725 17.969 22.692 1.00 81.38 325 ARG A CA 1
ATOM 2586 C C . ARG A 1 325 ? 13.213 18.044 22.916 1.00 81.38 325 ARG A C 1
ATOM 2588 O O . ARG A 1 325 ? 12.470 17.839 21.962 1.00 81.38 325 ARG A O 1
ATOM 2595 N N . GLU A 1 326 ? 12.751 18.337 24.132 1.00 72.81 326 GLU A N 1
ATOM 2596 C CA . GLU A 1 326 ? 11.314 18.460 24.428 1.00 72.81 326 GLU A CA 1
ATOM 2597 C C . GLU A 1 326 ? 10.703 19.782 23.915 1.00 72.81 326 GLU A C 1
ATOM 2599 O O . GLU A 1 326 ? 9.551 19.785 23.481 1.00 72.81 326 GLU A O 1
ATOM 2604 N N . GLU A 1 327 ? 11.455 20.891 23.910 1.00 75.12 327 GLU A N 1
ATOM 2605 C CA . GLU A 1 327 ? 10.934 22.232 23.570 1.00 75.12 327 GLU A CA 1
ATOM 2606 C C . GLU A 1 327 ? 11.273 22.729 22.140 1.00 75.12 327 GLU A C 1
ATOM 2608 O O . GLU A 1 327 ? 10.816 23.810 21.752 1.00 75.12 327 GLU A O 1
ATOM 2613 N N . VAL A 1 328 ? 12.082 22.013 21.334 1.00 82.50 328 VAL A N 1
ATOM 2614 C CA . VAL A 1 328 ? 12.620 22.560 20.065 1.00 82.50 328 VAL A CA 1
ATOM 2615 C C . VAL A 1 328 ? 12.626 21.592 18.866 1.00 82.50 328 VAL A C 1
ATOM 2617 O O . VAL A 1 328 ? 13.536 20.782 18.701 1.00 82.50 328 VAL A O 1
ATOM 2620 N N . ASP A 1 329 ? 11.716 21.810 17.903 1.00 76.88 329 ASP A N 1
ATOM 2621 C CA . ASP A 1 329 ? 11.653 21.038 16.642 1.00 76.88 329 ASP A CA 1
ATOM 2622 C C . ASP A 1 329 ? 12.714 21.411 15.573 1.00 76.88 329 ASP A C 1
ATOM 2624 O O . ASP A 1 329 ? 12.929 20.654 14.628 1.00 76.88 329 ASP A O 1
ATOM 2628 N N . THR A 1 330 ? 13.306 22.618 15.600 1.00 90.75 330 THR A N 1
ATOM 2629 C CA . THR A 1 330 ? 14.098 23.155 14.459 1.00 90.75 330 THR A CA 1
ATOM 2630 C C . THR A 1 330 ? 15.310 23.987 14.861 1.00 90.75 330 THR A C 1
ATOM 2632 O O . THR A 1 330 ? 15.301 24.663 15.889 1.00 90.75 330 THR A O 1
ATOM 2635 N N . VAL A 1 331 ? 16.331 24.049 13.995 1.00 89.31 331 VAL A N 1
ATOM 2636 C CA . VAL A 1 331 ? 17.549 24.855 14.237 1.00 89.31 331 VAL A CA 1
ATOM 2637 C C . VAL A 1 331 ? 17.228 26.354 14.393 1.00 89.31 331 VAL A C 1
ATOM 2639 O O . VAL A 1 331 ? 17.858 27.055 15.185 1.00 89.31 331 VAL A O 1
ATOM 2642 N N . GLY A 1 332 ? 16.219 26.867 13.680 1.00 85.69 332 GLY A N 1
ATOM 2643 C CA . GLY A 1 332 ? 15.719 28.232 13.867 1.00 85.69 332 GLY A CA 1
ATOM 2644 C C . GLY A 1 332 ? 15.045 28.452 15.227 1.00 85.69 332 GLY A C 1
ATOM 2645 O O . GLY A 1 332 ? 15.244 29.504 15.836 1.00 85.69 332 GLY A O 1
ATOM 2646 N N . GLY A 1 333 ? 14.300 27.456 15.720 1.00 84.19 333 GLY A N 1
ATOM 2647 C CA . GLY A 1 333 ? 13.744 27.442 17.075 1.00 84.19 333 GLY A CA 1
ATOM 2648 C C . GLY A 1 333 ? 14.837 27.410 18.144 1.00 84.19 333 GLY A C 1
ATOM 2649 O O . GLY A 1 333 ? 14.812 28.223 19.062 1.00 84.19 333 GLY A O 1
ATOM 2650 N N . LEU A 1 334 ? 15.858 26.567 17.962 1.00 90.25 334 LEU A N 1
ATOM 2651 C CA . LEU A 1 334 ? 16.977 26.405 18.897 1.00 90.25 334 LEU A CA 1
ATOM 2652 C C . LEU A 1 334 ? 17.714 27.723 19.138 1.00 90.25 334 LEU A C 1
ATOM 2654 O O . LEU A 1 334 ? 18.011 28.096 20.268 1.00 90.25 334 LEU A O 1
ATOM 2658 N N . ILE A 1 335 ? 17.970 28.478 18.071 1.00 89.06 335 ILE A N 1
ATOM 2659 C CA . ILE A 1 335 ? 18.624 29.784 18.173 1.00 89.06 335 ILE A CA 1
ATOM 2660 C C . ILE A 1 335 ? 17.726 30.806 18.888 1.00 89.06 335 ILE A C 1
ATOM 2662 O O . ILE A 1 335 ? 18.236 31.650 19.629 1.00 89.06 335 ILE A O 1
ATOM 2666 N N . ALA A 1 336 ? 16.403 30.745 18.703 1.00 85.88 336 ALA A N 1
ATOM 2667 C CA . ALA A 1 336 ? 15.464 31.594 19.438 1.00 85.88 336 ALA A CA 1
ATOM 2668 C C . ALA A 1 336 ? 15.412 31.230 20.935 1.00 85.88 336 ALA A C 1
ATOM 2670 O O . ALA A 1 336 ? 15.445 32.135 21.769 1.00 85.88 336 ALA A O 1
ATOM 2671 N N . PHE A 1 337 ? 15.421 29.934 21.266 1.00 86.31 337 PHE A N 1
ATOM 2672 C CA . PHE A 1 337 ? 15.495 29.401 22.630 1.00 86.31 337 PHE A CA 1
ATOM 2673 C C . PHE A 1 337 ? 16.789 29.852 23.333 1.00 86.31 337 PHE A C 1
ATOM 2675 O O . PHE A 1 337 ? 16.738 30.622 24.292 1.00 86.31 337 PHE A O 1
ATOM 2682 N N . LEU A 1 338 ? 17.957 29.509 22.773 1.00 88.06 338 LEU A N 1
ATOM 2683 C CA . LEU A 1 338 ? 19.286 29.834 23.319 1.00 88.06 338 LEU A CA 1
ATOM 2684 C C . LEU A 1 338 ? 19.556 31.339 23.479 1.00 88.06 338 LEU A C 1
ATOM 2686 O O . LEU A 1 338 ? 20.362 31.741 24.318 1.00 88.06 338 LEU A O 1
ATOM 2690 N N . SER A 1 339 ? 18.944 32.185 22.643 1.00 86.00 339 SER A N 1
ATOM 2691 C CA . SER A 1 339 ? 19.144 33.640 22.700 1.00 86.00 339 SER A CA 1
ATOM 2692 C C . SER A 1 339 ? 18.084 34.385 23.517 1.00 86.00 339 SER A C 1
ATOM 2694 O O . SER A 1 339 ? 18.333 35.527 23.915 1.00 86.00 339 SER A O 1
ATOM 2696 N N . GLY A 1 340 ? 16.913 33.782 23.752 1.00 83.31 340 GLY A N 1
ATOM 2697 C CA . GLY A 1 340 ? 15.775 34.396 24.441 1.00 83.31 340 GLY A CA 1
ATOM 2698 C C . GLY A 1 340 ? 15.183 35.628 23.738 1.00 83.31 340 GLY A C 1
ATOM 2699 O O . GLY A 1 340 ? 14.498 36.428 24.378 1.00 83.31 340 GLY A O 1
ATOM 2700 N N . ARG A 1 341 ? 15.487 35.850 22.449 1.00 82.38 341 ARG A N 1
ATOM 2701 C CA . ARG A 1 341 ? 15.101 37.061 21.699 1.00 82.38 341 ARG A CA 1
ATOM 2702 C C . ARG A 1 341 ? 15.107 36.845 20.185 1.00 82.38 341 ARG A C 1
ATOM 2704 O O . ARG A 1 341 ? 15.621 35.858 19.675 1.00 82.38 341 ARG A O 1
ATOM 2711 N N . VAL A 1 342 ? 14.626 37.845 19.446 1.00 75.25 342 VAL A N 1
ATOM 2712 C CA . VAL A 1 342 ? 14.870 37.935 17.999 1.00 75.25 342 VAL A CA 1
ATOM 2713 C C . VAL A 1 342 ? 16.354 38.248 17.747 1.00 75.25 342 VAL A C 1
ATOM 2715 O O . VAL A 1 342 ? 16.923 39.158 18.363 1.00 75.25 342 VAL A O 1
ATOM 2718 N N . VAL A 1 343 ? 16.976 37.495 16.837 1.00 80.75 343 VAL A N 1
ATOM 2719 C CA . VAL A 1 343 ? 18.373 37.667 16.404 1.00 80.75 343 VAL A CA 1
ATOM 2720 C C . VAL A 1 343 ? 18.455 38.250 14.994 1.00 80.75 343 VAL A C 1
ATOM 2722 O O . VAL A 1 343 ? 17.634 37.962 14.124 1.00 80.75 343 VAL A O 1
ATOM 2725 N N . SER A 1 344 ? 19.468 39.078 14.770 1.00 81.12 344 SER A N 1
ATOM 2726 C CA . SER A 1 344 ? 19.724 39.786 13.516 1.00 81.12 344 SER A CA 1
ATOM 2727 C C . SER A 1 344 ? 20.711 39.027 12.632 1.00 81.12 344 SER A C 1
ATOM 2729 O O . SER A 1 344 ? 21.520 38.229 13.103 1.00 81.12 344 SER A O 1
ATOM 2731 N N . LYS A 1 345 ? 20.719 39.346 11.334 1.00 85.88 345 LYS A N 1
ATOM 2732 C CA . LYS A 1 345 ? 21.768 38.891 10.413 1.00 85.88 345 LYS A CA 1
ATOM 2733 C C . LYS A 1 345 ? 23.173 39.317 10.892 1.00 85.88 345 LYS A C 1
ATOM 2735 O O . LYS A 1 345 ? 23.365 40.452 11.323 1.00 85.88 345 LYS A O 1
ATOM 2740 N N . ASN A 1 346 ? 24.148 38.424 10.708 1.00 84.81 346 ASN A N 1
ATOM 2741 C CA . ASN A 1 346 ? 25.548 38.493 11.149 1.00 84.81 346 ASN A CA 1
ATOM 2742 C C . ASN A 1 346 ? 25.764 38.391 12.676 1.00 84.81 346 ASN A C 1
ATOM 2744 O O . ASN A 1 346 ? 26.875 38.637 13.144 1.00 84.81 346 ASN A O 1
ATOM 2748 N N . GLU A 1 347 ? 24.743 38.043 13.465 1.00 89.12 347 GLU A N 1
ATOM 2749 C CA . GLU A 1 347 ? 24.958 37.611 14.852 1.00 89.12 347 GLU A CA 1
ATOM 2750 C C . GLU A 1 347 ? 25.491 36.165 14.897 1.00 89.12 347 GLU A C 1
ATOM 2752 O O . GLU A 1 347 ? 25.309 35.401 13.947 1.00 89.12 347 GLU A O 1
ATOM 2757 N N . VAL A 1 348 ? 26.148 35.790 16.001 1.00 92.62 348 VAL A N 1
ATOM 2758 C CA . VAL A 1 348 ? 26.607 34.417 16.264 1.00 92.62 348 VAL A CA 1
ATOM 2759 C C . VAL A 1 348 ? 26.125 33.993 17.649 1.00 92.62 348 VAL A C 1
ATOM 2761 O O . VAL A 1 348 ? 26.472 34.633 18.643 1.00 92.62 348 VAL A O 1
ATOM 2764 N N . ILE A 1 349 ? 25.338 32.919 17.714 1.00 92.19 349 ILE A N 1
ATOM 2765 C CA . ILE A 1 349 ? 24.848 32.305 18.958 1.00 92.19 349 ILE A CA 1
ATOM 2766 C C . ILE A 1 349 ? 25.649 31.024 19.221 1.00 92.19 349 ILE A C 1
ATOM 2768 O O . ILE A 1 349 ? 26.037 30.339 18.277 1.00 92.19 349 ILE A O 1
ATOM 2772 N N . LYS A 1 350 ? 25.950 30.710 20.486 1.00 91.44 350 LYS A N 1
ATOM 2773 C CA . LYS A 1 350 ? 26.813 29.574 20.856 1.00 91.44 350 LYS A CA 1
ATOM 2774 C C . LYS A 1 350 ? 26.065 28.556 21.703 1.00 91.44 350 LYS A C 1
ATOM 2776 O O . LYS A 1 350 ? 25.397 28.937 22.658 1.00 91.44 350 LYS A O 1
ATOM 2781 N N . HIS A 1 351 ? 26.235 27.283 21.366 1.00 91.69 351 HIS A N 1
ATOM 2782 C CA . HIS A 1 351 ? 25.779 26.148 22.163 1.00 91.69 351 HIS A CA 1
ATOM 2783 C C . HIS A 1 351 ? 26.767 25.868 23.311 1.00 91.69 351 HIS A C 1
ATOM 2785 O O . HIS A 1 351 ? 27.972 26.047 23.097 1.00 91.69 351 HIS A O 1
ATOM 2791 N N . PRO A 1 352 ? 26.325 25.368 24.483 1.00 84.50 352 PRO A N 1
ATOM 2792 C CA . PRO A 1 352 ? 27.224 24.894 25.544 1.00 84.50 352 PRO A CA 1
ATOM 2793 C C . PRO A 1 352 ? 28.304 23.914 25.050 1.00 84.50 352 PRO A C 1
ATOM 2795 O O . PRO A 1 352 ? 29.483 24.106 25.343 1.00 84.50 352 PRO A O 1
ATOM 2798 N N . THR A 1 353 ? 27.920 22.977 24.174 1.00 82.06 353 THR A N 1
ATOM 2799 C CA . THR A 1 353 ? 28.795 21.976 23.520 1.00 82.06 353 THR A CA 1
ATOM 2800 C C . THR A 1 353 ? 29.901 22.563 22.621 1.00 82.06 353 THR A C 1
ATOM 2802 O O . THR A 1 353 ? 30.784 21.848 22.134 1.00 82.06 353 THR A O 1
ATOM 2805 N N . GLY A 1 354 ? 29.874 23.876 22.363 1.00 83.88 354 GLY A N 1
ATOM 2806 C CA . GLY A 1 354 ? 30.853 24.588 21.541 1.00 83.88 354 GLY A CA 1
ATOM 2807 C C . GLY A 1 354 ? 30.526 24.675 20.047 1.00 83.88 354 GLY A C 1
ATOM 2808 O O . GLY A 1 354 ? 31.406 25.048 19.272 1.00 83.88 354 GLY A O 1
ATOM 2809 N N . ILE A 1 355 ? 29.295 24.353 19.633 1.00 91.62 355 ILE A N 1
ATOM 2810 C CA . ILE A 1 355 ? 28.773 24.698 18.298 1.00 91.62 355 ILE A CA 1
ATOM 2811 C C . ILE A 1 355 ? 28.524 26.214 18.221 1.00 91.62 355 ILE A C 1
ATOM 2813 O O . ILE A 1 355 ? 28.035 26.816 19.179 1.00 91.62 355 ILE A O 1
ATOM 2817 N N . GLU A 1 356 ? 28.819 26.834 17.075 1.00 93.12 356 GLU A N 1
ATOM 2818 C CA . GLU A 1 356 ? 28.522 28.251 16.816 1.00 93.12 356 GLU A CA 1
ATOM 2819 C C . GLU A 1 356 ? 27.594 28.411 15.599 1.00 93.12 356 GLU A C 1
ATOM 2821 O O . GLU A 1 356 ? 27.903 27.940 14.503 1.00 93.12 356 GLU A O 1
ATOM 2826 N N . PHE A 1 357 ? 26.466 29.096 15.801 1.00 93.88 357 PHE A N 1
ATOM 2827 C CA . PHE A 1 357 ? 25.421 29.357 14.811 1.00 93.88 357 PHE A CA 1
ATOM 2828 C C . PHE A 1 357 ? 25.498 30.808 14.305 1.00 93.88 357 PHE A C 1
ATOM 2830 O O . PHE A 1 357 ? 25.122 31.740 15.016 1.00 93.88 357 PHE A O 1
ATOM 2837 N N . GLU A 1 358 ? 25.967 31.010 13.074 1.00 93.19 358 GLU A N 1
ATOM 2838 C CA . GLU A 1 358 ? 26.048 32.301 12.378 1.00 93.19 358 GLU A CA 1
ATOM 2839 C C . GLU A 1 358 ? 24.742 32.613 11.625 1.00 93.19 358 GLU A C 1
ATOM 2841 O O . GLU A 1 358 ? 24.287 31.830 10.789 1.00 93.19 358 GLU A O 1
ATOM 2846 N N . ILE A 1 359 ? 24.146 33.786 11.850 1.00 91.69 359 ILE A N 1
ATOM 2847 C CA . ILE A 1 359 ? 22.883 34.181 11.205 1.00 91.69 359 ILE A CA 1
ATOM 2848 C C . ILE A 1 359 ? 23.144 34.766 9.810 1.00 91.69 359 ILE A C 1
ATOM 2850 O O . ILE A 1 359 ? 23.225 35.981 9.618 1.00 91.69 359 ILE A O 1
ATOM 2854 N N . LEU A 1 360 ? 23.253 33.901 8.803 1.00 87.06 360 LEU A N 1
ATOM 2855 C CA . LEU A 1 360 ? 23.547 34.291 7.420 1.00 87.06 360 LEU A CA 1
ATOM 2856 C C . LEU A 1 360 ? 22.391 35.043 6.744 1.00 87.06 360 LEU A C 1
ATOM 2858 O O . LEU A 1 360 ? 22.632 35.924 5.913 1.00 87.06 360 LEU A O 1
ATOM 2862 N N . ALA A 1 361 ? 21.139 34.745 7.095 1.00 81.06 361 ALA A N 1
ATOM 2863 C CA . ALA A 1 361 ? 19.978 35.541 6.701 1.00 81.06 361 ALA A CA 1
ATOM 2864 C C . ALA A 1 361 ? 18.841 35.438 7.724 1.00 81.06 361 ALA A C 1
ATOM 2866 O O . ALA A 1 361 ? 18.534 34.350 8.205 1.00 81.06 361 ALA A O 1
ATOM 2867 N N . ALA A 1 362 ? 18.178 36.565 7.980 1.00 82.12 362 ALA A N 1
ATOM 2868 C CA . ALA A 1 362 ? 16.956 36.683 8.770 1.00 82.12 362 ALA A CA 1
ATOM 2869 C C . ALA A 1 362 ? 16.081 37.809 8.187 1.00 82.12 362 ALA A C 1
ATOM 2871 O O . ALA A 1 362 ? 16.601 38.726 7.543 1.00 82.12 362 ALA A O 1
ATOM 2872 N N . ASP A 1 363 ? 14.774 37.735 8.421 1.00 76.56 363 ASP A N 1
ATOM 2873 C CA . ASP A 1 363 ? 13.817 38.832 8.250 1.00 76.56 363 ASP A CA 1
ATOM 2874 C C . ASP A 1 363 ? 13.312 39.307 9.639 1.00 76.56 363 ASP A C 1
ATOM 2876 O O . ASP A 1 363 ? 13.693 38.716 10.651 1.00 76.56 363 ASP A O 1
ATOM 2880 N N . PRO A 1 364 ? 12.498 40.378 9.748 1.00 64.56 364 PRO A N 1
ATOM 2881 C CA . PRO A 1 364 ? 12.056 40.905 11.046 1.00 64.56 364 PRO A CA 1
ATOM 2882 C C . PRO A 1 364 ? 11.193 39.962 11.905 1.00 64.56 364 PRO A C 1
ATOM 2884 O O . PRO A 1 364 ? 10.862 40.332 13.030 1.00 64.56 364 PRO A O 1
ATOM 2887 N N . LEU A 1 365 ? 10.782 38.801 11.383 1.00 60.41 365 LEU A N 1
ATOM 2888 C CA . LEU A 1 365 ? 9.926 37.826 12.063 1.00 60.41 365 LEU A CA 1
ATOM 2889 C C . LEU A 1 365 ? 10.605 36.462 12.269 1.00 60.41 365 LEU A C 1
ATOM 2891 O O . LEU A 1 365 ? 10.151 35.704 13.123 1.00 60.41 365 LEU A O 1
ATOM 2895 N N . LYS A 1 366 ? 11.649 36.119 11.499 1.00 75.81 366 LYS A N 1
ATOM 2896 C CA . LYS A 1 366 ? 12.303 34.798 11.565 1.00 75.81 366 LYS A CA 1
ATOM 2897 C C . LYS A 1 366 ? 13.723 34.766 10.994 1.00 75.81 366 LYS A C 1
ATOM 2899 O O . LYS A 1 366 ? 14.098 35.536 10.110 1.00 75.81 366 LYS A O 1
ATOM 2904 N N . ILE A 1 367 ? 14.478 33.762 11.430 1.00 83.06 367 ILE A N 1
ATOM 2905 C CA . ILE A 1 367 ? 15.731 33.331 10.801 1.00 83.06 367 ILE A CA 1
ATOM 2906 C C . ILE A 1 367 ? 15.403 32.608 9.478 1.00 83.06 367 ILE A C 1
ATOM 2908 O O . ILE A 1 367 ? 14.333 32.015 9.335 1.00 83.06 367 ILE A O 1
ATOM 2912 N N . ILE A 1 368 ? 16.303 32.680 8.493 1.00 78.00 368 ILE A N 1
ATOM 2913 C CA . ILE A 1 368 ? 16.128 32.088 7.155 1.00 78.00 368 ILE A CA 1
ATOM 2914 C C . ILE A 1 368 ? 17.296 31.159 6.790 1.00 78.00 368 ILE A C 1
ATOM 2916 O O . ILE A 1 368 ? 17.053 30.045 6.336 1.00 78.00 368 ILE A O 1
ATOM 2920 N N . ARG A 1 369 ? 18.553 31.591 6.979 1.00 86.50 369 ARG A N 1
ATOM 2921 C CA . ARG A 1 369 ? 19.762 30.776 6.728 1.00 86.50 369 ARG A CA 1
ATOM 2922 C C . ARG A 1 369 ? 20.753 30.899 7.875 1.00 86.50 369 ARG A C 1
ATOM 2924 O O . ARG A 1 369 ? 20.951 32.000 8.394 1.00 86.50 369 ARG A O 1
ATOM 2931 N N . ILE A 1 370 ? 21.380 29.778 8.213 1.00 91.25 370 ILE A N 1
ATOM 2932 C CA . ILE A 1 370 ? 22.270 29.604 9.363 1.00 91.25 370 ILE A CA 1
ATOM 2933 C C . ILE A 1 370 ? 23.569 28.944 8.883 1.00 91.25 370 ILE A C 1
ATOM 2935 O O . ILE A 1 370 ? 23.523 27.920 8.203 1.00 91.25 370 ILE A O 1
ATOM 2939 N N . GLY A 1 371 ? 24.720 29.510 9.239 1.00 91.69 371 GLY A N 1
ATOM 2940 C CA . GLY A 1 371 ? 26.020 28.843 9.162 1.00 91.69 371 GLY A CA 1
ATOM 2941 C C . GLY A 1 371 ? 26.298 28.123 10.480 1.00 91.69 371 GLY A C 1
ATOM 2942 O O . GLY A 1 371 ? 26.055 28.696 11.537 1.00 91.69 371 GLY A O 1
ATOM 2943 N N . ILE A 1 372 ? 26.778 26.882 10.447 1.00 92.31 372 ILE A N 1
ATOM 2944 C CA . ILE A 1 372 ? 27.002 26.068 11.652 1.00 92.31 372 ILE A CA 1
ATOM 2945 C C . ILE A 1 372 ? 28.462 25.636 11.696 1.00 92.31 372 ILE A C 1
ATOM 2947 O O . ILE A 1 372 ? 28.885 24.791 10.905 1.00 92.31 372 ILE A O 1
ATOM 2951 N N . HIS A 1 373 ? 29.226 26.194 12.632 1.00 90.06 373 HIS A N 1
ATOM 2952 C CA . HIS A 1 373 ? 30.598 25.787 12.925 1.00 90.06 373 HIS A CA 1
ATOM 2953 C C . HIS A 1 373 ? 30.607 24.750 14.049 1.00 90.06 373 HIS A C 1
ATOM 2955 O O . HIS A 1 373 ? 30.005 24.964 15.100 1.00 90.06 373 HIS A O 1
ATOM 2961 N N . TYR A 1 374 ? 31.297 23.629 13.840 1.00 87.56 374 TYR A N 1
ATOM 2962 C CA . TYR A 1 374 ? 31.310 22.512 14.787 1.00 87.56 374 TYR A CA 1
ATOM 2963 C C . TYR A 1 374 ? 32.604 21.693 14.693 1.00 87.56 374 TYR A C 1
ATOM 2965 O O . TYR A 1 374 ? 33.301 21.706 13.677 1.00 87.56 374 TYR A O 1
ATOM 2973 N N . SER A 1 375 ? 32.910 20.920 15.739 1.00 78.00 375 SER A N 1
ATOM 2974 C CA . SER A 1 375 ? 34.021 19.963 15.740 1.00 78.00 375 SER A CA 1
ATOM 2975 C C . SER A 1 375 ? 33.575 18.611 16.278 1.00 78.00 375 SER A C 1
ATOM 2977 O O . SER A 1 375 ? 33.179 18.494 17.438 1.00 78.00 375 SER A O 1
ATOM 2979 N N . LYS A 1 376 ? 33.742 17.549 15.479 1.00 61.25 376 LYS A N 1
ATOM 2980 C CA . LYS A 1 376 ? 33.447 16.166 15.906 1.00 61.25 376 LYS A CA 1
ATOM 2981 C C . LYS A 1 376 ? 34.347 15.667 17.057 1.00 61.25 376 LYS A C 1
ATOM 2983 O O . LYS A 1 376 ? 34.111 14.592 17.592 1.00 61.25 376 LYS A O 1
ATOM 2988 N N . ALA A 1 377 ? 35.360 16.442 17.463 1.00 55.97 377 ALA A N 1
ATOM 2989 C CA . ALA A 1 377 ? 36.184 16.177 18.647 1.00 55.97 377 ALA A CA 1
ATOM 2990 C C . ALA A 1 377 ? 35.656 16.826 19.948 1.00 55.97 377 ALA A C 1
ATOM 2992 O O . ALA A 1 377 ? 36.174 16.514 21.020 1.00 55.97 377 ALA A O 1
ATOM 2993 N N . GLN A 1 378 ? 34.666 17.726 19.871 1.00 54.31 378 GLN A N 1
ATOM 2994 C CA . GLN A 1 378 ? 34.040 18.360 21.043 1.00 54.31 378 GLN A CA 1
ATOM 2995 C C . GLN A 1 378 ? 32.810 17.566 21.506 1.00 54.31 378 GLN A C 1
ATOM 2997 O O . GLN A 1 378 ? 32.749 17.191 22.672 1.00 54.31 378 GLN A O 1
ATOM 3002 N N . LEU A 1 379 ? 31.922 17.196 20.575 1.00 54.56 379 LEU A N 1
ATOM 3003 C CA . LEU A 1 379 ? 30.650 16.499 20.848 1.00 54.56 379 LEU A CA 1
ATOM 3004 C C . LEU A 1 379 ? 30.811 15.184 21.641 1.00 54.56 379 LEU A C 1
ATOM 3006 O O . LEU A 1 379 ? 30.034 14.878 22.539 1.00 54.56 379 LEU A O 1
ATOM 3010 N N . ASN A 1 380 ? 31.892 14.438 21.397 1.00 46.09 380 ASN A N 1
ATOM 3011 C CA . ASN A 1 380 ? 32.171 13.182 22.103 1.00 46.09 380 ASN A CA 1
ATOM 3012 C C . ASN A 1 380 ? 32.592 13.348 23.584 1.00 46.09 380 ASN A C 1
ATOM 3014 O O . ASN A 1 380 ? 32.917 12.345 24.221 1.00 46.09 380 ASN A O 1
ATOM 3018 N N . LYS A 1 381 ? 32.649 14.566 24.144 1.00 47.22 381 LYS A N 1
ATOM 3019 C CA . LYS A 1 381 ? 33.012 14.775 25.557 1.00 47.22 381 LYS A CA 1
ATOM 3020 C C . LYS A 1 381 ? 31.829 14.638 26.509 1.00 47.22 381 LYS A C 1
ATOM 3022 O O . LYS A 1 381 ? 31.859 13.745 27.347 1.00 47.22 381 LYS A O 1
ATOM 3027 N N . GLU A 1 382 ? 30.801 15.469 26.365 1.00 46.62 382 GLU A N 1
ATOM 3028 C CA . GLU A 1 382 ? 29.714 15.569 27.356 1.00 46.62 382 GLU A CA 1
ATOM 3029 C C . GLU A 1 382 ? 28.933 14.248 27.489 1.00 46.62 382 GLU A C 1
ATOM 3031 O O . GLU A 1 382 ? 28.692 13.793 28.606 1.00 46.62 382 GLU A O 1
ATOM 3036 N N . THR A 1 383 ? 28.743 13.516 26.380 1.00 44.09 383 THR A N 1
ATOM 3037 C CA . THR A 1 383 ? 28.169 12.148 26.358 1.00 44.09 383 THR A CA 1
ATOM 3038 C C . THR A 1 383 ? 28.880 11.102 27.248 1.00 44.09 383 THR A C 1
ATOM 3040 O O . THR A 1 383 ? 28.363 9.993 27.416 1.00 44.09 383 THR A O 1
ATOM 3043 N N . ASN A 1 384 ? 30.083 11.391 27.766 1.00 39.66 384 ASN A N 1
ATOM 3044 C CA . ASN A 1 384 ? 30.803 10.533 28.716 1.00 39.66 384 ASN A CA 1
ATOM 3045 C C . ASN A 1 384 ? 30.684 11.004 30.176 1.00 39.66 384 ASN A C 1
ATOM 3047 O O . ASN A 1 384 ? 30.724 10.158 31.068 1.00 39.66 384 ASN A O 1
ATOM 3051 N N . ASP A 1 385 ? 30.517 12.305 30.427 1.00 41.75 385 ASP A N 1
ATOM 3052 C CA . ASP A 1 385 ? 30.440 12.856 31.787 1.00 41.75 385 ASP A CA 1
ATOM 3053 C C . ASP A 1 385 ? 29.035 12.671 32.401 1.00 41.75 385 ASP A C 1
ATOM 3055 O O . ASP A 1 385 ? 28.917 12.420 33.601 1.00 41.75 385 ASP A O 1
ATOM 3059 N N . GLU A 1 386 ? 27.969 12.669 31.590 1.00 42.28 386 GLU A N 1
ATOM 3060 C CA . GLU A 1 386 ? 26.605 12.327 32.046 1.00 42.28 386 GLU A CA 1
ATOM 3061 C C . GLU A 1 386 ? 26.438 10.844 32.419 1.00 42.28 386 GLU A C 1
ATOM 3063 O O . GLU A 1 386 ? 25.564 10.487 33.204 1.00 42.28 386 GLU A O 1
ATOM 3068 N N . LYS A 1 387 ? 27.301 9.959 31.902 1.00 38.28 387 LYS A N 1
ATOM 3069 C CA . LYS A 1 387 ? 27.307 8.519 32.233 1.00 38.28 387 LYS A CA 1
ATOM 3070 C C . LYS A 1 387 ? 28.178 8.183 33.451 1.00 38.28 387 LYS A C 1
ATOM 3072 O O . LYS A 1 387 ? 28.484 7.011 33.675 1.00 38.28 387 LYS A O 1
ATOM 3077 N N . ALA A 1 388 ? 28.594 9.197 34.212 1.00 40.31 388 ALA A N 1
ATOM 3078 C CA . ALA A 1 388 ? 29.553 9.089 35.310 1.00 40.31 388 ALA A CA 1
ATOM 3079 C C . ALA A 1 388 ? 29.063 9.676 36.656 1.00 40.31 388 ALA A C 1
ATOM 3081 O O . ALA A 1 388 ? 29.889 9.876 37.552 1.00 40.31 388 ALA A O 1
ATOM 3082 N N . GLN A 1 389 ? 27.755 9.933 36.811 1.00 35.28 389 GLN A N 1
ATOM 3083 C CA . GLN A 1 389 ? 27.114 10.386 38.061 1.00 35.28 389 GLN A CA 1
ATOM 3084 C C . GLN A 1 389 ? 26.070 9.379 38.565 1.00 35.28 389 GLN A C 1
ATOM 3086 O O . GLN A 1 389 ? 25.407 8.748 37.715 1.00 35.28 389 GLN A O 1
#

Organism: NCBI:txid328185

Secondary structure (DSSP, 8-state):
-HHHHHHHHHT-SEEEE-SS-GGG-EEE-TTS-EEEHHHHHHHHTT-TT--EEEE-S--GGG--HHHHHHHHH-TTB-SEEE---B-S-HHHHHHTT-S--HHHHHHHHHHHHHH-TT-EEEEEEEES-TT--HHHHHHHHHHHHHHT-SEEEEEE----TTSGGGG-S-PPPHHHHHHHHHHHHHHHHHHHHHHHHTTTTSEEEEEEEEE-TTS-EEEEETT--EEEE-GGGGGGTT-EEEEEEEEE-SSEEEEE-------------SHHHHHHHH-----SHHHHHHHHEEEEETTEEEEETTSBHHHHHHHH-----HHHHHH-SBHHHHHHHHHTS---TT-EEE-TTS-EEEEEEE-SS-EEEEEEE--TTTTTTHHHHGGG-

pLDDT: mean 81.06, std 18.74, range [24.44, 98.81]

InterPro domains:
  IPR002792 TRAM domain [PF01938] (200-258)
  IPR002792 TRAM domain [PS50926] (197-259)
  IPR005170 Transporter-associated domain [PF03471] (297-373)
  IPR005170 Transporter-associated domain [SM01091] (294-376)
  IPR005839 Methylthiotransferase [TIGR00089] (3-253)
  IPR006638 Elp3/MiaA/NifB-like, radical SAM core domain [SM00729] (1-186)
  IPR007197 Radical SAM [PF04055] (7-143)
  IPR007197 Radical SAM [PS51918] (1-194)
  IPR016169 FAD-binding, type PCMH, subdomain 2 [G3DSA:3.30.465.10] (292-374)
  IPR023404 Radical SAM, alpha/beta horseshoe [G3DSA:3.80.30.20] (1-200)
  IPR036318 FAD-binding, type PCMH-like superfamily [SSF56176] (292-373)
  IPR046342 CBS domain superfamily [G3DSA:3.10.580.10] (201-288)
  IPR046342 CBS domain superfamily [SSF54631] (251-290)
  IPR058240 Radical SAM superfamily [SSF102114] (3-190)

Sequence (389 aa):
MLEASKLVAEGAKEIILLGQNVSSYHGIDHTGKERTLGYLIKELAKLDKLQRIRYITSHPNEIDEELIEAHRDVNKLMPFLHLPIQSGSDNVLKQMNRKHTVADYLRVIEKLKVAQPKLAISSDFIVGFPGETDQDFNNTLALVKEVGFVQSFSFMYSKRPGTPAANYNNQVPQDIKENRLQELQKLLNYQQEQFNCQFIGSTMEVLVNQLKTDGKLNGKTIYMQQVQLQEEAKDNLGKIVNLNITDANVNVLKAMVVDEFGGIDGLITIEDLIEEIVGDITDEYDKFLKKMVIVNKPGYLEVDARLSTEELEEIIGPFLNEEEREEVDTVGGLIAFLSGRVVSKNEVIKHPTGIEFEILAADPLKIIRIGIHYSKAQLNKETNDEKAQ

Foldseek 3Di:
DVVLLVVLVVFAQEDEADDQAQLQDWDQDPVRDIDGSLVVLVVSLPNPSHQAYHYAHHELVSCDPSNLLSLQPRNRYFLEDEYAPQFLQPVLCVVVVHPDHNVSNVVSLVSSCVSHVSRAYEYEYEPQQQPQDPVRLVSRLVSCVVNLHQYYHYYYDDQDPPDPSNPRPRGGDPVRSVVSRVVSCVSNQVSNFVVFVVQAQHKFWWQFADQDPVQWTWTATSHRAIEIEHNVCVFRESHTDTWHFHDDGNRYTYTYDDDDGHYYDDDDDVVVSCCVNPNDDCDVVVVVLVVQFVDDDAQKTKGFFAAFPVNVCVRQNDDDDPVCVVQGGTNFRSQCVQVVDDDAAQDWGAGPLGKIWHQPDDDPPTGTMIMIGDHSVSRVPVVVVVVPD